Protein AF-0000000084928467 (afdb_homodimer)

pLDDT: mean 87.79, std 16.71, range [26.12, 98.94]

Radius of gyration: 27.29 Å; Cα contacts (8 Å, |Δi|>4): 1040; chains: 2; bounding box: 76×83×57 Å

Structure (mmCIF, N/CA/C/O backbone):
data_AF-0000000084928467-model_v1
#
loop_
_entity.id
_entity.type
_entity.pdbx_description
1 polymer Hydrolase
#
loop_
_atom_site.group_PDB
_atom_site.id
_atom_site.type_symbol
_atom_site.label_atom_id
_atom_site.label_alt_id
_atom_site.label_comp_id
_atom_site.label_asym_id
_atom_site.label_entity_id
_atom_site.label_seq_id
_atom_site.pdbx_PDB_ins_code
_atom_site.Cartn_x
_atom_site.Cartn_y
_atom_site.Cartn_z
_atom_site.occupancy
_atom_site.B_iso_or_equiv
_atom_site.auth_seq_id
_atom_site.auth_comp_id
_atom_site.auth_asym_id
_atom_site.auth_atom_id
_atom_site.pdbx_PDB_model_num
ATOM 1 N N . MET A 1 1 ? 4.684 -18.031 10.812 1 51.53 1 MET A N 1
ATOM 2 C CA . MET A 1 1 ? 3.75 -18.375 9.742 1 51.53 1 MET A CA 1
ATOM 3 C C . MET A 1 1 ? 3.404 -19.859 9.773 1 51.53 1 MET A C 1
ATOM 5 O O . MET A 1 1 ? 4.277 -20.703 10 1 51.53 1 MET A O 1
ATOM 9 N N . THR A 1 2 ? 2.213 -20.125 9.977 1 54.56 2 THR A N 1
ATOM 10 C CA . THR A 1 2 ? 1.85 -21.531 10.008 1 54.56 2 THR A CA 1
ATOM 11 C C . THR A 1 2 ? 2.389 -22.266 8.781 1 54.56 2 THR A C 1
ATOM 13 O O . THR A 1 2 ? 2.164 -21.828 7.648 1 54.56 2 THR A O 1
ATOM 16 N N . ALA A 1 3 ? 3.262 -23.031 9.039 1 65.5 3 ALA A N 1
ATOM 17 C CA . ALA A 1 3 ? 3.889 -23.859 8.016 1 65.5 3 ALA A CA 1
ATOM 18 C C . ALA A 1 3 ? 2.838 -24.578 7.18 1 65.5 3 ALA A C 1
ATOM 20 O O . ALA A 1 3 ? 1.856 -25.094 7.719 1 65.5 3 ALA A O 1
ATOM 21 N N . VAL A 1 4 ? 2.812 -24.281 5.859 1 83.56 4 VAL A N 1
ATOM 22 C CA . VAL A 1 4 ? 1.918 -25 4.957 1 83.56 4 VAL A CA 1
ATOM 23 C C . VAL A 1 4 ? 2.463 -26.406 4.699 1 83.56 4 VAL A C 1
ATOM 25 O O . VAL A 1 4 ? 3.674 -26.594 4.57 1 83.56 4 VAL A O 1
ATOM 28 N N . THR A 1 5 ? 1.676 -27.391 4.793 1 89.25 5 THR A N 1
ATOM 29 C CA . THR A 1 5 ? 2.064 -28.797 4.648 1 89.25 5 THR A CA 1
ATOM 30 C C . THR A 1 5 ? 1.585 -29.344 3.312 1 89.25 5 THR A C 1
ATOM 32 O O . THR A 1 5 ? 0.381 -29.406 3.051 1 89.25 5 THR A O 1
ATOM 35 N N . PRO A 1 6 ? 2.514 -29.766 2.531 1 94.75 6 PRO A N 1
ATOM 36 C CA . PRO A 1 6 ? 2.105 -30.375 1.266 1 94.75 6 PRO A CA 1
ATOM 37 C C . PRO A 1 6 ? 1.436 -31.734 1.46 1 94.75 6 PRO A C 1
ATOM 39 O O . PRO A 1 6 ? 1.651 -32.406 2.48 1 94.75 6 PRO A O 1
ATOM 42 N N . ARG A 1 7 ? 0.589 -32.094 0.553 1 95.44 7 ARG A N 1
ATOM 43 C CA . ARG A 1 7 ? -0.099 -33.375 0.58 1 95.44 7 ARG A CA 1
ATOM 44 C C . ARG A 1 7 ? 0.075 -34.125 -0.741 1 95.44 7 ARG A C 1
ATOM 46 O O . ARG A 1 7 ? 0.064 -33.5 -1.81 1 95.44 7 ARG A O 1
ATOM 53 N N . LEU A 1 8 ? 0.268 -35.438 -0.622 1 97.25 8 LEU A N 1
ATOM 54 C CA . LEU A 1 8 ? 0.291 -36.281 -1.815 1 97.25 8 LEU A CA 1
ATOM 55 C C . LEU A 1 8 ? -1.1 -36.406 -2.434 1 97.25 8 LEU A C 1
ATOM 57 O O . LEU A 1 8 ? -2.008 -36.969 -1.835 1 97.25 8 LEU A O 1
ATOM 61 N N . ARG A 1 9 ? -1.277 -35.844 -3.578 1 96.88 9 ARG A N 1
ATOM 62 C CA . ARG A 1 9 ? -2.57 -35.844 -4.258 1 96.88 9 ARG A CA 1
ATOM 63 C C . ARG A 1 9 ? -2.783 -37.094 -5.066 1 96.88 9 ARG A C 1
ATOM 65 O O . ARG A 1 9 ? -3.879 -37.656 -5.066 1 96.88 9 ARG A O 1
ATOM 72 N N . ARG A 1 10 ? -1.729 -37.5 -5.77 1 97.19 10 ARG A N 1
ATOM 73 C CA . ARG A 1 10 ? -1.79 -38.688 -6.633 1 97.19 10 ARG A CA 1
ATOM 74 C C . ARG A 1 10 ? -0.429 -39.375 -6.73 1 97.19 10 ARG A C 1
ATOM 76 O O . ARG A 1 10 ? 0.521 -38.781 -7.266 1 97.19 10 ARG A O 1
ATOM 83 N N . PRO A 1 11 ? -0.323 -40.594 -6.223 1 96.69 11 PRO A N 1
ATOM 84 C CA . PRO A 1 11 ? 0.944 -41.312 -6.359 1 96.69 11 PRO A CA 1
ATOM 85 C C . PRO A 1 11 ? 1.274 -41.656 -7.812 1 96.69 11 PRO A C 1
ATOM 87 O O . PRO A 1 11 ? 0.375 -41.75 -8.648 1 96.69 11 PRO A O 1
ATOM 90 N N . ALA A 1 12 ? 2.523 -41.75 -8.031 1 95.56 12 ALA A N 1
ATOM 91 C CA . ALA A 1 12 ? 2.932 -42.281 -9.336 1 95.56 12 ALA A CA 1
ATOM 92 C C . ALA A 1 12 ? 2.547 -43.75 -9.492 1 95.56 12 ALA A C 1
ATOM 94 O O . ALA A 1 12 ? 2.523 -44.5 -8.516 1 95.56 12 ALA A O 1
ATOM 95 N N . THR A 1 13 ? 2.266 -44.094 -10.695 1 94.56 13 THR A N 1
ATOM 96 C CA . THR A 1 13 ? 1.914 -45.469 -10.961 1 94.56 13 THR A CA 1
ATOM 97 C C . THR A 1 13 ? 2.965 -46.156 -11.844 1 94.56 13 THR A C 1
ATOM 99 O O . THR A 1 13 ? 2.871 -47.344 -12.141 1 94.56 13 THR A O 1
ATOM 102 N N . ARG A 1 14 ? 3.885 -45.375 -12.266 1 91.25 14 ARG A N 1
ATOM 103 C CA . ARG A 1 14 ? 4.965 -45.875 -13.094 1 91.25 14 ARG A CA 1
ATOM 104 C C . ARG A 1 14 ? 6.316 -45.719 -12.406 1 91.25 14 ARG A C 1
ATOM 106 O O . ARG A 1 14 ? 6.418 -45.031 -11.391 1 91.25 14 ARG A O 1
ATOM 113 N N . ASP A 1 15 ? 7.32 -46.438 -12.914 1 87.81 15 ASP A N 1
ATOM 114 C CA . ASP A 1 15 ? 8.672 -46.375 -12.375 1 87.81 15 ASP A CA 1
ATOM 115 C C . ASP A 1 15 ? 9.312 -45.031 -12.625 1 87.81 15 ASP A C 1
ATOM 117 O O . ASP A 1 15 ? 8.844 -44.25 -13.469 1 87.81 15 ASP A O 1
ATOM 121 N N . ASP A 1 16 ? 10.281 -44.625 -11.812 1 88.31 16 ASP A N 1
ATOM 122 C CA . ASP A 1 16 ? 11.055 -43.375 -11.938 1 88.31 16 ASP A CA 1
ATOM 123 C C . ASP A 1 16 ? 10.148 -42.156 -11.805 1 88.31 16 ASP A C 1
ATOM 125 O O . ASP A 1 16 ? 10.086 -41.344 -12.719 1 88.31 16 ASP A O 1
ATOM 129 N N . PRO A 1 17 ? 9.453 -42.125 -10.719 1 93 17 PRO A N 1
ATOM 130 C CA . PRO A 1 17 ? 8.484 -41.031 -10.531 1 93 17 PRO A CA 1
ATOM 131 C C . PRO A 1 17 ? 9.125 -39.656 -10.531 1 93 17 PRO A C 1
ATOM 133 O O . PRO A 1 17 ? 10.281 -39.5 -10.125 1 93 17 PRO A O 1
ATOM 136 N N . LEU A 1 18 ? 8.422 -38.719 -11.102 1 95.19 18 LEU A N 1
ATOM 137 C CA . LEU A 1 18 ? 8.742 -37.312 -10.992 1 95.19 18 LEU A CA 1
ATOM 138 C C . LEU A 1 18 ? 7.828 -36.625 -9.977 1 95.19 18 LEU A C 1
ATOM 140 O O . LEU A 1 18 ? 6.613 -36.562 -10.172 1 95.19 18 LEU A O 1
ATOM 144 N N . ARG A 1 19 ? 8.391 -36.094 -8.875 1 96.75 19 ARG A N 1
ATOM 145 C CA . ARG A 1 19 ? 7.609 -35.406 -7.867 1 96.75 19 ARG A CA 1
ATOM 146 C C . ARG A 1 19 ? 7.297 -33.969 -8.328 1 96.75 19 ARG A C 1
ATOM 148 O O . ARG A 1 19 ? 8.203 -33.156 -8.477 1 96.75 19 ARG A O 1
ATOM 155 N N . VAL A 1 20 ? 6.031 -33.719 -8.555 1 97.88 20 VAL A N 1
ATOM 156 C CA . VAL A 1 20 ? 5.609 -32.438 -9.062 1 97.88 20 VAL A CA 1
ATOM 157 C C . VAL A 1 20 ? 4.742 -31.719 -8.023 1 97.88 20 VAL A C 1
ATOM 159 O O . VAL A 1 20 ? 3.754 -32.281 -7.543 1 97.88 20 VAL A O 1
ATOM 162 N N . LEU A 1 21 ? 5.113 -30.516 -7.629 1 98.19 21 LEU A N 1
ATOM 163 C CA . LEU A 1 21 ? 4.332 -29.703 -6.711 1 98.19 21 LEU A CA 1
ATOM 164 C C . LEU A 1 21 ? 3.424 -28.75 -7.473 1 98.19 21 LEU A C 1
ATOM 166 O O . LEU A 1 21 ? 3.887 -28 -8.344 1 98.19 21 LEU A O 1
ATOM 170 N N . LEU A 1 22 ? 2.139 -28.812 -7.148 1 98.62 22 LEU A N 1
ATOM 171 C CA . LEU A 1 22 ? 1.137 -27.938 -7.762 1 98.62 22 LEU A CA 1
ATOM 172 C C . LEU A 1 22 ? 0.729 -26.828 -6.809 1 98.62 22 LEU A C 1
ATOM 174 O O . LEU A 1 22 ? 0.284 -27.094 -5.688 1 98.62 22 LEU A O 1
ATOM 178 N N . LEU A 1 23 ? 0.859 -25.562 -7.285 1 97.69 23 LEU A N 1
ATOM 179 C CA . LEU A 1 23 ? 0.596 -24.391 -6.449 1 97.69 23 LEU A CA 1
ATOM 180 C C . LEU A 1 23 ? -0.553 -23.562 -7.016 1 97.69 23 LEU A C 1
ATOM 182 O O . LEU A 1 23 ? -0.483 -23.094 -8.156 1 97.69 23 LEU A O 1
ATOM 186 N N . HIS A 1 24 ? -1.587 -23.375 -6.199 1 96.19 24 HIS A N 1
ATOM 187 C CA . HIS A 1 24 ? -2.75 -22.609 -6.645 1 96.19 24 HIS A CA 1
ATOM 188 C C . HIS A 1 24 ? -2.553 -21.125 -6.422 1 96.19 24 HIS A C 1
ATOM 190 O O . HIS A 1 24 ? -1.659 -20.719 -5.676 1 96.19 24 HIS A O 1
ATOM 196 N N . GLY A 1 25 ? -3.41 -20.344 -7.09 1 95.25 25 GLY A N 1
ATOM 197 C CA . GLY A 1 25 ? -3.303 -18.891 -7.039 1 95.25 25 GLY A CA 1
ATOM 198 C C . GLY A 1 25 ? -4.09 -18.281 -5.898 1 95.25 25 GLY A C 1
ATOM 199 O O . GLY A 1 25 ? -4.605 -19 -5.039 1 95.25 25 GLY A O 1
ATOM 200 N N . LEU A 1 26 ? -4.191 -17 -5.879 1 92.88 26 LEU A N 1
ATOM 201 C CA . LEU A 1 26 ? -4.875 -16.219 -4.852 1 92.88 26 LEU A CA 1
ATOM 202 C C . LEU A 1 26 ? -6.352 -16.594 -4.781 1 92.88 26 LEU A C 1
ATOM 204 O O . LEU A 1 26 ? -7.023 -16.688 -5.812 1 92.88 26 LEU A O 1
ATOM 208 N N . GLY A 1 27 ? -6.816 -16.844 -3.557 1 89.25 27 GLY A N 1
ATOM 209 C CA . GLY A 1 27 ? -8.219 -17.156 -3.354 1 89.25 27 GLY A CA 1
ATOM 210 C C . GLY A 1 27 ? -8.586 -18.562 -3.811 1 89.25 27 GLY A C 1
ATOM 211 O O . GLY A 1 27 ? -9.742 -18.969 -3.713 1 89.25 27 GLY A O 1
ATOM 212 N N . GLY A 1 28 ? -7.629 -19.297 -4.309 1 90.12 28 GLY A N 1
ATOM 213 C CA . GLY A 1 28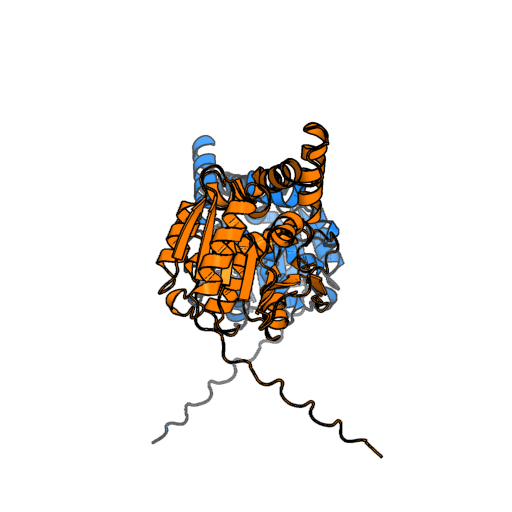 ? -7.898 -20.609 -4.875 1 90.12 28 GLY A CA 1
ATOM 214 C C . GLY A 1 28 ? -7.805 -21.734 -3.857 1 90.12 28 GLY A C 1
ATOM 215 O O . GLY A 1 28 ? -7.746 -21.469 -2.652 1 90.12 28 GLY A O 1
ATOM 216 N N . ARG A 1 29 ? -7.953 -22.922 -4.438 1 90.06 29 ARG A N 1
ATOM 217 C CA . ARG A 1 29 ? -7.832 -24.172 -3.715 1 90.06 29 ARG A CA 1
ATOM 218 C C . ARG A 1 29 ? -7.137 -25.234 -4.57 1 90.06 29 ARG A C 1
ATOM 220 O O . ARG A 1 29 ? -7.102 -25.125 -5.797 1 90.06 29 ARG A O 1
ATOM 227 N N . PRO A 1 30 ? -6.617 -26.234 -3.814 1 94.94 30 PRO A N 1
ATOM 228 C CA . PRO A 1 30 ? -5.953 -27.297 -4.574 1 94.94 30 PRO A CA 1
ATOM 229 C C . PRO A 1 30 ? -6.871 -27.953 -5.598 1 94.94 30 PRO A C 1
ATOM 231 O O . PRO A 1 30 ? -6.395 -28.516 -6.586 1 94.94 30 PRO A O 1
ATOM 234 N N . SER A 1 31 ? -8.164 -27.812 -5.434 1 93.44 31 SER A N 1
ATOM 235 C CA . SER A 1 31 ? -9.117 -28.469 -6.328 1 93.44 31 SER A CA 1
ATOM 236 C C . SER A 1 31 ? -9.008 -27.922 -7.746 1 93.44 31 SER A C 1
ATOM 238 O O . SER A 1 31 ? -9.492 -28.531 -8.695 1 93.44 31 SER A O 1
ATOM 240 N N . VAL A 1 32 ? -8.352 -26.797 -7.875 1 94.69 32 VAL A N 1
ATOM 241 C CA . VAL A 1 32 ? -8.164 -26.203 -9.195 1 94.69 32 VAL A CA 1
ATOM 242 C C . VAL A 1 32 ? -7.359 -27.156 -10.078 1 94.69 32 VAL A C 1
ATOM 244 O O . VAL A 1 32 ? -7.41 -27.062 -11.312 1 94.69 32 VAL A O 1
ATOM 247 N N . TRP A 1 33 ? -6.68 -28.109 -9.492 1 97.19 33 TRP A N 1
ATOM 248 C CA . TRP A 1 33 ? -5.77 -29 -10.211 1 97.19 33 TRP A CA 1
ATOM 249 C C . TRP A 1 33 ? -6.434 -30.344 -10.5 1 97.19 33 TRP A C 1
ATOM 251 O O . TRP A 1 33 ? -5.824 -31.219 -11.094 1 97.19 33 TRP A O 1
ATOM 261 N N . ASP A 1 34 ? -7.703 -30.516 -10.109 1 96.25 34 ASP A N 1
ATOM 262 C CA . ASP A 1 34 ? -8.391 -31.781 -10.273 1 96.25 34 ASP A CA 1
ATOM 263 C C . ASP A 1 34 ? -8.391 -32.219 -11.734 1 96.25 34 ASP A C 1
ATOM 265 O O . ASP A 1 34 ? -8.016 -33.375 -12.047 1 96.25 34 ASP A O 1
ATOM 269 N N . PRO A 1 35 ? -8.742 -31.328 -12.703 1 96.38 35 PRO A N 1
ATOM 270 C CA . PRO A 1 35 ? -8.727 -31.766 -14.102 1 96.38 35 PRO A CA 1
ATOM 271 C C . PRO A 1 35 ? -7.332 -32.156 -14.586 1 96.38 35 PRO A C 1
ATOM 273 O O . PRO A 1 35 ? -7.188 -33.125 -15.344 1 96.38 35 PRO A O 1
ATOM 276 N N . PHE A 1 36 ? -6.324 -31.469 -14.156 1 97.06 36 PHE A N 1
ATOM 277 C CA . PHE A 1 36 ? -4.945 -31.781 -14.516 1 97.06 36 PHE A CA 1
ATOM 278 C C . PHE A 1 36 ? -4.539 -33.156 -13.945 1 97.06 36 PHE A C 1
ATOM 280 O O . PHE A 1 36 ? -3.975 -33.969 -14.656 1 97.06 36 PHE A O 1
ATOM 287 N N . ALA A 1 37 ? -4.82 -33.375 -12.695 1 97.19 37 ALA A N 1
ATOM 288 C CA . ALA A 1 37 ? -4.449 -34.594 -12.008 1 97.19 37 ALA A CA 1
ATOM 289 C C . ALA A 1 37 ? -5.098 -35.812 -12.672 1 97.19 37 ALA A C 1
ATOM 291 O O . ALA A 1 37 ? -4.488 -36.875 -12.758 1 97.19 37 ALA A O 1
ATOM 292 N N . ALA A 1 38 ? -6.281 -35.625 -13.18 1 96.38 38 ALA A N 1
ATOM 293 C CA . ALA A 1 38 ? -7.031 -36.719 -13.812 1 96.38 38 ALA A CA 1
ATOM 294 C C . ALA A 1 38 ? -6.406 -37.125 -15.141 1 96.38 38 ALA A C 1
ATOM 296 O O . ALA A 1 38 ? -6.605 -38.25 -15.617 1 96.38 38 ALA A O 1
ATOM 297 N N . ARG A 1 39 ? -5.598 -36.188 -15.695 1 96.75 39 ARG A N 1
ATOM 298 C CA . ARG A 1 39 ? -5.098 -36.406 -17.047 1 96.75 39 ARG A CA 1
ATOM 299 C C . ARG A 1 39 ? -3.596 -36.688 -17.047 1 96.75 39 ARG A C 1
ATOM 301 O O . ARG A 1 39 ? -3.041 -37.156 -18.047 1 96.75 39 ARG A O 1
ATOM 308 N N . ALA A 1 40 ? -2.963 -36.406 -15.891 1 95.62 40 ALA A N 1
ATOM 309 C CA . ALA A 1 40 ? -1.506 -36.5 -15.812 1 95.62 40 ALA A CA 1
ATOM 310 C C . ALA A 1 40 ? -1.014 -37.906 -16.031 1 95.62 40 ALA A C 1
ATOM 312 O O . ALA A 1 40 ? -1.66 -38.875 -15.609 1 95.62 40 ALA A O 1
ATOM 313 N N . ASP A 1 41 ? 0.153 -38 -16.641 1 91.25 41 ASP A N 1
ATOM 314 C CA . ASP A 1 41 ? 0.822 -39.25 -16.875 1 91.25 41 ASP A CA 1
ATOM 315 C C . ASP A 1 41 ? 1.144 -39.969 -15.562 1 91.25 41 ASP A C 1
ATOM 317 O O . ASP A 1 41 ? 1.408 -39.312 -14.547 1 91.25 41 ASP A O 1
ATOM 321 N N . GLY A 1 42 ? 1.208 -41.312 -15.57 1 92.94 42 GLY A N 1
ATOM 322 C CA . GLY A 1 42 ? 1.46 -42.156 -14.398 1 92.94 42 GLY A CA 1
ATOM 323 C C . GLY A 1 42 ? 2.848 -41.938 -13.82 1 92.94 42 GLY A C 1
ATOM 324 O O . GLY A 1 42 ? 3.119 -42.375 -12.688 1 92.94 42 GLY A O 1
ATOM 325 N N . ARG A 1 43 ? 3.736 -41.281 -14.508 1 93.88 43 ARG A N 1
ATOM 326 C CA . ARG A 1 43 ? 5.086 -41 -14.023 1 93.88 43 ARG A CA 1
ATOM 327 C C . ARG A 1 43 ? 5.078 -39.875 -13.023 1 93.88 43 ARG A C 1
ATOM 329 O O . ARG A 1 43 ? 6.02 -39.719 -12.234 1 93.88 43 ARG A O 1
ATOM 336 N N . LEU A 1 44 ? 4.09 -39.062 -13.094 1 96.5 44 LEU A N 1
ATOM 337 C CA . LEU A 1 44 ? 4.051 -37.875 -12.227 1 96.5 44 LEU A CA 1
ATOM 338 C C . LEU A 1 44 ? 3.465 -38.219 -10.867 1 96.5 44 LEU A C 1
ATOM 340 O O . LEU A 1 44 ? 2.354 -38.75 -10.781 1 96.5 44 LEU A O 1
ATOM 344 N N . GLU A 1 45 ? 4.242 -38.062 -9.844 1 97.31 45 GLU A N 1
ATOM 345 C CA . GLU A 1 45 ? 3.756 -38.031 -8.469 1 97.31 45 GLU A CA 1
ATOM 346 C C . GLU A 1 45 ? 3.338 -36.625 -8.078 1 97.31 45 GLU A C 1
ATOM 348 O O . GLU A 1 45 ? 4.184 -35.719 -7.914 1 97.31 45 GLU A O 1
ATOM 353 N N . LEU A 1 46 ? 2.053 -36.438 -7.957 1 98.25 46 LEU A N 1
ATOM 354 C CA . LEU A 1 46 ? 1.538 -35.094 -7.82 1 98.25 46 LEU A CA 1
ATOM 355 C C . LEU A 1 46 ? 1.323 -34.719 -6.352 1 98.25 46 LEU A C 1
ATOM 357 O O . LEU A 1 46 ? 0.692 -35.469 -5.613 1 98.25 46 LEU A O 1
ATOM 361 N N . TRP A 1 47 ? 1.901 -33.625 -6.012 1 98 47 TRP A N 1
ATOM 362 C CA . TRP A 1 47 ? 1.723 -33.031 -4.691 1 98 47 TRP A CA 1
ATOM 363 C C . TRP A 1 47 ? 1.029 -31.656 -4.801 1 98 47 TRP A C 1
ATOM 365 O O . TRP A 1 47 ? 1.204 -30.938 -5.789 1 98 47 TRP A O 1
ATOM 375 N N . ASP A 1 48 ? 0.182 -31.344 -3.816 1 97.38 48 ASP A N 1
ATOM 376 C CA . ASP A 1 48 ? -0.387 -30 -3.736 1 97.38 48 ASP A CA 1
ATOM 377 C C . ASP A 1 48 ? -0.403 -29.5 -2.295 1 97.38 48 ASP A C 1
ATOM 379 O O . ASP A 1 48 ? 0.102 -30.172 -1.392 1 97.38 48 ASP A O 1
ATOM 383 N N . VAL A 1 49 ? -0.786 -28.266 -2.141 1 95.06 49 VAL A N 1
ATOM 384 C CA . VAL A 1 49 ? -0.792 -27.625 -0.828 1 95.06 49 VAL A CA 1
ATOM 385 C C . VAL A 1 49 ? -1.873 -26.547 -0.783 1 95.06 49 VAL A C 1
ATOM 387 O O . VAL A 1 49 ? -2.137 -25.891 -1.787 1 95.06 49 VAL A O 1
ATOM 390 N N . ASP A 1 50 ? -2.539 -26.453 0.392 1 92.81 50 ASP A N 1
ATOM 391 C CA . ASP A 1 50 ? -3.43 -25.328 0.623 1 92.81 50 ASP A CA 1
ATOM 392 C C . ASP A 1 50 ? -2.641 -24.078 1.014 1 92.81 50 ASP A C 1
ATOM 394 O O . ASP A 1 50 ? -2.227 -23.938 2.166 1 92.81 50 ASP A O 1
ATOM 398 N N . LEU A 1 51 ? -2.424 -23.219 0.042 1 91.38 51 LEU A N 1
ATOM 399 C CA . LEU A 1 51 ? -1.644 -22.016 0.301 1 91.38 51 LEU A CA 1
ATOM 400 C C . LEU A 1 51 ? -2.451 -21 1.113 1 91.38 51 LEU A C 1
ATOM 402 O O . LEU A 1 51 ? -3.684 -21.016 1.087 1 91.38 51 LEU A O 1
ATOM 406 N N . PRO A 1 52 ? -1.743 -20.141 1.782 1 85.44 52 PRO A N 1
ATOM 407 C CA . PRO A 1 52 ? -2.43 -19.359 2.805 1 85.44 52 PRO A CA 1
ATOM 408 C C . PRO A 1 52 ? -3.178 -18.156 2.219 1 85.44 52 PRO A C 1
ATOM 410 O O . PRO A 1 52 ? -3.812 -17.406 2.957 1 85.44 52 PRO A O 1
ATOM 413 N N . TRP A 1 53 ? -2.973 -17.906 0.995 1 84.12 53 TRP A N 1
ATOM 414 C CA . TRP A 1 53 ? -3.527 -16.641 0.498 1 84.12 53 TRP A CA 1
ATOM 415 C C . TRP A 1 53 ? -5 -16.812 0.133 1 84.12 53 TRP A C 1
ATOM 417 O O . TRP A 1 53 ? -5.445 -16.312 -0.905 1 84.12 53 TRP A O 1
ATOM 427 N N . ARG A 1 54 ? -5.465 -17.672 0.904 1 72.62 54 ARG A N 1
ATOM 428 C CA . ARG A 1 54 ? -6.922 -17.703 0.876 1 72.62 54 ARG A CA 1
ATOM 429 C C . ARG A 1 54 ? -7.516 -16.734 1.894 1 72.62 54 ARG A C 1
ATOM 431 O O . ARG A 1 54 ? -6.852 -16.359 2.859 1 72.62 54 ARG A O 1
ATOM 438 N N . ALA A 1 55 ? -8.711 -16.172 1.628 1 55.91 55 ALA A N 1
ATOM 439 C CA . ALA A 1 55 ? -9.523 -15.117 2.23 1 55.91 55 ALA A CA 1
ATOM 440 C C . ALA A 1 55 ? -9.547 -15.25 3.752 1 55.91 55 ALA A C 1
ATOM 442 O O . ALA A 1 55 ? -10.102 -16.203 4.293 1 55.91 55 ALA A O 1
ATOM 443 N N . MET A 1 56 ? -8.445 -15.508 4.387 1 51.84 56 MET A N 1
ATOM 444 C CA . MET A 1 56 ? -8.867 -15.484 5.785 1 51.84 56 MET A CA 1
ATOM 445 C C . MET A 1 56 ? -8.914 -14.062 6.32 1 51.84 56 MET A C 1
ATOM 447 O O . MET A 1 56 ? -7.934 -13.32 6.211 1 51.84 56 MET A O 1
ATOM 451 N N . ALA A 1 57 ? -10.18 -13.547 6.387 1 44.97 57 ALA A N 1
ATOM 452 C CA . ALA A 1 57 ? -10.594 -12.266 6.945 1 44.97 57 ALA A CA 1
ATOM 453 C C . ALA A 1 57 ? -9.766 -11.906 8.18 1 44.97 57 ALA A C 1
ATOM 455 O O . ALA A 1 57 ? -9.914 -10.82 8.742 1 44.97 57 ALA A O 1
ATOM 456 N N . HIS A 1 58 ? -9 -12.875 8.805 1 49.16 58 HIS A N 1
ATOM 457 C CA . HIS A 1 58 ? -8.492 -12.406 10.086 1 49.16 58 HIS A CA 1
ATOM 458 C C . HIS A 1 58 ? -7.137 -11.719 9.922 1 49.16 58 HIS A C 1
ATOM 460 O O . HIS A 1 58 ? -6.359 -12.078 9.031 1 49.16 58 HIS A O 1
ATOM 466 N N . SER A 1 59 ? -6.953 -10.461 10.359 1 49.94 59 SER A N 1
ATOM 467 C CA . SER A 1 59 ? -5.891 -9.469 10.461 1 49.94 59 SER A CA 1
ATOM 468 C C . SER A 1 59 ? -4.523 -10.125 10.562 1 49.94 59 SER A C 1
ATOM 470 O O . SER A 1 59 ? -3.535 -9.609 10.031 1 49.94 59 SER A O 1
ATOM 472 N N . GLU A 1 60 ? -4.539 -11.32 11.172 1 57 60 GLU A N 1
ATOM 473 C CA . GLU A 1 60 ? -3.252 -11.969 11.406 1 57 60 GLU A CA 1
ATOM 474 C C . GLU A 1 60 ? -2.904 -12.93 10.273 1 57 60 GLU A C 1
ATOM 476 O O . GLU A 1 60 ? -2.02 -13.773 10.414 1 57 60 GLU A O 1
ATOM 481 N N . GLY A 1 61 ? -3.496 -12.648 9.219 1 64.62 61 GLY A N 1
ATOM 482 C CA . GLY A 1 61 ? -3.283 -13.602 8.141 1 64.62 61 GLY A CA 1
ATOM 483 C C . GLY A 1 61 ? -2.137 -13.219 7.223 1 64.62 61 GLY A C 1
ATOM 484 O O . GLY A 1 61 ? -1.336 -12.344 7.551 1 64.62 61 GLY A O 1
ATOM 485 N N . TRP A 1 62 ? -1.919 -13.898 6.188 1 63.91 62 TRP A N 1
ATOM 486 C CA . TRP A 1 62 ? -0.804 -13.812 5.25 1 63.91 62 TRP A CA 1
ATOM 487 C C . TRP A 1 62 ? -0.669 -12.398 4.695 1 63.91 62 TRP A C 1
ATOM 489 O O . TRP A 1 62 ? 0.429 -11.969 4.332 1 63.91 62 TRP A O 1
ATOM 499 N N . GLY A 1 63 ? -1.831 -11.742 4.73 1 66 63 GLY A N 1
ATOM 500 C CA . GLY A 1 63 ? -1.848 -10.383 4.195 1 66 63 GLY A CA 1
ATOM 501 C C . GLY A 1 63 ? -1.087 -9.398 5.059 1 66 63 GLY A C 1
ATOM 502 O O . GLY A 1 63 ? -0.71 -8.32 4.59 1 66 63 GLY A O 1
ATOM 503 N N . SER A 1 64 ? -0.895 -9.789 6.238 1 65.75 64 SER A N 1
ATOM 504 C CA . SER A 1 64 ? -0.165 -8.898 7.137 1 65.75 64 SER A CA 1
ATOM 505 C C . SER A 1 64 ? 1.327 -9.211 7.133 1 65.75 64 SER A C 1
ATOM 507 O O . SER A 1 64 ? 2.125 -8.469 7.703 1 65.75 64 SER A O 1
ATOM 509 N N . LEU A 1 65 ? 1.629 -10.32 6.34 1 67.56 65 LEU A N 1
ATOM 510 C CA . LEU A 1 65 ? 3.033 -10.711 6.27 1 67.56 65 LEU A CA 1
ATOM 511 C C . LEU A 1 65 ? 3.77 -9.906 5.207 1 67.56 65 LEU A C 1
ATOM 513 O O . LEU A 1 65 ? 3.262 -9.719 4.098 1 67.56 65 LEU A O 1
ATOM 517 N N . PRO A 1 66 ? 4.922 -9.5 5.582 1 68.94 66 PRO A N 1
ATOM 518 C CA . PRO A 1 66 ? 5.633 -8.625 4.648 1 68.94 66 PRO A CA 1
ATOM 519 C C . PRO A 1 66 ? 6.188 -9.367 3.439 1 68.94 66 PRO A C 1
ATOM 521 O O . PRO A 1 66 ? 6.445 -8.766 2.398 1 68.94 66 PRO A O 1
ATOM 524 N N . ARG A 1 67 ? 6.367 -10.742 3.627 1 82.19 67 ARG A N 1
ATOM 525 C CA . ARG A 1 67 ? 7.004 -11.484 2.545 1 82.19 67 ARG A CA 1
ATOM 526 C C . ARG A 1 67 ? 6.258 -12.789 2.27 1 82.19 67 ARG A C 1
ATOM 528 O O . ARG A 1 67 ? 6.727 -13.867 2.637 1 82.19 67 ARG A O 1
ATOM 535 N N . PRO A 1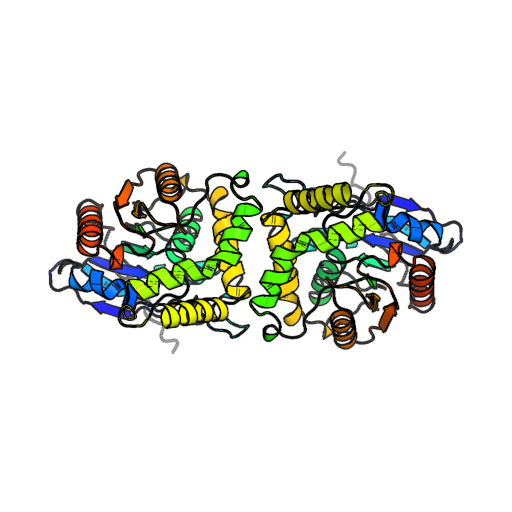 68 ? 5.25 -12.68 1.489 1 82.94 68 PRO A N 1
ATOM 536 C CA . PRO A 1 68 ? 4.449 -13.883 1.246 1 82.94 68 PRO A CA 1
ATOM 537 C C . PRO A 1 68 ? 5.223 -14.969 0.5 1 82.94 68 PRO A C 1
ATOM 539 O O . PRO A 1 68 ? 4.902 -16.156 0.625 1 82.94 68 PRO A O 1
ATOM 542 N N . ALA A 1 69 ? 6.254 -14.609 -0.192 1 88.19 69 ALA A N 1
ATOM 543 C CA . ALA A 1 69 ? 7.035 -15.578 -0.959 1 88.19 69 ALA A CA 1
ATOM 544 C C . ALA A 1 69 ? 7.766 -16.547 -0.036 1 88.19 69 ALA A C 1
ATOM 546 O O . ALA A 1 69 ? 8.211 -17.625 -0.47 1 88.19 69 ALA A O 1
ATOM 547 N N . ASP A 1 70 ? 7.918 -16.188 1.218 1 89.19 70 ASP A N 1
ATOM 548 C CA . ASP A 1 70 ? 8.672 -17 2.166 1 89.19 70 ASP A CA 1
ATOM 549 C C . ASP A 1 70 ? 8.023 -18.375 2.342 1 89.19 70 ASP A C 1
ATOM 551 O O . ASP A 1 70 ? 8.711 -19.375 2.547 1 89.19 70 ASP A O 1
ATOM 555 N N . CYS A 1 71 ? 6.742 -18.344 2.232 1 87.12 71 CYS A N 1
ATOM 556 C CA . CYS A 1 71 ? 6.031 -19.609 2.35 1 87.12 71 CYS A CA 1
ATOM 557 C C . CYS A 1 71 ? 6.449 -20.578 1.245 1 87.12 71 CYS A C 1
ATOM 559 O O . CYS A 1 71 ? 6.668 -21.766 1.498 1 87.12 71 CYS A O 1
ATOM 561 N N . LEU A 1 72 ? 6.629 -20.078 0.066 1 92.88 72 LEU A N 1
ATOM 562 C CA . LEU A 1 72 ? 7.035 -20.906 -1.063 1 92.88 72 LEU A CA 1
ATOM 563 C C . LEU A 1 72 ? 8.5 -21.312 -0.939 1 92.88 72 LEU A C 1
ATOM 565 O O . LEU A 1 72 ? 8.867 -22.438 -1.28 1 92.88 72 LEU A O 1
ATOM 569 N N . VAL A 1 73 ? 9.32 -20.422 -0.46 1 94.12 73 VAL A N 1
ATOM 570 C CA . VAL A 1 73 ? 10.734 -20.719 -0.263 1 94.12 73 VAL A CA 1
ATOM 571 C C . VAL A 1 73 ? 10.891 -21.875 0.71 1 94.12 73 VAL A C 1
ATOM 573 O O . VAL A 1 73 ? 11.656 -22.812 0.459 1 94.12 73 VAL A O 1
ATOM 576 N N . GLU A 1 74 ? 10.117 -21.812 1.761 1 91.5 74 GLU A N 1
ATOM 577 C CA . GLU A 1 74 ? 10.156 -22.891 2.748 1 91.5 74 GLU A CA 1
ATOM 578 C C . GLU A 1 74 ? 9.656 -24.203 2.154 1 91.5 74 GLU A C 1
ATOM 580 O O . GLU A 1 74 ? 10.281 -25.25 2.332 1 91.5 74 GLU A O 1
ATOM 585 N N . LEU A 1 75 ? 8.586 -24.109 1.44 1 92.44 75 LEU A N 1
ATOM 586 C CA . LEU A 1 75 ? 7.969 -25.266 0.821 1 92.44 75 LEU A CA 1
ATOM 587 C C . LEU A 1 75 ? 8.93 -25.938 -0.153 1 92.44 75 LEU A C 1
ATOM 589 O O . LEU A 1 75 ? 8.977 -27.172 -0.24 1 92.44 75 LEU A O 1
ATOM 593 N N . LEU A 1 76 ? 9.719 -25.203 -0.784 1 94.75 76 LEU A N 1
ATOM 594 C CA . LEU A 1 76 ? 10.523 -25.688 -1.896 1 94.75 76 LEU A CA 1
ATOM 595 C C . LEU A 1 76 ? 11.914 -26.094 -1.422 1 94.75 76 LEU A C 1
ATOM 597 O O . LEU A 1 76 ? 12.789 -26.406 -2.236 1 94.75 76 LEU A O 1
ATOM 601 N N . GLN A 1 77 ? 12.086 -26.125 -0.132 1 90.94 77 GLN A N 1
ATOM 602 C CA . GLN A 1 77 ? 13.258 -26.781 0.426 1 90.94 77 GLN A CA 1
ATOM 603 C C . GLN A 1 77 ? 13.188 -28.281 0.249 1 90.94 77 GLN A C 1
ATOM 605 O O . GLN A 1 77 ? 14.203 -28.984 0.305 1 90.94 77 GLN A O 1
ATOM 610 N N . GLU A 1 78 ? 11.977 -28.781 0.083 1 86.75 78 GLU A N 1
ATOM 611 C CA . GLU A 1 78 ? 11.766 -30.203 -0.211 1 86.75 78 GLU A CA 1
ATOM 612 C C . GLU A 1 78 ? 12.125 -30.516 -1.658 1 86.75 78 GLU A C 1
ATOM 614 O O . GLU A 1 78 ? 12.008 -29.672 -2.539 1 86.75 78 GLU A O 1
ATOM 619 N N . PRO A 1 79 ? 12.445 -31.734 -1.804 1 89.5 79 PRO A N 1
ATOM 620 C CA . PRO A 1 79 ? 12.977 -32.094 -3.123 1 89.5 79 PRO A CA 1
ATOM 621 C C . PRO A 1 79 ? 11.883 -32.406 -4.129 1 89.5 79 PRO A C 1
ATOM 623 O O . PRO A 1 79 ? 11.648 -33.594 -4.426 1 89.5 79 PRO A O 1
ATOM 626 N N . TYR A 1 80 ? 11.312 -31.5 -4.699 1 95.69 80 TYR A N 1
ATOM 627 C CA . TYR A 1 80 ? 10.438 -31.672 -5.855 1 95.69 80 TYR A CA 1
ATOM 628 C C . TYR A 1 80 ? 11.234 -31.594 -7.152 1 95.69 80 TYR A C 1
ATOM 630 O O . TYR A 1 80 ? 12.156 -30.781 -7.273 1 95.69 80 TYR A O 1
ATOM 638 N N . ASP A 1 81 ? 10.852 -32.406 -8.008 1 95.88 81 ASP A N 1
ATOM 639 C CA . ASP A 1 81 ? 11.539 -32.438 -9.297 1 95.88 81 ASP A CA 1
ATOM 640 C C . ASP A 1 81 ? 11.078 -31.281 -10.188 1 95.88 81 ASP A C 1
ATOM 642 O O . ASP A 1 81 ? 11.828 -30.812 -11.047 1 95.88 81 ASP A O 1
ATOM 646 N N . ALA A 1 82 ? 9.828 -30.891 -10.047 1 97.38 82 ALA A N 1
ATOM 647 C CA . ALA A 1 82 ? 9.242 -29.812 -10.828 1 97.38 82 ALA A CA 1
ATOM 648 C C . ALA A 1 82 ? 8.141 -29.094 -10.047 1 97.38 82 ALA A C 1
ATOM 650 O O . ALA A 1 82 ? 7.629 -29.641 -9.062 1 97.38 82 ALA A O 1
ATOM 651 N N . VAL A 1 83 ? 7.832 -27.891 -10.508 1 98.25 83 VAL A N 1
ATOM 652 C CA . VAL A 1 83 ? 6.773 -27.094 -9.891 1 98.25 83 VAL A CA 1
ATOM 653 C C . VAL A 1 83 ? 5.871 -26.5 -10.969 1 98.25 83 VAL A C 1
ATOM 655 O O . VAL A 1 83 ? 6.352 -26.031 -12 1 98.25 83 VAL A O 1
ATOM 658 N N . VAL A 1 84 ? 4.594 -26.594 -10.75 1 98.69 84 VAL A N 1
ATOM 659 C CA . VAL A 1 84 ? 3.588 -25.906 -11.555 1 98.69 84 VAL A CA 1
ATOM 660 C C . VAL A 1 84 ? 2.842 -24.891 -10.695 1 98.69 84 VAL A C 1
ATOM 662 O O . VAL A 1 84 ? 2.219 -25.25 -9.695 1 98.69 84 VAL A O 1
ATOM 665 N N . ALA A 1 85 ? 2.916 -23.656 -11.055 1 98.75 85 ALA A N 1
ATOM 666 C CA . ALA A 1 85 ? 2.354 -22.594 -10.242 1 98.75 85 ALA A CA 1
ATOM 667 C C . ALA A 1 85 ? 1.386 -21.734 -11.055 1 98.75 85 ALA A C 1
ATOM 669 O O . ALA A 1 85 ? 1.687 -21.344 -12.188 1 98.75 85 ALA A O 1
ATOM 670 N N . HIS A 1 86 ? 0.279 -21.453 -10.445 1 98.44 86 HIS A N 1
ATOM 671 C CA . HIS A 1 86 ? -0.757 -20.672 -11.102 1 98.44 86 HIS A CA 1
ATOM 672 C C . HIS A 1 86 ? -0.869 -19.281 -10.484 1 98.44 86 HIS A C 1
ATOM 674 O O . HIS A 1 86 ? -0.896 -19.141 -9.266 1 98.44 86 HIS A O 1
ATOM 680 N N . SER A 1 87 ? -0.95 -18.266 -11.352 1 98 87 SER A N 1
ATOM 681 C CA . SER A 1 87 ? -1.386 -16.922 -10.977 1 98 87 SER A CA 1
ATOM 682 C C . SER A 1 87 ? -0.515 -16.359 -9.867 1 98 87 SER A C 1
ATOM 684 O O . SER A 1 87 ? 0.703 -16.234 -10.016 1 98 87 SER A O 1
ATOM 686 N N . TYR A 1 88 ? -1.023 -16.016 -8.742 1 96.19 88 TYR A N 1
ATOM 687 C CA . TYR A 1 88 ? -0.291 -15.367 -7.66 1 96.19 88 TYR A CA 1
ATOM 688 C C . TYR A 1 88 ? 0.892 -16.219 -7.219 1 96.19 88 TYR A C 1
ATOM 690 O O . TYR A 1 88 ? 1.978 -15.695 -6.953 1 96.19 88 TYR A O 1
ATOM 698 N N . ALA A 1 89 ? 0.713 -17.516 -7.145 1 96.94 89 ALA A N 1
ATOM 699 C CA . ALA A 1 89 ? 1.828 -18.391 -6.801 1 96.94 89 ALA A CA 1
ATOM 700 C C . ALA A 1 89 ? 2.936 -18.312 -7.848 1 96.94 89 ALA A C 1
ATOM 702 O O . ALA A 1 89 ? 4.121 -18.391 -7.516 1 96.94 89 ALA A O 1
ATOM 703 N N . ALA A 1 90 ? 2.541 -18.172 -9.094 1 98.38 90 ALA A N 1
ATOM 704 C CA . ALA A 1 90 ? 3.52 -18.031 -10.164 1 98.38 90 ALA A CA 1
ATOM 705 C C . ALA A 1 90 ? 4.379 -16.781 -9.945 1 98.38 90 ALA A C 1
ATOM 707 O O . ALA A 1 90 ? 5.594 -16.812 -10.141 1 98.38 90 ALA A O 1
ATOM 708 N N . ASN A 1 91 ? 3.766 -15.719 -9.539 1 97.06 91 ASN A N 1
ATOM 709 C CA . ASN A 1 91 ? 4.48 -14.477 -9.273 1 97.06 91 ASN A CA 1
ATOM 710 C C . ASN A 1 91 ? 5.48 -14.633 -8.133 1 97.06 91 ASN A C 1
ATOM 712 O O . ASN A 1 91 ? 6.641 -14.234 -8.258 1 97.06 91 ASN A O 1
ATOM 716 N N . LEU A 1 92 ? 4.98 -15.18 -7.117 1 96.19 92 LEU A N 1
ATOM 717 C CA . LEU A 1 92 ? 5.828 -15.336 -5.938 1 96.19 92 LEU A CA 1
ATOM 718 C C . LEU A 1 92 ? 6.984 -16.281 -6.223 1 96.19 92 LEU A C 1
ATOM 720 O O . LEU A 1 92 ? 8.102 -16.078 -5.746 1 96.19 92 LEU A O 1
ATOM 724 N N . LEU A 1 93 ? 6.727 -17.281 -7.004 1 97.25 93 LEU A N 1
ATOM 725 C CA . LEU A 1 93 ? 7.785 -18.219 -7.383 1 97.25 93 LEU A CA 1
ATOM 726 C C . LEU A 1 93 ? 8.828 -17.531 -8.258 1 97.25 93 LEU A C 1
ATOM 728 O O . LEU A 1 93 ? 10.031 -17.75 -8.078 1 97.25 93 LEU A O 1
ATOM 732 N N . THR A 1 94 ? 8.383 -16.75 -9.188 1 97.62 94 THR A N 1
ATOM 733 C CA . THR A 1 94 ? 9.281 -15.984 -10.031 1 97.62 94 THR A CA 1
ATOM 734 C C . THR A 1 94 ? 10.164 -15.062 -9.195 1 97.62 94 THR A C 1
ATOM 736 O O . THR A 1 94 ? 11.375 -14.984 -9.406 1 97.62 94 THR A O 1
ATOM 739 N N . GLU A 1 95 ? 9.547 -14.438 -8.258 1 96.12 95 GLU A N 1
ATOM 740 C CA . GLU A 1 95 ? 10.281 -13.562 -7.352 1 96.12 95 GLU A CA 1
ATOM 741 C C . GLU A 1 95 ? 11.344 -14.336 -6.578 1 96.12 95 GLU A C 1
ATOM 743 O O . GLU A 1 95 ? 12.492 -13.898 -6.492 1 96.12 95 GLU A O 1
ATOM 748 N N . ALA A 1 96 ? 10.984 -15.438 -6.027 1 96.38 96 ALA A N 1
ATOM 749 C CA . ALA A 1 96 ? 11.906 -16.266 -5.258 1 96.38 96 ALA A CA 1
ATOM 750 C C . ALA A 1 96 ? 13.055 -16.766 -6.129 1 96.38 96 ALA A C 1
ATOM 752 O O . ALA A 1 96 ? 14.211 -16.781 -5.695 1 96.38 96 ALA A O 1
ATOM 753 N N . GLY A 1 97 ? 12.773 -17.141 -7.309 1 96.69 97 GLY A N 1
ATOM 754 C CA . GLY A 1 97 ? 13.789 -17.594 -8.25 1 96.69 97 GLY A CA 1
ATOM 755 C C . GLY A 1 97 ? 14.758 -16.5 -8.648 1 96.69 97 GLY A C 1
ATOM 756 O O . GLY A 1 97 ? 15.969 -16.719 -8.703 1 96.69 97 GLY A O 1
ATOM 757 N N . ALA A 1 98 ? 14.242 -15.352 -8.961 1 97.5 98 ALA A N 1
ATOM 758 C CA . ALA A 1 98 ? 15.062 -14.203 -9.352 1 97.5 98 ALA A CA 1
ATOM 759 C C . ALA A 1 98 ? 16.016 -13.805 -8.227 1 97.5 98 ALA A C 1
ATOM 761 O O . ALA A 1 98 ? 17.109 -13.312 -8.484 1 97.5 98 ALA A O 1
ATOM 762 N N . ALA A 1 99 ? 15.594 -14.094 -7.039 1 96.25 99 ALA A N 1
ATOM 763 C CA . ALA A 1 99 ? 16.391 -13.75 -5.871 1 96.25 99 ALA A CA 1
ATOM 764 C C . ALA A 1 99 ? 17.312 -14.891 -5.48 1 96.25 99 ALA A C 1
ATOM 766 O O . ALA A 1 99 ? 18.078 -14.789 -4.516 1 96.25 99 ALA A O 1
ATOM 767 N N . GLY A 1 100 ? 17.203 -15.953 -6.066 1 95.94 100 GLY A N 1
ATOM 768 C CA . GLY A 1 100 ? 18.062 -17.109 -5.793 1 95.94 100 GLY A CA 1
ATOM 769 C C . GLY A 1 100 ? 17.688 -17.828 -4.512 1 95.94 100 GLY A C 1
ATOM 770 O O . GLY A 1 100 ? 18.547 -18.453 -3.879 1 95.94 100 GLY A O 1
ATOM 771 N N . LEU A 1 101 ? 16.453 -17.766 -4.148 1 96.25 101 LEU A N 1
ATOM 772 C CA . LEU A 1 101 ? 16.047 -18.281 -2.852 1 96.25 101 LEU A CA 1
ATOM 773 C C . LEU A 1 101 ? 15.5 -19.703 -2.988 1 96.25 101 LEU A C 1
ATOM 775 O O . LEU A 1 101 ? 15.203 -20.359 -1.986 1 96.25 101 LEU A O 1
ATOM 779 N N . VAL A 1 102 ? 15.297 -20.156 -4.262 1 95.44 102 VAL A N 1
ATOM 780 C CA . VAL A 1 102 ? 14.828 -21.516 -4.496 1 95.44 102 VAL A CA 1
ATOM 781 C C . VAL A 1 102 ? 15.766 -22.234 -5.465 1 95.44 102 VAL A C 1
ATOM 783 O O . VAL A 1 102 ? 16.297 -21.609 -6.391 1 95.44 102 VAL A O 1
ATOM 786 N N . ALA A 1 103 ? 15.977 -23.531 -5.25 1 94.94 103 ALA A N 1
ATOM 787 C CA . ALA A 1 103 ? 16.828 -24.312 -6.148 1 94.94 103 ALA A CA 1
ATOM 788 C C . ALA A 1 103 ? 16.203 -24.422 -7.535 1 94.94 103 ALA A C 1
ATOM 790 O O . ALA A 1 103 ? 14.984 -24.594 -7.664 1 94.94 103 ALA A O 1
ATOM 791 N N . PRO A 1 104 ? 17.062 -24.344 -8.531 1 95.56 104 PRO A N 1
ATOM 792 C CA . PRO A 1 104 ? 16.531 -24.438 -9.898 1 95.56 104 PRO A CA 1
ATOM 793 C C . PRO A 1 104 ? 15.922 -25.812 -10.195 1 95.56 104 PRO A C 1
ATOM 795 O O . PRO A 1 104 ? 16.469 -26.828 -9.789 1 95.56 104 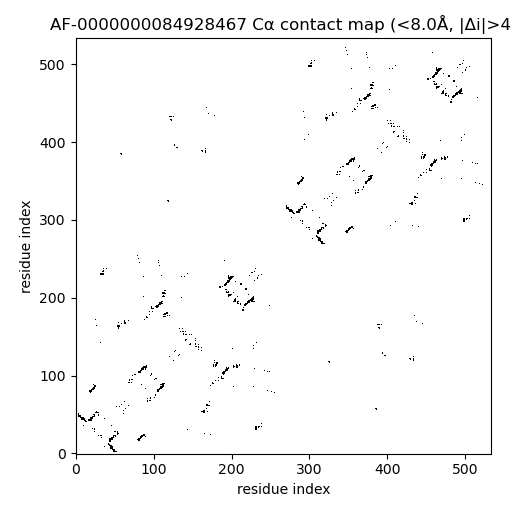PRO A O 1
ATOM 798 N N . ARG A 1 105 ? 14.844 -25.828 -10.812 1 95.81 105 ARG A N 1
ATOM 799 C CA . ARG A 1 105 ? 14.148 -27.016 -11.297 1 95.81 105 ARG A CA 1
ATOM 800 C C . ARG A 1 105 ? 13.156 -26.656 -12.391 1 95.81 105 ARG A C 1
ATOM 802 O O . ARG A 1 105 ? 12.758 -25.5 -12.523 1 95.81 105 ARG A O 1
ATOM 809 N N . PRO A 1 106 ? 12.805 -27.641 -13.188 1 97.56 106 PRO A N 1
ATOM 810 C CA . PRO A 1 106 ? 11.766 -27.328 -14.18 1 97.56 106 PRO A CA 1
ATOM 811 C C . PRO A 1 106 ? 10.516 -26.719 -13.555 1 97.56 106 PRO A C 1
ATOM 813 O O . PRO A 1 106 ? 9.984 -27.234 -12.578 1 97.56 106 PRO A O 1
ATOM 816 N N . THR A 1 107 ? 10.07 -25.562 -14.109 1 98.19 107 THR A N 1
ATOM 817 C CA . THR A 1 107 ? 8.984 -24.766 -13.555 1 98.19 107 THR A CA 1
ATOM 818 C C . THR A 1 107 ? 8.016 -24.328 -14.656 1 98.19 107 THR A C 1
ATOM 820 O O . THR A 1 107 ? 8.438 -23.875 -15.719 1 98.19 107 THR A O 1
ATOM 823 N N . VAL A 1 108 ? 6.754 -24.609 -14.391 1 98.81 108 VAL A N 1
ATOM 824 C CA . VAL A 1 108 ? 5.699 -24.125 -15.273 1 98.81 108 VAL A CA 1
ATOM 825 C C . VAL A 1 108 ? 4.898 -23.031 -14.586 1 98.81 108 VAL A C 1
ATOM 827 O O . VAL A 1 108 ? 4.359 -23.234 -13.492 1 98.81 108 VAL A O 1
ATOM 830 N N . LEU A 1 109 ? 4.863 -21.859 -15.188 1 98.88 109 LEU A N 1
ATOM 831 C CA . LEU A 1 109 ? 4.031 -20.75 -14.719 1 98.88 109 LEU A CA 1
ATOM 832 C C . LEU A 1 109 ? 2.777 -20.609 -15.57 1 98.88 109 LEU A C 1
ATOM 834 O O . LEU A 1 109 ? 2.869 -20.469 -16.797 1 98.88 109 LEU A O 1
ATOM 838 N N . ILE A 1 110 ? 1.671 -20.703 -14.922 1 98.88 110 ILE A N 1
ATOM 839 C CA . ILE A 1 110 ? 0.401 -20.547 -15.617 1 98.88 110 ILE A CA 1
ATOM 840 C C . ILE A 1 110 ? -0.238 -19.203 -15.227 1 98.88 110 ILE A C 1
ATOM 842 O O . ILE A 1 110 ? -0.566 -18.984 -14.062 1 98.88 110 ILE A O 1
ATOM 846 N N . SER A 1 111 ? -0.466 -18.297 -16.188 1 98.62 111 SER A N 1
ATOM 847 C CA . SER A 1 111 ? -1.113 -17 -16.031 1 98.62 111 SER A CA 1
ATOM 848 C C . SER A 1 111 ? -0.375 -16.125 -15.023 1 98.62 111 SER A C 1
ATOM 850 O O . SER A 1 111 ? -0.985 -15.586 -14.102 1 98.62 111 SER A O 1
ATOM 852 N N . PRO A 1 112 ? 0.93 -15.969 -15.195 1 98.62 112 PRO A N 1
ATOM 853 C CA . PRO A 1 112 ? 1.679 -15.086 -14.297 1 98.62 112 PRO A CA 1
ATOM 854 C C . PRO A 1 112 ? 1.388 -13.609 -14.555 1 98.62 112 PRO A C 1
ATOM 856 O O . PRO A 1 112 ? 1.111 -13.211 -15.688 1 98.62 112 PRO A O 1
ATOM 859 N N . PHE A 1 113 ? 1.473 -12.836 -13.555 1 98 113 PHE A N 1
ATOM 860 C CA . PHE A 1 113 ? 1.429 -11.383 -13.664 1 98 113 PHE A CA 1
ATOM 861 C C . PHE A 1 113 ? 2.828 -10.812 -13.859 1 98 113 PHE A C 1
ATOM 863 O O . PHE A 1 113 ? 3.766 -11.203 -13.164 1 98 113 PHE A O 1
ATOM 870 N N . TYR A 1 114 ? 2.916 -9.898 -14.844 1 98.12 114 TYR A N 1
ATOM 871 C CA . TYR A 1 114 ? 4.219 -9.305 -15.125 1 98.12 114 TYR A CA 1
ATOM 872 C C . TYR A 1 114 ? 4.07 -8.016 -15.93 1 98.12 114 TYR A C 1
ATOM 874 O O . TYR A 1 114 ? 3.189 -7.914 -16.781 1 98.12 114 TYR A O 1
ATOM 882 N N . ARG A 1 115 ? 4.875 -7.078 -15.594 1 96.81 115 ARG A N 1
ATOM 883 C CA . ARG A 1 115 ? 5.172 -5.934 -16.453 1 96.81 115 ARG A CA 1
ATOM 884 C C . ARG A 1 115 ? 6.672 -5.684 -16.531 1 96.81 115 ARG A C 1
ATOM 886 O O . ARG A 1 115 ? 7.387 -5.859 -15.539 1 96.81 115 ARG A O 1
ATOM 893 N N . SER A 1 116 ? 7.145 -5.156 -17.625 1 95.25 116 SER A N 1
ATOM 894 C CA . SER A 1 116 ? 8.578 -5.023 -17.844 1 95.25 116 SER A CA 1
ATOM 895 C C . SER A 1 116 ? 9.109 -3.701 -17.312 1 95.25 116 SER A C 1
ATOM 897 O O . SER A 1 116 ? 10.305 -3.566 -17.031 1 95.25 116 SER A O 1
ATOM 899 N N . SER A 1 117 ? 8.219 -2.736 -17.156 1 93.12 117 SER A N 1
ATOM 900 C CA . SER A 1 117 ? 8.641 -1.404 -16.734 1 93.12 117 SER A CA 1
ATOM 901 C C . SER A 1 117 ? 7.715 -0.842 -15.656 1 93.12 117 SER A C 1
ATOM 903 O O . SER A 1 117 ? 6.496 -0.998 -15.742 1 93.12 117 SER A O 1
ATOM 905 N N . PRO A 1 118 ? 8.328 -0.154 -14.719 1 91 118 PRO A N 1
ATOM 906 C CA . PRO A 1 118 ? 7.473 0.502 -13.727 1 91 118 PRO A CA 1
ATOM 907 C C . PRO A 1 118 ? 6.535 1.532 -14.352 1 91 118 PRO A C 1
ATOM 909 O O . PRO A 1 118 ? 5.461 1.805 -13.805 1 91 118 PRO A O 1
ATOM 912 N N . GLN A 1 119 ? 6.867 2.061 -15.516 1 89.5 119 GLN A N 1
ATOM 913 C CA . GLN A 1 119 ? 6.055 3.059 -16.203 1 89.5 119 GLN A CA 1
ATOM 914 C C . GLN A 1 119 ? 4.773 2.439 -16.75 1 89.5 119 GLN A C 1
ATOM 916 O O . GLN A 1 119 ? 3.842 3.156 -17.125 1 89.5 119 GLN A O 1
ATOM 921 N N . ASP A 1 120 ? 4.785 1.131 -16.734 1 92.94 120 ASP A N 1
ATOM 922 C CA . ASP A 1 120 ? 3.602 0.434 -17.234 1 92.94 120 ASP A CA 1
ATOM 923 C C . ASP A 1 120 ? 2.49 0.432 -16.188 1 92.94 120 ASP A C 1
ATOM 925 O O . ASP A 1 120 ? 1.354 0.057 -16.484 1 92.94 120 ASP A O 1
ATOM 929 N N . PHE A 1 121 ? 2.826 0.868 -14.992 1 93.5 121 PHE A N 1
ATOM 930 C CA . PHE A 1 121 ? 1.835 0.957 -13.922 1 93.5 121 PHE A CA 1
ATOM 931 C C . PHE A 1 121 ? 1.358 2.393 -13.742 1 93.5 121 PHE A C 1
ATOM 933 O O . PHE A 1 121 ? 2.023 3.197 -13.086 1 93.5 121 PHE A O 1
ATOM 940 N N . ASP A 1 122 ? 0.276 2.701 -14.344 1 93.69 122 ASP A N 1
ATOM 941 C CA . ASP A 1 122 ? -0.366 3.994 -14.133 1 93.69 122 ASP A CA 1
ATOM 942 C C . ASP A 1 122 ? -1.666 3.836 -13.344 1 93.69 122 ASP A C 1
ATOM 944 O O . ASP A 1 122 ? -1.978 2.744 -12.859 1 93.69 122 ASP A O 1
ATOM 948 N N . TRP A 1 123 ? -2.42 4.906 -13.172 1 94.75 123 TRP A N 1
ATOM 949 C CA . TRP A 1 123 ? -3.584 4.887 -12.297 1 94.75 123 TRP A CA 1
ATOM 950 C C . TRP A 1 123 ? -4.68 3.986 -12.859 1 94.75 123 TRP A C 1
ATOM 952 O O . TRP A 1 123 ? -5.422 3.354 -12.109 1 94.75 123 TRP A O 1
ATOM 962 N N . SER A 1 124 ? -4.797 3.959 -14.219 1 95.94 124 SER A N 1
ATOM 963 C CA . SER A 1 124 ? -5.816 3.105 -14.82 1 95.94 124 SER A CA 1
ATOM 964 C C . SER A 1 124 ? -5.574 1.638 -14.484 1 95.94 124 SER A C 1
ATOM 966 O O . SER A 1 124 ? -6.527 0.866 -14.336 1 95.94 124 SER A O 1
ATOM 968 N N . VAL A 1 125 ? -4.301 1.279 -14.32 1 96 125 VAL A N 1
ATOM 969 C CA . VAL A 1 125 ? -3.955 -0.107 -14.023 1 96 125 VAL A CA 1
ATOM 970 C C . VAL A 1 125 ? -4.379 -0.455 -12.602 1 96 125 VAL A C 1
ATOM 972 O O . VAL A 1 125 ? -5.105 -1.428 -12.383 1 96 125 VAL A O 1
ATOM 975 N N . ILE A 1 126 ? -3.961 0.327 -11.656 1 96.81 126 ILE A N 1
ATOM 976 C CA . ILE A 1 126 ? -4.312 0.014 -10.273 1 96.81 126 ILE A CA 1
ATOM 977 C C . ILE A 1 126 ? -5.828 0.102 -10.094 1 96.81 126 ILE A C 1
ATOM 979 O O . ILE A 1 126 ? -6.422 -0.695 -9.367 1 96.81 126 ILE A O 1
ATOM 983 N N . SER A 1 127 ? -6.473 1.039 -10.742 1 97.25 127 SER A N 1
ATOM 984 C CA . SER A 1 127 ? -7.926 1.166 -10.688 1 97.25 127 SER A CA 1
ATOM 985 C C . SER A 1 127 ? -8.609 -0.088 -11.219 1 97.25 127 SER A C 1
ATOM 987 O O . SER A 1 127 ? -9.562 -0.586 -10.617 1 97.25 127 SER A O 1
ATOM 989 N N . TYR A 1 128 ? -8.109 -0.61 -12.297 1 96.62 128 TYR A N 1
ATOM 990 C CA . TYR A 1 128 ? -8.664 -1.815 -12.906 1 96.62 128 TYR A CA 1
ATOM 991 C C . TYR A 1 128 ? -8.547 -3.004 -11.961 1 96.62 128 TYR A C 1
ATOM 993 O O . TYR A 1 128 ? -9.531 -3.705 -11.711 1 96.62 128 TYR A O 1
ATOM 1001 N N . TYR A 1 129 ? -7.387 -3.182 -11.375 1 96.94 129 TYR A N 1
ATOM 1002 C CA . TYR A 1 129 ? -7.129 -4.371 -10.57 1 96.94 129 TYR A CA 1
ATOM 1003 C C . TYR A 1 129 ? -7.836 -4.285 -9.227 1 96.94 129 TYR A C 1
ATOM 1005 O O . TYR A 1 129 ? -8.117 -5.309 -8.594 1 96.94 129 TYR A O 1
ATOM 1013 N N . LEU A 1 130 ? -8.141 -3.107 -8.805 1 97.5 130 LEU A N 1
ATOM 1014 C CA . LEU A 1 130 ? -8.922 -3.012 -7.57 1 97.5 130 LEU A CA 1
ATOM 1015 C C . LEU A 1 130 ? -10.414 -3.15 -7.859 1 97.5 130 LEU A C 1
ATOM 1017 O O . LEU A 1 130 ? -11.102 -3.961 -7.234 1 97.5 130 LEU A O 1
ATOM 1021 N N . ASN A 1 131 ? -10.906 -2.393 -8.805 1 96 131 ASN A N 1
ATOM 1022 C CA . ASN A 1 131 ? -12.344 -2.256 -9.023 1 96 131 ASN A CA 1
ATOM 1023 C C . ASN A 1 131 ? -12.914 -3.457 -9.766 1 96 131 ASN A C 1
ATOM 1025 O O . ASN A 1 131 ? -14.102 -3.758 -9.656 1 96 131 ASN A O 1
ATOM 1029 N N . ASP A 1 132 ? -12.07 -4.125 -10.562 1 93.25 132 ASP A N 1
ATOM 1030 C CA . ASP A 1 132 ? -12.547 -5.27 -11.328 1 93.25 132 ASP A CA 1
ATOM 1031 C C . ASP A 1 132 ? -11.93 -6.57 -10.812 1 93.25 132 ASP A C 1
ATOM 1033 O O . ASP A 1 132 ? -11.953 -7.594 -11.5 1 93.25 132 ASP A O 1
ATOM 1037 N N . PHE A 1 133 ? -11.398 -6.516 -9.641 1 88.44 133 PHE A N 1
ATOM 1038 C CA . PHE A 1 133 ? -10.734 -7.645 -9.008 1 88.44 133 PHE A CA 1
ATOM 1039 C C . PHE A 1 133 ? -11.664 -8.852 -8.93 1 88.44 133 PHE A C 1
ATOM 1041 O O . PHE A 1 133 ? -11.234 -9.984 -9.148 1 88.44 133 PHE A O 1
ATOM 1048 N N . HIS A 1 134 ? -12.922 -8.68 -8.695 1 88.44 134 HIS A N 1
ATOM 1049 C CA . HIS A 1 134 ? -13.906 -9.742 -8.508 1 88.44 134 HIS A CA 1
ATOM 1050 C C . HIS A 1 134 ? -14.133 -10.523 -9.797 1 88.44 134 HIS A C 1
ATOM 1052 O O . HIS A 1 134 ? -14.57 -11.672 -9.766 1 88.44 134 HIS A O 1
ATOM 1058 N N . ARG A 1 135 ? -13.797 -9.984 -10.906 1 89.38 135 ARG A N 1
ATOM 1059 C CA . ARG A 1 135 ? -14.07 -10.609 -12.195 1 89.38 135 ARG A CA 1
ATOM 1060 C C . ARG A 1 135 ? -13.227 -11.859 -12.383 1 89.38 135 ARG A C 1
ATOM 1062 O O . ARG A 1 135 ? -13.656 -12.812 -13.039 1 89.38 135 ARG A O 1
ATOM 1069 N N . VAL A 1 136 ? -12.062 -11.844 -11.836 1 87 136 VAL A N 1
ATOM 1070 C CA . VAL A 1 136 ? -11.188 -13.016 -11.938 1 87 136 VAL A CA 1
ATOM 1071 C C . VAL A 1 136 ? -11.82 -14.188 -11.195 1 87 136 VAL A C 1
ATOM 1073 O O . VAL A 1 136 ? -11.75 -15.328 -11.656 1 87 136 VAL A O 1
ATOM 1076 N N . PHE A 1 137 ? -12.469 -13.914 -10.117 1 87.19 137 PHE A N 1
ATOM 1077 C CA . PHE A 1 137 ? -13.117 -14.961 -9.328 1 87.19 137 PHE A CA 1
ATOM 1078 C C . PHE A 1 137 ? -14.406 -15.422 -10 1 87.19 137 PHE A C 1
ATOM 1080 O O . PHE A 1 137 ? -14.758 -16.594 -9.93 1 87.19 137 PHE A O 1
ATOM 1087 N N . GLU A 1 138 ? -15.07 -14.5 -10.625 1 88.06 138 GLU A N 1
ATOM 1088 C CA . GLU A 1 138 ? -16.25 -14.891 -11.406 1 88.06 138 GLU A CA 1
ATOM 1089 C C . GLU A 1 138 ? -15.883 -15.922 -12.477 1 88.06 138 GLU A C 1
ATOM 1091 O O . GLU A 1 138 ? -16.609 -16.906 -12.664 1 88.06 138 GLU A O 1
ATOM 1096 N N . GLU A 1 139 ? -14.789 -15.711 -13.086 1 86.31 139 GLU A N 1
ATOM 1097 C CA . GLU A 1 139 ? -14.305 -16.656 -14.102 1 86.31 139 GLU A CA 1
ATOM 1098 C C . GLU A 1 139 ? -14 -18.016 -13.484 1 86.31 139 GLU A C 1
ATOM 1100 O O . GLU A 1 139 ? -14.359 -19.047 -14.055 1 86.31 139 GLU A O 1
ATOM 1105 N N . ALA A 1 140 ? -13.328 -18 -12.383 1 82.88 140 ALA A N 1
ATOM 1106 C CA . ALA A 1 140 ? -13 -19.234 -11.688 1 82.88 140 ALA A CA 1
ATOM 1107 C C . ALA A 1 140 ? -14.266 -20.031 -11.367 1 82.88 140 ALA A C 1
ATOM 1109 O O . ALA A 1 140 ? -14.305 -21.25 -11.555 1 82.88 140 ALA A O 1
ATOM 1110 N N . LEU A 1 141 ? -15.266 -19.328 -10.922 1 82.88 141 LEU A N 1
ATOM 1111 C CA . LEU A 1 141 ? -16.516 -19.953 -10.5 1 82.88 141 LEU A CA 1
ATOM 1112 C C . LEU A 1 141 ? -17.297 -20.469 -11.703 1 82.88 141 LEU A C 1
ATOM 1114 O O . LEU A 1 141 ? -18.016 -21.469 -11.602 1 82.88 141 LEU A O 1
ATOM 111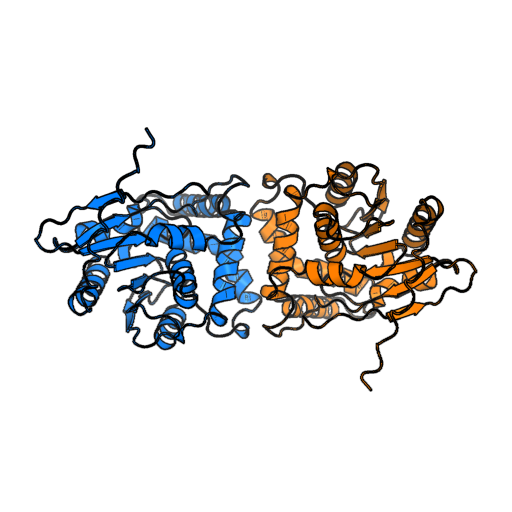8 N N . GLU A 1 142 ? -17.141 -19.844 -12.758 1 82.69 142 GLU A N 1
ATOM 1119 C CA . GLU A 1 142 ? -17.812 -20.25 -13.992 1 82.69 142 GLU A CA 1
ATOM 1120 C C . GLU A 1 142 ? -17.234 -21.547 -14.547 1 82.69 142 GLU A C 1
ATOM 1122 O O . GLU A 1 142 ? -17.953 -22.375 -15.086 1 82.69 142 GLU A O 1
ATOM 1127 N N . VAL A 1 143 ? -15.961 -21.781 -14.352 1 77.62 143 VAL A N 1
ATOM 1128 C CA . VAL A 1 143 ? -15.32 -22.938 -14.984 1 77.62 143 VAL A CA 1
ATOM 1129 C C . VAL A 1 143 ? -15.133 -24.047 -13.961 1 77.62 143 VAL A C 1
ATOM 1131 O O . VAL A 1 143 ? -14.852 -25.203 -14.328 1 77.62 143 VAL A O 1
ATOM 1134 N N . GLY A 1 144 ? -15.344 -23.672 -12.703 1 75 144 GLY A N 1
ATOM 1135 C CA . GLY A 1 144 ? -15.133 -24.656 -11.656 1 75 144 GLY A CA 1
ATOM 1136 C C . GLY A 1 144 ? -16.391 -25.391 -11.25 1 75 144 GLY A C 1
ATOM 1137 O O . GLY A 1 144 ? -17.312 -25.562 -12.062 1 75 144 GLY A O 1
ATOM 1138 N N . GLU A 1 145 ? -16.344 -25.781 -9.977 1 68.06 145 GLU A N 1
ATOM 1139 C CA . GLU A 1 145 ? -17.391 -26.656 -9.453 1 68.06 145 GLU A CA 1
ATOM 1140 C C . GLU A 1 145 ? -18.719 -25.922 -9.359 1 68.06 145 GLU A C 1
ATOM 1142 O O . GLU A 1 145 ? -19.781 -26.547 -9.227 1 68.06 145 GLU A O 1
ATOM 1147 N N . THR A 1 146 ? -18.656 -24.562 -9.516 1 72.88 146 THR A N 1
ATOM 1148 C CA . THR A 1 146 ? -19.859 -23.781 -9.297 1 72.88 146 THR A CA 1
ATOM 1149 C C . THR A 1 146 ? -20.562 -23.469 -10.617 1 72.88 146 THR A C 1
ATOM 1151 O O . THR A 1 146 ? -21.453 -22.641 -10.672 1 72.88 146 THR A O 1
ATOM 1154 N N . GLN A 1 147 ? -20.141 -24.094 -11.633 1 72.75 147 GLN A N 1
ATOM 1155 C CA . GLN A 1 147 ? -20.688 -23.844 -12.961 1 72.75 147 GLN A CA 1
ATOM 1156 C C . GLN A 1 147 ? -22.203 -24.078 -12.984 1 72.75 147 GLN A C 1
ATOM 1158 O O . GLN A 1 147 ? -22.906 -23.438 -13.766 1 72.75 147 GLN A O 1
ATOM 1163 N N . ARG A 1 148 ? -22.641 -24.797 -11.977 1 73.62 148 ARG A N 1
ATOM 1164 C CA . ARG A 1 148 ? -24.047 -25.172 -11.945 1 73.62 148 ARG A CA 1
ATOM 1165 C C . ARG A 1 148 ? -24.906 -24.047 -11.391 1 73.62 148 ARG A C 1
ATOM 1167 O O . ARG A 1 148 ? -26.125 -24.016 -11.594 1 73.62 148 ARG A O 1
ATOM 1174 N N . TYR A 1 149 ? -24.281 -23.125 -10.781 1 77.62 149 TYR A N 1
ATOM 1175 C CA . TYR A 1 149 ? -25.031 -22.047 -10.133 1 77.62 149 TYR A CA 1
ATOM 1176 C C . TYR A 1 149 ? -25.359 -20.938 -11.117 1 77.62 149 TYR A C 1
ATOM 1178 O O . TYR A 1 149 ? -24.672 -20.766 -12.117 1 77.62 149 TYR A O 1
ATOM 1186 N N . ALA A 1 150 ? -26.438 -20.234 -10.812 1 82.19 150 ALA A N 1
ATOM 1187 C CA . ALA A 1 150 ? -26.828 -19.062 -11.617 1 82.19 150 ALA A CA 1
ATOM 1188 C C . ALA A 1 150 ? -25.75 -17.984 -11.57 1 82.19 150 ALA A C 1
ATOM 1190 O O . ALA A 1 150 ? -25 -17.891 -10.594 1 82.19 150 ALA A O 1
ATOM 1191 N N . LYS A 1 151 ? -25.766 -17.266 -12.586 1 82.38 151 LYS A N 1
ATOM 1192 C CA . LYS A 1 151 ? -24.781 -16.203 -12.703 1 82.38 151 LYS A CA 1
ATOM 1193 C C . LYS A 1 151 ? -24.859 -15.242 -11.523 1 82.38 151 LYS A C 1
ATOM 1195 O O . LYS A 1 151 ? -23.828 -14.797 -11.008 1 82.38 151 LYS A O 1
ATOM 1200 N N . THR A 1 152 ? -26.016 -14.906 -11.117 1 82.88 152 THR A N 1
ATOM 1201 C CA . THR A 1 152 ? -26.219 -13.984 -10 1 82.88 152 THR A CA 1
ATOM 1202 C C . THR A 1 152 ? -25.562 -14.516 -8.734 1 82.88 152 THR A C 1
ATOM 1204 O O . THR A 1 152 ? -24.969 -13.758 -7.969 1 82.88 152 THR A O 1
ATOM 1207 N N . HIS A 1 153 ? -25.719 -15.789 -8.562 1 83.56 153 HIS A N 1
ATOM 1208 C CA . HIS A 1 153 ? -25.109 -16.422 -7.387 1 83.56 153 HIS A CA 1
ATOM 1209 C C . HIS A 1 153 ? -23.594 -16.438 -7.488 1 83.56 153 HIS A C 1
ATOM 1211 O O . HIS A 1 153 ? -22.891 -16.172 -6.504 1 83.56 153 HIS A O 1
ATOM 1217 N N . ARG A 1 154 ? -23.078 -16.641 -8.617 1 84.88 154 ARG A N 1
ATOM 1218 C CA . ARG A 1 154 ? -21.641 -16.641 -8.828 1 84.88 154 ARG A CA 1
ATOM 1219 C C . ARG A 1 154 ? -21.047 -15.25 -8.617 1 84.88 154 ARG A C 1
ATOM 1221 O O . ARG A 1 154 ? -19.969 -15.109 -8.031 1 84.88 154 ARG A O 1
ATOM 1228 N N . ASP A 1 155 ? -21.812 -14.297 -9.078 1 86.38 155 ASP A N 1
ATOM 1229 C CA . ASP A 1 155 ? -21.375 -12.922 -8.867 1 86.38 155 ASP A CA 1
ATOM 1230 C C . ASP A 1 155 ? -21.281 -12.594 -7.383 1 86.38 155 ASP A C 1
ATOM 1232 O O . ASP A 1 155 ? -20.312 -11.969 -6.941 1 86.38 155 ASP A O 1
ATOM 1236 N N . TRP A 1 156 ? -22.266 -13.031 -6.727 1 86.81 156 TRP A N 1
ATOM 1237 C CA . TRP A 1 156 ? -22.281 -12.82 -5.281 1 86.81 156 TRP A CA 1
ATOM 1238 C C . TRP A 1 156 ? -21.094 -13.531 -4.625 1 86.81 156 TRP A C 1
ATOM 1240 O O . TRP A 1 156 ? -20.406 -12.953 -3.785 1 86.81 156 TRP A O 1
ATOM 1250 N N . MET A 1 157 ? -20.844 -14.703 -5.043 1 86.19 157 MET A N 1
ATOM 1251 C CA . MET A 1 157 ? -19.734 -15.484 -4.492 1 86.19 157 MET A CA 1
ATOM 1252 C C . MET A 1 157 ? -18.406 -14.836 -4.82 1 86.19 157 MET A C 1
ATOM 1254 O O . MET A 1 157 ? -17.484 -14.836 -3.992 1 86.19 157 MET A O 1
ATOM 1258 N N . ALA A 1 158 ? -18.312 -14.312 -5.961 1 89.69 158 ALA A N 1
ATOM 1259 C CA . ALA A 1 158 ? -17.078 -13.648 -6.375 1 89.69 158 ALA A CA 1
ATOM 1260 C C . ALA A 1 158 ? -16.797 -12.43 -5.5 1 89.69 158 ALA A C 1
ATOM 1262 O O . ALA A 1 158 ? -15.648 -12.211 -5.082 1 89.69 158 ALA A O 1
ATOM 1263 N N . LEU A 1 159 ? -17.875 -11.711 -5.246 1 90.88 159 LEU A N 1
ATOM 1264 C CA . LEU A 1 159 ? -17.734 -10.547 -4.383 1 90.88 159 LEU A CA 1
ATOM 1265 C C . LEU A 1 159 ? -17.375 -10.961 -2.959 1 90.88 159 LEU A C 1
ATOM 1267 O O . LEU A 1 159 ? -16.594 -10.289 -2.287 1 90.88 159 LEU A O 1
ATOM 1271 N N . ARG A 1 160 ? -17.891 -12.055 -2.568 1 88.69 160 ARG A N 1
ATOM 1272 C CA . ARG A 1 160 ? -17.578 -12.562 -1.238 1 88.69 160 ARG A CA 1
ATOM 1273 C C . ARG A 1 160 ? -16.125 -13 -1.152 1 88.69 160 ARG A C 1
ATOM 1275 O O . ARG A 1 160 ? -15.461 -12.781 -0.136 1 88.69 160 ARG A O 1
ATOM 1282 N N . LEU A 1 161 ? -15.648 -13.602 -2.16 1 88.38 161 LEU A N 1
ATOM 1283 C CA . LEU A 1 161 ? -14.25 -14 -2.203 1 88.38 161 LEU A CA 1
ATOM 1284 C C . LEU A 1 161 ? -13.328 -12.789 -2.174 1 88.38 161 LEU A C 1
ATOM 1286 O O . LEU A 1 161 ? -12.32 -12.781 -1.463 1 88.38 161 LEU A O 1
ATOM 1290 N N . ARG A 1 162 ? -13.711 -11.797 -2.898 1 91.19 162 ARG A N 1
ATOM 1291 C CA . ARG A 1 162 ? -12.977 -10.539 -2.855 1 91.19 162 ARG A CA 1
ATOM 1292 C C . ARG A 1 162 ? -12.898 -9.992 -1.432 1 91.19 162 ARG A C 1
ATOM 1294 O O . ARG A 1 162 ? -11.82 -9.633 -0.958 1 91.19 162 ARG A O 1
ATOM 1301 N N . ASP A 1 163 ? -14.062 -9.992 -0.817 1 90.5 163 ASP A N 1
ATOM 1302 C CA . ASP A 1 163 ? -14.141 -9.445 0.533 1 90.5 163 ASP A CA 1
ATOM 1303 C C . ASP A 1 163 ? -13.352 -10.297 1.521 1 90.5 163 ASP A C 1
ATOM 1305 O O . ASP A 1 163 ? -12.828 -9.789 2.512 1 90.5 163 ASP A O 1
ATOM 1309 N N . GLN A 1 164 ? -13.266 -11.531 1.203 1 87.75 164 GLN A N 1
ATOM 1310 C CA . GLN A 1 164 ? -12.492 -12.438 2.045 1 87.75 164 GLN A CA 1
ATOM 1311 C C . GLN A 1 164 ? -10.992 -12.188 1.887 1 87.75 164 GLN A C 1
ATOM 1313 O O . GLN A 1 164 ? -10.234 -12.266 2.857 1 87.75 164 GLN A O 1
ATOM 1318 N N . ILE A 1 165 ? -10.531 -12 0.721 1 90.62 165 ILE A N 1
ATOM 1319 C CA . ILE A 1 165 ? -9.141 -11.602 0.51 1 90.62 165 ILE A CA 1
ATOM 1320 C C . ILE A 1 165 ? -8.859 -10.297 1.247 1 90.62 165 ILE A C 1
ATOM 1322 O O . ILE A 1 165 ? -7.867 -10.188 1.972 1 90.62 165 ILE A O 1
ATOM 1326 N N . GLY A 1 166 ? -9.852 -9.352 1.052 1 90.38 166 GLY A N 1
ATOM 1327 C CA . GLY A 1 166 ? -9.812 -8.102 1.797 1 90.38 166 GLY A CA 1
ATOM 1328 C C . GLY A 1 166 ? -8.688 -7.184 1.357 1 90.38 166 GLY A C 1
ATOM 1329 O O . GLY A 1 166 ? -7.895 -7.539 0.482 1 90.38 166 GLY A O 1
ATOM 1330 N N . PRO A 1 167 ? -8.609 -5.992 1.991 1 93.12 167 PRO A N 1
ATOM 1331 C CA . PRO A 1 167 ? -7.598 -4.996 1.631 1 93.12 167 PRO A CA 1
ATOM 1332 C C . PRO A 1 167 ? -6.172 -5.488 1.879 1 93.12 167 PRO A C 1
ATOM 1334 O O . PRO A 1 167 ? -5.277 -5.234 1.069 1 93.12 167 PRO A O 1
ATOM 1337 N N . TYR A 1 168 ? -5.973 -6.203 2.951 1 91.06 168 TYR A N 1
ATOM 1338 C CA . TYR A 1 168 ? -4.633 -6.68 3.275 1 91.06 168 TYR A CA 1
ATOM 1339 C C . TYR A 1 168 ? -4.133 -7.66 2.221 1 91.06 168 TYR A C 1
ATOM 1341 O O . TYR A 1 168 ? -3 -7.547 1.748 1 91.06 168 TYR A O 1
ATOM 1349 N N . GLY A 1 169 ? -5.004 -8.609 1.854 1 90.94 169 GLY A N 1
ATOM 1350 C CA . GLY A 1 169 ? -4.625 -9.57 0.827 1 90.94 169 GLY A CA 1
ATOM 1351 C C . GLY A 1 169 ? -4.418 -8.938 -0.535 1 90.94 169 GLY A C 1
ATOM 1352 O O . GLY A 1 169 ? -3.467 -9.273 -1.244 1 90.94 169 GLY A O 1
ATOM 1353 N N . TRP A 1 170 ? -5.34 -8.023 -0.884 1 93.38 170 TRP A N 1
ATOM 1354 C CA . TRP A 1 170 ? -5.211 -7.348 -2.172 1 93.38 170 TRP A CA 1
ATOM 1355 C C . TRP A 1 170 ? -3.904 -6.562 -2.244 1 93.38 170 TRP A C 1
ATOM 1357 O O . TRP A 1 170 ? -3.225 -6.566 -3.273 1 93.38 170 TRP A O 1
ATOM 1367 N N . MET A 1 171 ? -3.553 -5.91 -1.146 1 93.19 171 MET A N 1
ATOM 1368 C CA . MET A 1 171 ? -2.326 -5.121 -1.098 1 93.19 171 MET A CA 1
ATOM 1369 C C . MET A 1 171 ? -1.101 -6.004 -1.301 1 93.19 171 MET A C 1
ATOM 1371 O O . MET A 1 171 ? -0.145 -5.605 -1.969 1 93.19 171 MET A O 1
ATOM 1375 N N . ARG A 1 172 ? -1.111 -7.176 -0.731 1 91.69 172 ARG A N 1
ATOM 1376 C CA . ARG A 1 172 ? 0.005 -8.102 -0.912 1 91.69 172 ARG A CA 1
ATOM 1377 C C . ARG A 1 172 ? 0.107 -8.555 -2.363 1 91.69 172 ARG A C 1
ATOM 1379 O O . ARG A 1 172 ? 1.204 -8.633 -2.92 1 91.69 172 ARG A O 1
ATOM 1386 N N . PHE A 1 173 ? -1.036 -8.844 -2.895 1 93.19 173 PHE A N 1
ATOM 1387 C CA . PHE A 1 173 ? -1.079 -9.242 -4.297 1 93.19 173 PHE A CA 1
ATOM 1388 C C . PHE A 1 173 ? -0.52 -8.148 -5.191 1 93.19 173 PHE A C 1
ATOM 1390 O O . PHE A 1 173 ? 0.417 -8.383 -5.957 1 93.19 173 PHE A O 1
ATOM 1397 N N . PHE A 1 174 ? -1.056 -6.961 -5.094 1 95.31 174 PHE A N 1
ATOM 1398 C CA . PHE A 1 174 ? -0.701 -5.902 -6.027 1 95.31 174 PHE A CA 1
ATOM 1399 C C . PHE A 1 174 ? 0.73 -5.43 -5.797 1 95.31 174 PHE A C 1
ATOM 1401 O O . PHE A 1 174 ? 1.428 -5.055 -6.742 1 95.31 174 PHE A O 1
ATOM 1408 N N . GLU A 1 175 ? 1.172 -5.496 -4.582 1 93 175 GLU A N 1
ATOM 1409 C CA . GLU A 1 175 ? 2.572 -5.191 -4.301 1 93 175 GLU A CA 1
ATOM 1410 C C . GLU A 1 175 ? 3.502 -6.129 -5.066 1 93 175 GLU A C 1
ATOM 1412 O O . GLU A 1 175 ? 4.516 -5.695 -5.617 1 93 175 GLU A O 1
ATOM 1417 N N . SER A 1 176 ? 3.184 -7.398 -5.043 1 93.19 176 SER A N 1
ATOM 1418 C CA . SER A 1 176 ? 3.986 -8.352 -5.801 1 93.19 176 SER A CA 1
ATOM 1419 C C . SER A 1 176 ? 3.979 -8.023 -7.289 1 93.19 176 SER A C 1
ATOM 1421 O O . SER A 1 176 ? 5 -8.148 -7.965 1 93.19 176 SER A O 1
ATOM 1423 N N . TYR A 1 177 ? 2.812 -7.629 -7.781 1 95.62 177 TYR A N 1
ATOM 1424 C CA . TYR A 1 177 ? 2.693 -7.227 -9.18 1 95.62 177 TYR A CA 1
ATOM 1425 C C . TYR A 1 177 ? 3.57 -6.016 -9.477 1 95.62 177 TYR A C 1
ATOM 1427 O O . TYR A 1 177 ? 4.32 -6.012 -10.453 1 95.62 177 TYR A O 1
ATOM 1435 N N . LEU A 1 178 ? 3.65 -5.07 -8.586 1 93.5 178 LEU A N 1
ATOM 1436 C CA . LEU A 1 178 ? 4.41 -3.836 -8.758 1 93.5 178 LEU A CA 1
ATOM 1437 C C . LEU A 1 178 ? 5.91 -4.113 -8.727 1 93.5 178 LEU A C 1
ATOM 1439 O O . LEU A 1 178 ? 6.703 -3.324 -9.25 1 93.5 178 LEU A O 1
ATOM 1443 N N . ARG A 1 179 ? 6.32 -5.18 -8.188 1 92.62 179 ARG A N 1
ATOM 1444 C CA . ARG A 1 179 ? 7.742 -5.488 -8.047 1 92.62 179 ARG A CA 1
ATOM 1445 C C . ARG A 1 179 ? 8.281 -6.145 -9.312 1 92.62 179 ARG A C 1
ATOM 1447 O O . ARG A 1 179 ? 9.5 -6.223 -9.5 1 92.62 179 ARG A O 1
ATOM 1454 N N . THR A 1 180 ? 7.438 -6.578 -10.148 1 95.62 180 THR A N 1
ATOM 1455 C CA . THR A 1 180 ? 7.844 -7.438 -11.258 1 95.62 180 THR A CA 1
ATOM 1456 C C . THR A 1 180 ? 8.836 -6.719 -12.164 1 95.62 180 THR A C 1
ATOM 1458 O O . THR A 1 180 ? 9.789 -7.328 -12.656 1 95.62 180 THR A O 1
ATOM 1461 N N . PRO A 1 181 ? 8.766 -5.379 -12.414 1 94.56 181 PRO A N 1
ATOM 1462 C CA . PRO A 1 181 ? 9.727 -4.727 -13.305 1 94.56 181 PRO A CA 1
ATOM 1463 C C . PRO A 1 181 ? 11.141 -4.711 -12.734 1 94.56 181 PRO A C 1
ATOM 1465 O O . PRO A 1 181 ? 12.102 -4.469 -13.469 1 94.56 181 PRO A O 1
ATOM 1468 N N . PHE A 1 182 ? 11.227 -4.996 -11.453 1 92.12 182 PHE A N 1
ATOM 1469 C CA . PHE A 1 182 ? 12.516 -4.836 -10.789 1 92.12 182 PHE A CA 1
ATOM 1470 C C . PHE A 1 182 ? 13.188 -6.188 -10.57 1 92.12 182 PHE A C 1
ATOM 1472 O O . PHE A 1 182 ? 14.297 -6.258 -10.047 1 92.12 182 PHE A O 1
ATOM 1479 N N . LEU A 1 183 ? 12.547 -7.246 -10.945 1 95.56 183 LEU A N 1
ATOM 1480 C CA . LEU A 1 183 ? 13.102 -8.586 -10.758 1 95.56 183 LEU A CA 1
ATOM 1481 C C . LEU A 1 183 ? 14.281 -8.82 -11.695 1 95.56 183 LEU A C 1
ATOM 1483 O O . LEU A 1 183 ? 14.234 -8.43 -12.867 1 95.56 183 LEU A O 1
ATOM 1487 N N . ASP A 1 184 ? 15.367 -9.383 -11.133 1 97.75 184 ASP A N 1
ATOM 1488 C CA . ASP A 1 184 ? 16.484 -9.82 -11.984 1 97.75 184 ASP A CA 1
ATOM 1489 C C . ASP A 1 184 ? 16.172 -11.164 -12.641 1 97.75 184 ASP A C 1
ATOM 1491 O O . ASP A 1 184 ? 16.688 -12.203 -12.227 1 97.75 184 ASP A O 1
ATOM 1495 N N . LEU A 1 185 ? 15.453 -11.062 -13.734 1 98.12 185 LEU A N 1
ATOM 1496 C CA . LEU A 1 185 ? 14.969 -12.273 -14.383 1 98.12 185 LEU A CA 1
ATOM 1497 C C . LEU A 1 185 ? 16.109 -13 -15.094 1 98.12 185 LEU A C 1
ATOM 1499 O O . LEU A 1 185 ? 15.992 -14.195 -15.391 1 98.12 185 LEU A O 1
ATOM 1503 N N . ALA A 1 186 ? 17.188 -12.289 -15.352 1 97.69 186 ALA A N 1
ATOM 1504 C CA . ALA A 1 186 ? 18.359 -12.922 -15.953 1 97.69 186 ALA A CA 1
ATOM 1505 C C . ALA A 1 186 ? 19 -13.906 -14.984 1 97.69 186 ALA A C 1
ATOM 1507 O O . ALA A 1 186 ? 19.75 -14.797 -15.398 1 97.69 186 ALA A O 1
ATOM 1508 N N . ALA A 1 187 ? 18.672 -13.75 -13.711 1 97.38 187 ALA A N 1
ATOM 1509 C CA . ALA A 1 187 ? 19.281 -14.578 -12.672 1 97.38 187 ALA A CA 1
ATOM 1510 C C . ALA A 1 187 ? 18.5 -15.875 -12.484 1 97.38 187 ALA A C 1
ATOM 1512 O O . ALA A 1 187 ? 18.938 -16.781 -11.773 1 97.38 187 ALA A O 1
ATOM 1513 N N . VAL A 1 188 ? 17.328 -15.992 -13.102 1 97.38 188 VAL A N 1
ATOM 1514 C CA . VAL A 1 188 ? 16.531 -17.219 -12.984 1 97.38 188 VAL A CA 1
ATOM 1515 C C . VAL A 1 188 ? 17.219 -18.359 -13.734 1 97.38 188 VAL A C 1
ATOM 1517 O O . VAL A 1 188 ? 17.531 -18.219 -14.922 1 97.38 188 VAL A O 1
ATOM 1520 N N . ARG A 1 189 ? 17.359 -19.469 -13.031 1 95.12 189 ARG A N 1
ATOM 1521 C CA . ARG A 1 189 ? 18.125 -20.578 -13.609 1 95.12 189 ARG A CA 1
ATOM 1522 C C . ARG A 1 189 ? 17.219 -21.766 -13.906 1 95.12 189 ARG A C 1
ATOM 1524 O O . ARG A 1 189 ? 17.609 -22.703 -14.609 1 95.12 189 ARG A O 1
ATOM 1531 N N . SER A 1 190 ? 16.078 -21.719 -13.375 1 95.69 190 SER A N 1
ATOM 1532 C CA . SER A 1 190 ? 15.141 -22.812 -13.617 1 95.69 190 SER A CA 1
ATOM 1533 C C . SER A 1 190 ? 14.711 -22.875 -15.078 1 95.69 190 SER A C 1
ATOM 1535 O O . SER A 1 190 ? 14.383 -21.844 -15.672 1 95.69 190 SER A O 1
ATOM 1537 N N . PRO A 1 191 ? 14.836 -24.094 -15.703 1 97.06 191 PRO A N 1
ATOM 1538 C CA . PRO A 1 191 ? 14.055 -24.188 -16.938 1 97.06 191 PRO A CA 1
ATOM 1539 C C . PRO A 1 191 ? 12.609 -23.734 -16.75 1 97.06 191 PRO A C 1
ATOM 1541 O O . PRO A 1 191 ? 11.953 -24.109 -15.773 1 97.06 191 PRO A O 1
ATOM 1544 N N . LEU A 1 192 ? 12.102 -22.906 -17.656 1 98.38 192 LEU A N 1
ATOM 1545 C CA . LEU A 1 192 ? 10.828 -22.234 -17.391 1 98.38 192 LEU A CA 1
ATOM 1546 C C . LEU A 1 192 ? 9.914 -22.328 -18.609 1 98.38 192 LEU A C 1
ATOM 1548 O O . LEU A 1 192 ? 10.336 -22.047 -19.734 1 98.38 192 LEU A O 1
ATOM 1552 N N . LEU A 1 193 ? 8.742 -22.781 -18.391 1 98.75 193 LEU A N 1
ATOM 1553 C CA . LEU A 1 193 ? 7.648 -22.719 -19.344 1 98.75 193 LEU A CA 1
ATOM 1554 C C . LEU A 1 193 ? 6.547 -21.797 -18.844 1 98.75 193 LEU A C 1
ATOM 1556 O O . LEU A 1 193 ? 6.051 -21.953 -17.734 1 98.75 193 LEU A O 1
ATOM 1560 N N . VAL A 1 194 ? 6.188 -20.812 -19.656 1 98.94 194 VAL A N 1
ATOM 1561 C CA . VAL A 1 194 ? 5.117 -19.875 -19.312 1 98.94 194 VAL A CA 1
ATOM 1562 C C . VAL A 1 194 ? 3.904 -20.141 -20.203 1 98.94 194 VAL A C 1
ATOM 1564 O O . VAL A 1 194 ? 4.016 -20.141 -21.438 1 98.94 194 VAL A O 1
ATOM 1567 N N . LEU A 1 195 ? 2.803 -20.391 -19.594 1 98.94 195 LEU A N 1
ATOM 1568 C CA . LEU A 1 195 ? 1.527 -20.578 -20.281 1 98.94 195 LEU A CA 1
ATOM 1569 C C . LEU A 1 195 ? 0.585 -19.406 -19.984 1 98.94 195 LEU A C 1
ATOM 1571 O O . LEU A 1 195 ? 0.398 -19.031 -18.828 1 98.94 195 LEU A O 1
ATOM 1575 N N . SER A 1 196 ? 0.004 -18.812 -21.016 1 98.81 196 SER A N 1
ATOM 1576 C CA . SER A 1 196 ? -0.959 -17.734 -20.844 1 98.81 196 SER A CA 1
ATOM 1577 C C . SER A 1 196 ? -2.182 -17.938 -21.734 1 98.81 196 SER A C 1
ATOM 1579 O O . SER A 1 196 ? -2.057 -18.344 -22.891 1 98.81 196 SER A O 1
ATOM 1581 N N . GLY A 1 197 ? -3.346 -17.688 -21.172 1 98.44 197 GLY A N 1
ATOM 1582 C CA . GLY A 1 197 ? -4.559 -17.688 -21.984 1 98.44 197 GLY A CA 1
ATOM 1583 C C . GLY A 1 197 ? -4.695 -16.453 -22.859 1 98.44 197 GLY A C 1
ATOM 1584 O O . GLY A 1 197 ? -4.445 -15.336 -22.422 1 98.44 197 GLY A O 1
ATOM 1585 N N . GLU A 1 198 ? -5.141 -16.656 -24 1 98.19 198 GLU A N 1
ATOM 1586 C CA . GLU A 1 198 ? -5.309 -15.578 -24.969 1 98.19 198 GLU A CA 1
ATOM 1587 C C . GLU A 1 198 ? -6.324 -14.547 -24.484 1 98.19 198 GLU A C 1
ATOM 1589 O O . GLU A 1 198 ? -6.164 -13.352 -24.734 1 98.19 198 GLU A O 1
ATOM 1594 N N . LYS A 1 199 ? -7.293 -15.008 -23.797 1 96.94 199 LYS A N 1
ATOM 1595 C CA . LYS A 1 199 ? -8.406 -14.156 -23.406 1 96.94 199 LYS A CA 1
ATOM 1596 C C . LYS A 1 199 ? -8.336 -13.805 -21.922 1 96.94 199 LYS A C 1
ATOM 1598 O O . LYS A 1 199 ? -9.336 -13.414 -21.312 1 96.94 199 LYS A O 1
ATOM 1603 N N . ASP A 1 200 ? -7.195 -14.031 -21.312 1 97.38 200 ASP A N 1
ATOM 1604 C CA . ASP A 1 200 ? -6.996 -13.719 -19.906 1 97.38 200 ASP A CA 1
ATOM 1605 C C . ASP A 1 200 ? -7.027 -12.211 -19.672 1 97.38 200 ASP A C 1
ATOM 1607 O O . ASP A 1 200 ? -6.125 -11.492 -20.109 1 97.38 200 ASP A O 1
ATOM 1611 N N . ILE A 1 201 ? -8.016 -11.727 -18.938 1 93.94 201 ILE A N 1
ATOM 1612 C CA . ILE A 1 201 ? -8.188 -10.289 -18.734 1 93.94 201 ILE A CA 1
ATOM 1613 C C . ILE A 1 201 ? -7.418 -9.844 -17.5 1 93.94 201 ILE A C 1
ATOM 1615 O O . ILE A 1 201 ? -7.234 -8.641 -17.281 1 93.94 201 ILE A O 1
ATOM 1619 N N . ALA A 1 202 ? -7.035 -10.82 -16.672 1 95.44 202 ALA A N 1
ATOM 1620 C CA . ALA A 1 202 ? -6.293 -10.492 -15.445 1 95.44 202 ALA A CA 1
ATOM 1621 C C . ALA A 1 202 ? -4.789 -10.484 -15.711 1 95.44 202 ALA A C 1
ATOM 1623 O O . ALA A 1 202 ? -4.125 -9.469 -15.508 1 95.44 202 ALA A O 1
ATOM 1624 N N . ALA A 1 203 ? -4.242 -11.578 -16.141 1 97.56 203 ALA A N 1
ATOM 1625 C CA . ALA A 1 203 ? -2.85 -11.719 -16.547 1 97.56 203 ALA A CA 1
ATOM 1626 C C . ALA A 1 203 ? -2.73 -11.828 -18.062 1 97.56 203 ALA A C 1
ATOM 1628 O O . ALA A 1 203 ? -2.758 -12.93 -18.609 1 97.56 203 ALA A O 1
ATOM 1629 N N . ARG A 1 204 ? -2.475 -10.75 -18.656 1 96.5 204 ARG A N 1
ATOM 1630 C CA . ARG A 1 204 ? -2.543 -10.664 -20.109 1 96.5 204 ARG A CA 1
ATOM 1631 C C . ARG A 1 204 ? -1.453 -11.508 -20.766 1 96.5 204 ARG A C 1
ATOM 1633 O O . ARG A 1 204 ? -0.33 -11.578 -20.266 1 96.5 204 ARG A O 1
ATOM 1640 N N . ALA A 1 205 ? -1.796 -12.086 -21.906 1 98.12 205 ALA A N 1
ATOM 1641 C CA . ALA A 1 205 ? -0.878 -12.969 -22.609 1 98.12 205 ALA A CA 1
ATOM 1642 C C . ALA A 1 205 ? 0.419 -12.25 -22.969 1 98.12 205 ALA A C 1
ATOM 1644 O O . ALA A 1 205 ? 1.503 -12.828 -22.891 1 98.12 205 ALA A O 1
ATOM 1645 N N . ASP A 1 206 ? 0.326 -11.008 -23.328 1 97.5 206 ASP A N 1
ATOM 1646 C CA . ASP A 1 206 ? 1.516 -10.242 -23.688 1 97.5 206 ASP A CA 1
ATOM 1647 C C . ASP A 1 206 ? 2.467 -10.117 -22.5 1 97.5 206 ASP A C 1
ATOM 1649 O O . ASP A 1 206 ? 3.686 -10.086 -22.672 1 97.5 206 ASP A O 1
ATOM 1653 N N . ASP A 1 207 ? 1.929 -10.07 -21.328 1 96.5 207 ASP A N 1
ATOM 1654 C CA . ASP A 1 207 ? 2.754 -10.008 -20.125 1 96.5 207 ASP A CA 1
ATOM 1655 C C . ASP A 1 207 ? 3.492 -11.328 -19.906 1 96.5 207 ASP A C 1
ATOM 1657 O O . ASP A 1 207 ? 4.676 -11.336 -19.562 1 96.5 207 ASP A O 1
ATOM 1661 N N . GLY A 1 208 ? 2.789 -12.414 -20.109 1 98.44 208 GLY A N 1
ATOM 1662 C CA . GLY A 1 208 ? 3.438 -13.711 -20.031 1 98.44 208 GLY A CA 1
ATOM 1663 C C . GLY A 1 208 ? 4.547 -13.883 -21.047 1 98.44 208 GLY A C 1
ATOM 1664 O O . GLY A 1 208 ? 5.609 -14.422 -20.734 1 98.44 208 GLY A O 1
ATOM 1665 N N . ARG A 1 209 ? 4.277 -13.398 -22.234 1 98.56 209 ARG A N 1
ATOM 1666 C CA . ARG A 1 209 ? 5.277 -13.453 -23.297 1 98.56 209 ARG A CA 1
ATOM 1667 C C . ARG A 1 209 ? 6.512 -12.641 -22.938 1 98.56 209 ARG A C 1
ATOM 1669 O O . ARG A 1 209 ? 7.645 -13.102 -23.109 1 98.56 209 ARG A O 1
ATOM 1676 N N . ALA A 1 210 ? 6.297 -11.484 -22.453 1 98.56 210 ALA A N 1
ATOM 1677 C CA . ALA A 1 210 ? 7.395 -10.617 -22.031 1 98.56 210 ALA A CA 1
ATOM 1678 C C . ALA A 1 210 ? 8.195 -11.266 -20.906 1 98.56 210 ALA A C 1
ATOM 1680 O O . ALA A 1 210 ? 9.43 -11.18 -20.891 1 98.56 210 ALA A O 1
ATOM 1681 N N . LEU A 1 211 ? 7.5 -11.883 -19.969 1 98.75 211 LEU A N 1
ATOM 1682 C CA . LEU A 1 211 ? 8.164 -12.57 -18.875 1 98.75 211 LEU A CA 1
ATOM 1683 C C . LEU A 1 211 ? 9.07 -13.68 -19.406 1 98.75 211 LEU A C 1
ATOM 1685 O O . LEU A 1 211 ? 10.242 -13.766 -19.016 1 98.75 211 LEU A O 1
ATOM 1689 N N . ALA A 1 212 ? 8.578 -14.484 -20.25 1 98.69 212 ALA A N 1
ATOM 1690 C CA . ALA A 1 212 ? 9.359 -15.578 -20.828 1 98.69 212 ALA A CA 1
ATOM 1691 C C . ALA A 1 212 ? 10.57 -15.039 -21.578 1 98.69 212 ALA A C 1
ATOM 1693 O O . ALA A 1 212 ? 11.664 -15.602 -21.484 1 98.69 212 ALA A O 1
ATOM 1694 N N . ALA A 1 213 ? 10.383 -13.969 -22.297 1 98.31 213 ALA A N 1
ATOM 1695 C CA . ALA A 1 213 ? 11.461 -13.375 -23.078 1 98.31 213 ALA A CA 1
ATOM 1696 C C . ALA A 1 213 ? 12.578 -12.859 -22.172 1 98.31 213 ALA A C 1
ATOM 1698 O O . ALA A 1 213 ? 13.742 -12.805 -22.594 1 98.31 213 ALA A O 1
ATOM 1699 N N . ALA A 1 214 ? 12.234 -12.547 -20.969 1 98.31 214 ALA A N 1
ATOM 1700 C CA . ALA A 1 214 ? 13.195 -11.945 -20.047 1 98.31 214 ALA A CA 1
ATOM 1701 C C . ALA A 1 214 ? 13.992 -13.016 -19.312 1 98.31 214 ALA A C 1
ATOM 1703 O O . ALA A 1 214 ? 15.039 -12.734 -18.719 1 98.31 214 ALA A O 1
ATOM 1704 N N . VAL A 1 215 ? 13.5 -14.203 -19.234 1 98.44 215 VAL A N 1
ATOM 1705 C CA . VAL A 1 215 ? 14.172 -15.312 -18.562 1 98.44 215 VAL A CA 1
ATOM 1706 C C . VAL A 1 215 ? 14.961 -16.141 -19.578 1 98.44 215 VAL A C 1
ATOM 1708 O O . VAL A 1 215 ? 14.375 -16.672 -20.531 1 98.44 215 VAL A O 1
ATOM 1711 N N . PRO A 1 216 ? 16.281 -16.25 -19.375 1 97.31 216 PRO A N 1
ATOM 1712 C CA . PRO A 1 216 ? 17.094 -17 -20.344 1 97.31 216 PRO A CA 1
ATOM 1713 C C . PRO A 1 216 ? 16.594 -18.438 -20.547 1 97.31 216 PRO A C 1
ATOM 1715 O O . PRO A 1 216 ? 16.438 -19.172 -19.578 1 97.31 216 PRO A O 1
ATOM 1718 N N . GLY A 1 217 ? 16.281 -18.75 -21.766 1 96.56 217 GLY A N 1
ATOM 1719 C CA . GLY A 1 217 ? 15.938 -20.125 -22.125 1 96.56 217 GLY A CA 1
ATOM 1720 C C . GLY A 1 217 ? 14.484 -20.469 -21.859 1 96.56 217 GLY A C 1
ATOM 1721 O O . GLY A 1 217 ? 14.055 -21.594 -22.125 1 96.56 217 GLY A O 1
ATOM 1722 N N . ALA A 1 218 ? 13.695 -19.516 -21.375 1 98.31 218 ALA A N 1
ATOM 1723 C CA . ALA A 1 218 ? 12.289 -19.797 -21.078 1 98.31 218 ALA A CA 1
ATOM 1724 C C . ALA A 1 218 ? 11.477 -19.969 -22.359 1 98.31 218 ALA A C 1
ATOM 1726 O O . ALA A 1 218 ? 11.805 -19.391 -23.391 1 98.31 218 ALA A O 1
ATOM 1727 N N . ARG A 1 219 ? 10.508 -20.812 -22.25 1 98.12 219 ARG A N 1
ATOM 1728 C CA . ARG A 1 219 ? 9.555 -21.031 -23.328 1 98.12 219 ARG A CA 1
ATOM 1729 C C . ARG A 1 219 ? 8.203 -20.391 -23 1 98.12 219 ARG A C 1
ATOM 1731 O O . ARG A 1 219 ? 7.809 -20.312 -21.844 1 98.12 219 ARG A O 1
ATOM 1738 N N . PHE A 1 220 ? 7.543 -19.922 -24.094 1 98.75 220 PHE A N 1
ATOM 1739 C CA . PHE A 1 220 ? 6.211 -19.359 -23.953 1 98.75 220 PHE A CA 1
ATOM 1740 C C . PHE A 1 220 ? 5.211 -20.094 -24.844 1 98.75 220 PHE A C 1
ATOM 1742 O O . PHE A 1 220 ? 5.527 -20.469 -25.969 1 98.75 220 PHE A O 1
ATOM 1749 N N . GLU A 1 221 ? 4.082 -20.359 -24.297 1 98.81 221 GLU A N 1
ATOM 1750 C CA . GLU A 1 221 ? 2.98 -20.938 -25.062 1 98.81 221 GLU A CA 1
ATOM 1751 C C . GLU A 1 221 ? 1.693 -20.141 -24.859 1 98.81 221 GLU A C 1
ATOM 1753 O O . GLU A 1 221 ? 1.271 -19.906 -23.719 1 98.81 221 GLU A O 1
ATOM 1758 N N . LEU A 1 222 ? 1.062 -19.734 -25.953 1 98.81 222 LEU A N 1
ATOM 1759 C CA . LEU A 1 222 ? -0.247 -19.094 -25.922 1 98.81 222 LEU A CA 1
ATOM 1760 C C . LEU A 1 222 ? -1.362 -20.125 -26.016 1 98.81 222 LEU A C 1
ATOM 1762 O O . LEU A 1 222 ? -1.345 -20.984 -26.906 1 98.81 222 LEU A O 1
ATOM 1766 N N . LEU A 1 223 ? -2.211 -20.062 -25.109 1 98.69 223 LEU A N 1
ATOM 1767 C CA . LEU A 1 223 ? -3.346 -20.984 -25.125 1 98.69 223 LEU A CA 1
ATOM 1768 C C . LEU A 1 223 ? -4.586 -20.312 -25.703 1 98.69 223 LEU A C 1
ATOM 1770 O O . LEU A 1 223 ? -5.316 -19.625 -24.984 1 98.69 223 LEU A O 1
ATOM 1774 N N . ASP A 1 224 ? -4.859 -20.625 -26.953 1 97.81 224 ASP A N 1
ATOM 1775 C CA . ASP A 1 224 ? -5.969 -20.016 -27.688 1 97.81 224 ASP A CA 1
ATOM 1776 C C . ASP A 1 224 ? -7.301 -20.312 -26.984 1 97.81 224 ASP A C 1
ATOM 1778 O O . ASP A 1 224 ? -7.582 -21.453 -26.625 1 97.81 224 ASP A O 1
ATOM 1782 N N . GLY A 1 225 ? -8.039 -19.234 -26.781 1 96.75 225 GLY A N 1
ATOM 1783 C CA . GLY A 1 225 ? -9.398 -19.359 -26.281 1 96.75 225 GLY A CA 1
ATOM 1784 C C . GLY A 1 225 ? -9.469 -19.438 -24.766 1 96.75 225 GLY A C 1
ATOM 1785 O O . GLY A 1 225 ? -10.547 -19.266 -24.188 1 96.75 225 GLY A O 1
ATOM 1786 N N . CYS A 1 226 ? -8.359 -19.656 -24.094 1 97.06 226 CYS A N 1
ATOM 1787 C CA . CYS A 1 226 ? -8.367 -19.797 -22.641 1 97.06 226 CYS A CA 1
ATOM 1788 C C . CYS A 1 226 ? -8.289 -18.438 -21.969 1 97.06 226 CYS A C 1
ATOM 1790 O O . CYS A 1 226 ? -7.77 -17.484 -22.547 1 97.06 226 CYS A O 1
ATOM 1792 N N . ARG A 1 227 ? -8.812 -18.422 -20.812 1 96.62 227 ARG A N 1
ATOM 1793 C CA . ARG A 1 227 ? -8.758 -17.234 -19.969 1 96.62 227 ARG A CA 1
ATOM 1794 C C . ARG A 1 227 ? -7.77 -17.438 -18.812 1 96.62 227 ARG A C 1
ATOM 1796 O O . ARG A 1 227 ? -6.633 -17.859 -19.031 1 96.62 227 ARG A O 1
ATOM 1803 N N . HIS A 1 228 ? -8.07 -17.156 -17.547 1 97.5 228 HIS A N 1
ATOM 1804 C CA . HIS A 1 228 ? -7.133 -17.094 -16.422 1 97.5 228 HIS A CA 1
ATOM 1805 C C . HIS A 1 228 ? -6.918 -18.469 -15.805 1 97.5 228 HIS A C 1
ATOM 1807 O O . HIS A 1 228 ? -5.992 -18.656 -15.016 1 97.5 228 HIS A O 1
ATOM 1813 N N . PHE A 1 229 ? -7.762 -19.469 -16.188 1 97.06 229 PHE A N 1
ATOM 1814 C CA . PHE A 1 229 ? -7.68 -20.781 -15.562 1 97.06 229 PHE A CA 1
ATOM 1815 C C . PHE A 1 229 ? -7.543 -21.875 -16.625 1 97.06 229 PHE A C 1
ATOM 1817 O O . PHE A 1 229 ? -8.336 -22.812 -16.672 1 97.06 229 PHE A O 1
ATOM 1824 N N . PRO A 1 230 ? -6.453 -21.828 -17.297 1 97.38 230 PRO A N 1
ATOM 1825 C CA . PRO A 1 230 ? -6.316 -22.766 -18.422 1 97.38 230 PRO A CA 1
ATOM 1826 C C . PRO A 1 230 ? -6.301 -24.219 -17.969 1 97.38 230 PRO A C 1
ATOM 1828 O O . PRO A 1 230 ? -6.766 -25.094 -18.703 1 97.38 230 PRO A O 1
ATOM 1831 N N . MET A 1 231 ? -5.824 -24.547 -16.766 1 97.12 231 MET A N 1
ATOM 1832 C CA . MET A 1 231 ? -5.75 -25.922 -16.297 1 97.12 231 MET A CA 1
ATOM 1833 C C . MET A 1 231 ? -7.148 -26.5 -16.062 1 97.12 231 MET A C 1
ATOM 1835 O O . MET A 1 231 ? -7.32 -27.703 -15.969 1 97.12 231 MET A O 1
ATOM 1839 N N . VAL A 1 232 ? -8.117 -25.578 -15.953 1 95.62 232 VAL A N 1
ATOM 1840 C CA . VAL A 1 232 ? -9.516 -26 -15.797 1 95.62 232 VAL A CA 1
ATOM 1841 C C . VAL A 1 232 ? -10.234 -25.891 -17.141 1 95.62 232 VAL A C 1
ATOM 1843 O O . VAL A 1 232 ? -11 -26.781 -17.5 1 95.62 232 VAL A O 1
ATOM 1846 N N . GLU A 1 233 ? -9.922 -24.906 -17.953 1 95.88 233 GLU A N 1
ATOM 1847 C CA . GLU A 1 233 ? -10.633 -24.594 -19.188 1 95.88 233 GLU A CA 1
ATOM 1848 C C . GLU A 1 233 ? -10.227 -25.531 -20.312 1 95.88 233 GLU A C 1
ATOM 1850 O O . GLU A 1 233 ? -11.047 -25.859 -21.172 1 95.88 233 GLU A O 1
ATOM 1855 N N . ASP A 1 234 ? -9 -25.891 -20.359 1 97.19 234 ASP A N 1
ATOM 1856 C CA . ASP A 1 234 ? -8.453 -26.812 -21.359 1 97.19 234 ASP A CA 1
ATOM 1857 C C . ASP A 1 234 ? -7.395 -27.719 -20.734 1 97.19 234 ASP A C 1
ATOM 1859 O O . ASP A 1 234 ? -6.223 -27.656 -21.109 1 97.19 234 ASP A O 1
ATOM 1863 N N . PRO A 1 235 ? -7.832 -28.578 -19.844 1 97.12 235 PRO A N 1
ATOM 1864 C CA . PRO A 1 235 ? -6.883 -29.406 -19.094 1 97.12 235 PRO A CA 1
ATOM 1865 C C . PRO A 1 235 ? -6.09 -30.344 -20 1 97.12 235 PRO A C 1
ATOM 1867 O O . PRO A 1 235 ? -4.934 -30.672 -19.703 1 97.12 235 PRO A O 1
ATOM 1870 N N . ASP A 1 236 ? -6.66 -30.797 -21.109 1 97.88 236 ASP A N 1
ATOM 1871 C CA . ASP A 1 236 ? -5.953 -31.688 -22.016 1 97.88 236 ASP A CA 1
ATOM 1872 C C . ASP A 1 236 ? -4.723 -31.016 -22.609 1 97.88 236 ASP A C 1
ATOM 1874 O O . ASP A 1 236 ? -3.623 -31.578 -22.594 1 97.88 236 ASP A O 1
ATOM 1878 N N . ARG A 1 237 ? -4.922 -29.828 -23.062 1 98.25 237 ARG A N 1
ATOM 1879 C CA . ARG A 1 237 ? -3.822 -29.094 -23.672 1 98.25 237 ARG A CA 1
ATOM 1880 C C . ARG A 1 237 ? -2.764 -28.734 -22.641 1 98.25 237 ARG A C 1
ATOM 1882 O O . ARG A 1 237 ? -1.567 -28.906 -22.875 1 98.25 237 ARG A O 1
ATOM 1889 N N . VAL A 1 238 ? -3.15 -28.219 -21.484 1 98.56 238 VAL A N 1
ATOM 1890 C CA . VAL A 1 238 ? -2.217 -27.844 -20.438 1 98.56 238 VAL A CA 1
ATOM 1891 C C . VAL A 1 238 ? -1.413 -29.062 -20 1 98.56 238 VAL A C 1
ATOM 1893 O O . VAL A 1 238 ? -0.19 -29 -19.859 1 98.56 238 VAL A O 1
ATOM 1896 N N . THR A 1 239 ? -2.109 -30.219 -19.828 1 98.12 239 THR A N 1
ATOM 1897 C CA . THR A 1 239 ? -1.441 -31.438 -19.406 1 98.12 239 THR A CA 1
ATOM 1898 C C . THR A 1 239 ? -0.409 -31.875 -20.438 1 98.12 239 THR A C 1
ATOM 1900 O O . THR A 1 239 ? 0.719 -32.219 -20.094 1 98.12 239 THR A O 1
ATOM 1903 N N . ARG A 1 240 ? -0.759 -31.812 -21.672 1 97.62 240 ARG A N 1
ATOM 1904 C CA . ARG A 1 240 ? 0.161 -32.188 -22.75 1 97.62 240 ARG A CA 1
ATOM 1905 C C . ARG A 1 240 ? 1.4 -31.297 -22.734 1 97.62 240 ARG A C 1
ATOM 1907 O O . ARG A 1 240 ? 2.525 -31.797 -22.844 1 97.62 240 ARG A O 1
ATOM 1914 N N . LEU A 1 241 ? 1.208 -30.016 -22.594 1 97.88 241 LEU A N 1
ATOM 1915 C CA . LEU A 1 241 ? 2.314 -29.062 -22.609 1 97.88 241 LEU A CA 1
ATOM 1916 C C . LEU A 1 241 ? 3.24 -29.297 -21.422 1 97.88 241 LEU A C 1
ATOM 1918 O O . LEU A 1 241 ? 4.465 -29.234 -21.562 1 97.88 241 LEU A O 1
ATOM 1922 N N . VAL A 1 242 ? 2.678 -29.562 -20.25 1 97.88 242 VAL A N 1
ATOM 1923 C CA . VAL A 1 242 ? 3.473 -29.828 -19.047 1 97.88 242 VAL A CA 1
ATOM 1924 C C . VAL A 1 242 ? 4.273 -31.109 -19.234 1 97.88 242 VAL A C 1
ATOM 1926 O O . VAL A 1 242 ? 5.465 -31.156 -18.938 1 97.88 242 VAL A O 1
ATOM 1929 N N . HIS A 1 243 ? 3.656 -32.125 -19.781 1 96.31 243 HIS A N 1
ATOM 1930 C CA . HIS A 1 243 ? 4.332 -33.406 -20.031 1 96.31 243 HIS A CA 1
ATOM 1931 C C . HIS A 1 243 ? 5.496 -33.219 -20.984 1 96.31 243 HIS A C 1
ATOM 1933 O O . HIS A 1 243 ? 6.605 -33.688 -20.719 1 96.31 243 HIS A O 1
ATOM 1939 N N . ASP A 1 244 ? 5.18 -32.562 -22.109 1 95.62 244 ASP A N 1
ATOM 1940 C CA . ASP A 1 244 ? 6.211 -32.344 -23.109 1 95.62 244 ASP A CA 1
ATOM 1941 C C . ASP A 1 244 ? 7.395 -31.578 -22.516 1 95.62 244 ASP A C 1
ATOM 1943 O O . ASP A 1 244 ? 8.555 -31.875 -22.812 1 95.62 244 ASP A O 1
ATOM 1947 N N . PHE A 1 245 ? 7.102 -30.641 -21.703 1 97 245 PHE A N 1
ATOM 1948 C CA . PHE A 1 245 ? 8.125 -29.812 -21.094 1 97 245 PHE A CA 1
ATOM 1949 C C . PHE A 1 245 ? 8.977 -30.641 -20.125 1 97 245 PHE A C 1
ATOM 1951 O O . PHE A 1 245 ? 10.203 -30.5 -20.094 1 97 245 PHE A O 1
ATOM 1958 N N . LEU A 1 246 ? 8.359 -31.531 -19.312 1 94.31 246 LEU A N 1
ATOM 1959 C CA . LEU A 1 246 ? 9.055 -32.281 -18.281 1 94.31 246 LEU A CA 1
ATOM 1960 C C . LEU A 1 246 ? 9.789 -33.469 -18.891 1 94.31 246 LEU A C 1
ATOM 1962 O O . LEU A 1 246 ? 10.664 -34.062 -18.25 1 94.31 246 LEU A O 1
ATOM 1966 N N . ALA A 1 247 ? 9.43 -33.906 -20.078 1 85.94 247 ALA A N 1
ATOM 1967 C CA . ALA A 1 247 ? 10.094 -35.031 -20.781 1 85.94 247 ALA A CA 1
ATOM 1968 C C . ALA A 1 247 ? 11.477 -34.594 -21.281 1 85.94 247 ALA A C 1
ATOM 1970 O O . ALA A 1 247 ? 12.391 -35.438 -21.344 1 85.94 247 ALA A O 1
ATOM 1971 N N . VAL A 1 248 ? 11.602 -33.438 -21.781 1 66.69 248 VAL A N 1
ATOM 1972 C CA . VAL A 1 248 ? 12.828 -32.969 -22.406 1 66.69 248 VAL A CA 1
ATOM 1973 C C . VAL A 1 248 ? 13.781 -32.438 -21.328 1 66.69 248 VAL A C 1
ATOM 1975 O O . VAL A 1 248 ? 15 -32.438 -21.531 1 66.69 248 VAL A O 1
ATOM 1978 N N . GLY A 1 249 ? 13.438 -32.062 -20.203 1 60.16 249 GLY A N 1
ATOM 1979 C CA . GLY A 1 249 ? 14.305 -31.359 -19.281 1 60.16 249 GLY A CA 1
ATOM 1980 C C . GLY A 1 249 ? 15.258 -32.25 -18.531 1 60.16 249 GLY A C 1
ATOM 1981 O O . GLY A 1 249 ? 15.031 -33.469 -18.453 1 60.16 249 GLY A O 1
ATOM 1982 N N . PRO A 1 250 ? 16.562 -31.719 -18.359 1 54.34 250 PRO A N 1
ATOM 1983 C CA . PRO A 1 250 ? 17.531 -32.5 -17.578 1 54.34 250 PRO A CA 1
ATOM 1984 C C . PRO A 1 250 ? 16.938 -33 -16.266 1 54.34 250 PRO A C 1
ATOM 1986 O O . PRO A 1 250 ? 16.094 -32.344 -15.656 1 54.34 250 PRO A O 1
ATOM 1989 N N . ARG A 1 251 ? 16.875 -34.281 -16.047 1 52.78 251 ARG A N 1
ATOM 1990 C CA . ARG A 1 251 ? 16.453 -34.844 -14.773 1 52.78 251 ARG A CA 1
ATOM 1991 C C . ARG A 1 251 ? 17.328 -34.344 -13.633 1 52.78 251 ARG A C 1
ATOM 1993 O O . ARG A 1 251 ? 18.562 -34.406 -13.711 1 52.78 251 ARG A O 1
ATOM 2000 N N . PRO A 1 252 ? 16.797 -33.406 -12.742 1 50.34 252 PRO A N 1
ATOM 2001 C CA . PRO A 1 252 ? 17.688 -33.062 -11.633 1 50.34 252 PRO A CA 1
ATOM 2002 C C . PRO A 1 252 ? 18.328 -34.281 -10.984 1 50.34 252 PRO A C 1
ATOM 2004 O O . PRO A 1 252 ? 17.734 -35.375 -11.016 1 50.34 252 PRO A O 1
ATOM 2007 N N . ALA A 1 253 ? 19.656 -34.219 -10.727 1 44.97 253 ALA A N 1
ATOM 2008 C CA . ALA A 1 253 ? 20.375 -35.281 -10.023 1 44.97 253 ALA A CA 1
ATOM 2009 C C . ALA A 1 253 ? 19.641 -35.688 -8.75 1 44.97 253 ALA A C 1
ATOM 2011 O O . ALA A 1 253 ? 19.109 -34.844 -8.031 1 44.97 253 ALA A O 1
ATOM 2012 N N . ARG A 1 254 ? 19.141 -36.812 -8.562 1 45.5 254 ARG A N 1
ATOM 2013 C CA . ARG A 1 254 ? 18.531 -37.344 -7.352 1 45.5 254 ARG A CA 1
ATOM 2014 C C . ARG A 1 254 ? 19.297 -36.938 -6.109 1 45.5 254 ARG A C 1
ATOM 2016 O O . ARG A 1 254 ? 20.516 -37.156 -6.02 1 45.5 254 ARG A O 1
ATOM 2023 N N . HIS A 1 255 ? 19.062 -35.75 -5.516 1 41.12 255 HIS A N 1
ATOM 2024 C CA . HIS A 1 255 ? 19.703 -35.531 -4.227 1 41.12 255 HIS A CA 1
ATOM 2025 C C . HIS A 1 255 ? 19.594 -36.75 -3.328 1 41.12 255 HIS A C 1
ATOM 2027 O O . HIS A 1 255 ? 18.5 -37.25 -3.086 1 41.12 255 HIS A O 1
ATOM 2033 N N . SER A 1 256 ? 20.609 -37.562 -3.26 1 36.56 256 SER A N 1
ATOM 2034 C CA . SER A 1 256 ? 20.703 -38.625 -2.25 1 36.56 256 SER A CA 1
ATOM 2035 C C . SER A 1 256 ? 20.281 -38.094 -0.878 1 36.56 256 SER A C 1
ATOM 2037 O O . SER A 1 256 ? 20.734 -37.062 -0.438 1 36.56 256 SER A O 1
ATOM 2039 N N . ALA A 1 257 ? 19.125 -38.375 -0.448 1 39.22 257 ALA A N 1
ATOM 2040 C CA . ALA A 1 257 ? 18.734 -38.125 0.935 1 39.22 257 ALA A CA 1
ATOM 2041 C C . ALA A 1 257 ? 19.938 -38.156 1.859 1 39.22 257 ALA A C 1
ATOM 2043 O O . ALA A 1 257 ? 20.688 -39.125 1.899 1 39.22 257 ALA A O 1
ATOM 2044 N N . ALA A 1 258 ? 20.484 -37.031 2.254 1 43.34 258 ALA A N 1
ATOM 2045 C CA . ALA A 1 258 ? 21.453 -37.031 3.35 1 43.34 258 ALA A CA 1
ATOM 2046 C C . ALA A 1 258 ? 20.984 -37.938 4.488 1 43.34 258 ALA A C 1
ATOM 2048 O O . ALA A 1 258 ? 19.828 -37.875 4.918 1 43.34 258 ALA A O 1
ATOM 2049 N N . ALA A 1 259 ? 21.75 -39 4.832 1 35.78 259 ALA A N 1
ATOM 2050 C CA . ALA A 1 259 ? 21.547 -39.875 5.988 1 35.78 259 ALA A CA 1
ATOM 2051 C C . ALA A 1 259 ? 21.266 -39.031 7.246 1 35.78 259 ALA A C 1
ATOM 2053 O O . ALA A 1 259 ? 21.844 -37.969 7.438 1 35.78 259 ALA A O 1
ATOM 2054 N N . PRO A 1 260 ? 20.156 -39.188 7.871 1 39.12 260 PRO A N 1
ATOM 2055 C CA . PRO A 1 260 ? 19.922 -38.469 9.133 1 39.12 260 PRO A CA 1
ATOM 2056 C C . PRO A 1 260 ? 21.141 -38.469 10.047 1 39.12 260 PRO A C 1
ATOM 2058 O O . PRO A 1 260 ? 21.875 -39.469 10.109 1 39.12 260 PRO A O 1
ATOM 2061 N N . VAL A 1 261 ? 21.688 -37.312 10.281 1 38.34 261 VAL A N 1
ATOM 2062 C CA . VAL A 1 261 ? 22.766 -37.219 11.258 1 38.34 261 VAL A CA 1
ATOM 2063 C C . VAL A 1 261 ? 22.359 -37.938 12.547 1 38.34 261 VAL A C 1
ATOM 2065 O O . VAL A 1 261 ? 21.25 -37.719 13.055 1 38.34 261 VAL A O 1
ATOM 2068 N N . PRO A 1 262 ? 23.016 -38.969 12.898 1 29.41 262 PRO A N 1
ATOM 2069 C CA . PRO A 1 262 ? 22.734 -39.625 14.172 1 29.41 262 PRO A CA 1
ATOM 2070 C C . PRO A 1 262 ? 22.766 -38.688 15.367 1 29.41 262 PRO A C 1
ATOM 2072 O O . PRO A 1 262 ? 23.656 -37.812 15.445 1 29.41 262 PRO A O 1
ATOM 2075 N N . ARG A 1 263 ? 21.641 -38.375 15.945 1 40.97 263 ARG A N 1
ATOM 2076 C CA . ARG A 1 263 ? 21.547 -37.688 17.234 1 40.97 263 ARG A CA 1
ATOM 2077 C C . ARG A 1 263 ? 22.531 -38.281 18.234 1 40.97 263 ARG A C 1
ATOM 2079 O O . ARG A 1 263 ? 22.531 -39.5 18.469 1 40.97 263 ARG A O 1
ATOM 2086 N N . LEU A 1 264 ? 23.688 -37.531 18.422 1 34.97 264 LEU A N 1
ATOM 2087 C CA . LEU A 1 264 ? 24.547 -37.844 19.562 1 34.97 264 LEU A CA 1
ATOM 2088 C C . LEU A 1 264 ? 23.703 -38.094 20.828 1 34.97 264 LEU A C 1
ATOM 2090 O O . LEU A 1 264 ? 22.922 -37.219 21.219 1 34.97 264 LEU A O 1
ATOM 2094 N N . GLU A 1 265 ? 23.344 -39.281 21.141 1 32.75 265 GLU A N 1
ATOM 2095 C CA . GLU A 1 265 ? 22.891 -39.688 22.453 1 32.75 265 GLU A CA 1
ATOM 2096 C C . GLU A 1 265 ? 23.797 -39.125 23.562 1 32.75 265 GLU A C 1
ATOM 2098 O O . GLU A 1 265 ? 25 -39.438 23.594 1 32.75 265 GLU A O 1
ATOM 2103 N N . MET A 1 266 ? 23.703 -37.781 23.891 1 30.56 266 MET A N 1
ATOM 2104 C CA . MET A 1 266 ? 24.297 -37.406 25.188 1 30.56 266 MET A CA 1
ATOM 2105 C C . MET A 1 266 ? 23.828 -38.375 26.281 1 30.56 266 MET A C 1
ATOM 2107 O O . MET A 1 266 ? 22.625 -38.469 26.531 1 30.56 266 MET A O 1
ATOM 2111 N N . THR A 1 267 ? 24.531 -39.406 26.562 1 29.97 267 THR A N 1
ATOM 2112 C CA . THR A 1 267 ? 24.578 -40 27.891 1 29.97 267 THR A CA 1
ATOM 2113 C C . THR A 1 267 ? 25.031 -39 28.938 1 29.97 267 THR A C 1
ATOM 2115 O O . THR A 1 267 ? 25.922 -38.188 28.688 1 29.97 267 THR A O 1
ATOM 2118 N N . MET B 1 1 ? 18.734 6.543 -0.414 1 51.06 1 MET B N 1
ATOM 2119 C CA . MET B 1 1 ? 17.641 7.508 -0.445 1 51.06 1 MET B CA 1
ATOM 2120 C C . MET B 1 1 ? 18.156 8.938 -0.383 1 51.06 1 MET B C 1
ATOM 2122 O O . MET B 1 1 ? 19.094 9.219 0.363 1 51.06 1 MET B O 1
ATOM 2126 N N . THR B 1 2 ? 17.922 9.641 -1.36 1 54.41 2 THR B N 1
ATOM 2127 C CA . THR B 1 2 ? 18.438 11.008 -1.335 1 54.41 2 THR B CA 1
ATOM 2128 C C . THR B 1 2 ? 18.062 11.695 -0.021 1 54.41 2 THR B C 1
ATOM 2130 O O . THR B 1 2 ? 16.906 11.711 0.375 1 54.41 2 THR B O 1
ATOM 2133 N N . ALA B 1 3 ? 18.969 11.914 0.721 1 65.25 3 ALA B N 1
ATOM 2134 C CA . ALA B 1 3 ? 18.844 12.617 1.999 1 65.25 3 ALA B CA 1
ATOM 2135 C C . ALA B 1 3 ? 18.078 13.922 1.842 1 65.25 3 ALA B C 1
ATOM 2137 O O . ALA B 1 3 ? 18.297 14.664 0.884 1 65.25 3 ALA B O 1
ATOM 2138 N N . VAL B 1 4 ? 16.922 13.984 2.51 1 84.62 4 VAL B N 1
ATOM 2139 C CA . VAL B 1 4 ? 16.172 15.227 2.514 1 84.62 4 VAL B CA 1
ATOM 2140 C C . VAL B 1 4 ? 16.844 16.234 3.434 1 84.62 4 VAL B C 1
ATOM 2142 O O . VAL B 1 4 ? 17.359 15.883 4.496 1 84.62 4 VAL B O 1
ATOM 2145 N N . THR B 1 5 ? 17.016 17.438 3.018 1 89.38 5 THR B N 1
ATOM 2146 C CA . THR B 1 5 ? 17.719 18.484 3.752 1 89.38 5 THR B CA 1
ATOM 2147 C C . THR B 1 5 ? 16.719 19.516 4.289 1 89.38 5 THR B C 1
ATOM 2149 O O . THR B 1 5 ? 16.031 20.172 3.518 1 89.38 5 THR B O 1
ATOM 2152 N N . PRO B 1 6 ? 16.719 19.641 5.57 1 94.88 6 PRO B N 1
ATOM 2153 C CA . PRO B 1 6 ? 15.852 20.656 6.141 1 94.88 6 PRO B CA 1
ATOM 2154 C C . PRO B 1 6 ? 16.344 22.078 5.848 1 94.88 6 PRO B C 1
ATOM 2156 O O . PRO B 1 6 ? 17.531 22.281 5.59 1 94.88 6 PRO B O 1
ATOM 2159 N N . ARG B 1 7 ? 15.43 23 5.809 1 95.56 7 ARG B N 1
ATOM 2160 C CA . ARG B 1 7 ? 15.75 24.406 5.586 1 95.56 7 ARG B CA 1
ATOM 2161 C C . ARG B 1 7 ? 15.133 25.297 6.664 1 95.56 7 ARG B C 1
ATOM 2163 O O . ARG B 1 7 ? 14.008 25.047 7.109 1 95.56 7 ARG B O 1
ATOM 2170 N N . LEU B 1 8 ? 15.906 26.328 7.07 1 97.25 8 LEU B N 1
ATOM 2171 C CA . LEU B 1 8 ? 15.375 27.328 7.984 1 97.25 8 LEU B CA 1
ATOM 2172 C C . LEU B 1 8 ? 14.344 28.203 7.281 1 97.25 8 LEU B C 1
ATOM 2174 O O . LEU B 1 8 ? 14.68 28.969 6.375 1 97.25 8 LEU B O 1
ATOM 2178 N N . ARG B 1 9 ? 13.125 28.109 7.668 1 96.94 9 ARG B N 1
ATOM 2179 C CA . ARG B 1 9 ? 12.031 28.844 7.051 1 96.94 9 ARG B CA 1
ATOM 2180 C C . ARG B 1 9 ? 11.891 30.234 7.668 1 96.94 9 ARG B C 1
ATOM 2182 O O . ARG B 1 9 ? 11.617 31.219 6.961 1 96.94 9 ARG B O 1
ATOM 2189 N N . ARG B 1 10 ? 11.984 30.266 8.992 1 97.19 10 ARG B N 1
ATOM 2190 C CA . ARG B 1 10 ? 11.82 31.516 9.734 1 97.19 10 ARG B CA 1
ATOM 2191 C C . ARG B 1 10 ? 12.648 31.484 11.023 1 97.19 10 ARG B C 1
ATOM 2193 O O . ARG B 1 10 ? 12.375 30.703 11.93 1 97.19 10 ARG B O 1
ATOM 2200 N N . PRO B 1 11 ? 13.641 32.375 11.125 1 96.75 11 PRO B N 1
ATOM 2201 C CA . PRO B 1 11 ? 14.414 32.469 12.367 1 96.75 11 PRO B CA 1
ATOM 2202 C C . PRO B 1 11 ? 13.578 32.969 13.547 1 96.75 11 PRO B C 1
ATOM 2204 O O . PRO B 1 11 ? 12.578 33.656 13.352 1 96.75 11 PRO B O 1
ATOM 2207 N N . ALA B 1 12 ? 13.977 32.531 14.656 1 95.5 12 ALA B N 1
ATOM 2208 C CA . ALA B 1 12 ? 13.375 33.094 15.859 1 95.5 12 ALA B CA 1
ATOM 2209 C C . ALA B 1 12 ? 13.766 34.562 16.016 1 95.5 12 ALA B C 1
ATOM 2211 O O . ALA B 1 12 ? 14.859 34.969 15.609 1 95.5 12 ALA B O 1
ATOM 2212 N N . THR B 1 13 ? 12.898 35.281 16.594 1 94.56 13 THR B N 1
ATOM 2213 C CA . THR B 1 13 ? 13.188 36.688 16.828 1 94.56 13 THR B CA 1
ATOM 2214 C C . THR B 1 13 ? 13.25 37 18.312 1 94.56 13 THR B C 1
ATOM 2216 O O . THR B 1 13 ? 13.531 38.125 18.719 1 94.56 13 THR B O 1
ATOM 2219 N N . ARG B 1 14 ? 12.953 36 19.062 1 91.31 14 ARG B N 1
ATOM 2220 C CA . ARG B 1 14 ? 13.008 36.156 20.516 1 91.31 14 ARG B CA 1
ATOM 2221 C C . ARG B 1 14 ? 14.047 35.219 21.125 1 91.31 14 ARG B C 1
ATOM 2223 O O . ARG B 1 14 ? 14.555 34.312 20.438 1 91.31 14 ARG B O 1
ATOM 2230 N N . ASP B 1 15 ? 14.359 35.5 22.375 1 87.81 15 ASP B N 1
ATOM 2231 C CA . ASP B 1 15 ? 15.336 34.688 23.109 1 87.81 15 ASP B CA 1
ATOM 2232 C C . ASP B 1 15 ? 14.781 33.312 23.406 1 87.81 15 ASP B C 1
ATOM 2234 O O . ASP B 1 15 ? 13.57 33.094 23.344 1 87.81 15 ASP B O 1
ATOM 2238 N N . ASP B 1 16 ? 15.648 32.312 23.578 1 88.25 16 ASP B N 1
ATOM 2239 C CA . ASP B 1 16 ? 15.312 30.938 23.938 1 88.25 16 ASP B CA 1
ATOM 2240 C C . ASP B 1 16 ? 14.461 30.266 22.859 1 88.25 16 ASP B C 1
ATOM 2242 O O . ASP B 1 16 ? 13.352 29.812 23.125 1 88.25 16 ASP B O 1
ATOM 2246 N N . PRO B 1 17 ? 15 30.297 21.688 1 92.81 17 PRO B N 1
ATOM 2247 C CA . PRO B 1 17 ? 14.234 29.781 20.547 1 92.81 17 PRO B CA 1
ATOM 2248 C C . PRO B 1 17 ? 13.875 28.312 20.719 1 92.81 17 PRO B C 1
ATOM 2250 O O . PRO B 1 17 ? 14.625 27.547 21.328 1 92.81 17 PRO B O 1
ATOM 2253 N N . LEU B 1 18 ? 12.727 27.984 20.266 1 95.19 18 LEU B N 1
ATOM 2254 C CA . LEU B 1 18 ? 12.297 26.609 20.094 1 95.19 18 LEU B CA 1
ATOM 2255 C C . LEU B 1 18 ? 12.375 26.188 18.641 1 95.19 18 LEU B C 1
ATOM 2257 O O . LEU B 1 18 ? 11.672 26.75 17.781 1 95.19 18 LEU B O 1
ATOM 2261 N N . ARG B 1 19 ? 13.242 25.203 18.281 1 96.75 19 ARG B N 1
ATOM 2262 C CA . ARG B 1 19 ? 13.367 24.703 16.922 1 96.75 19 ARG B CA 1
ATOM 2263 C C . ARG B 1 19 ? 12.227 23.75 16.594 1 96.75 19 ARG B C 1
ATOM 2265 O O . ARG B 1 19 ? 12.109 22.672 17.188 1 96.75 19 ARG B O 1
ATOM 2272 N N . VAL B 1 20 ? 11.398 24.188 15.688 1 97.88 20 VAL B N 1
ATOM 2273 C CA . VAL B 1 20 ? 10.227 23.391 15.328 1 97.88 20 VAL B CA 1
ATOM 2274 C C . VAL B 1 20 ? 10.336 22.922 13.875 1 97.88 20 VAL B C 1
ATOM 2276 O O . VAL B 1 20 ? 10.547 23.734 12.977 1 97.88 20 VAL B O 1
ATOM 2279 N N . LEU B 1 21 ? 10.266 21.625 13.633 1 98.19 21 LEU B N 1
ATOM 2280 C CA . LEU B 1 21 ? 10.273 21.062 12.289 1 98.19 21 LEU B CA 1
ATOM 2281 C C . LEU B 1 21 ? 8.852 20.844 11.781 1 98.19 21 LEU B C 1
ATOM 2283 O O . LEU B 1 21 ? 8.031 20.219 12.453 1 98.19 21 LEU B O 1
ATOM 2287 N N . LEU B 1 22 ? 8.562 21.422 10.617 1 98.62 22 LEU B N 1
ATOM 2288 C CA . LEU B 1 22 ? 7.262 21.297 9.969 1 98.62 22 LEU B CA 1
ATOM 2289 C C . LEU B 1 22 ? 7.312 20.297 8.828 1 98.62 22 LEU B C 1
ATOM 2291 O O . LEU B 1 22 ? 8.117 20.438 7.902 1 98.62 22 LEU B O 1
ATOM 2295 N N . LEU B 1 23 ? 6.43 19.266 8.898 1 97.75 23 LEU B N 1
ATOM 2296 C CA . LEU B 1 23 ? 6.43 18.188 7.918 1 97.75 23 LEU B CA 1
ATOM 2297 C C . LEU B 1 23 ? 5.113 18.156 7.145 1 97.75 23 LEU B C 1
ATOM 2299 O O . LEU B 1 23 ? 4.043 18 7.734 1 97.75 23 LEU B O 1
ATOM 2303 N N . HIS B 1 24 ? 5.215 18.266 5.816 1 96.25 24 HIS B N 1
ATOM 2304 C CA . HIS B 1 24 ? 4.02 18.266 4.98 1 96.25 24 HIS B CA 1
ATOM 2305 C C . HIS B 1 24 ? 3.582 16.844 4.637 1 96.25 24 HIS B C 1
ATOM 2307 O O . HIS B 1 24 ? 4.352 15.898 4.809 1 96.25 24 HIS B O 1
ATOM 2313 N N . GLY B 1 25 ? 2.344 16.75 4.156 1 95.31 25 GLY B N 1
ATOM 2314 C CA . GLY B 1 25 ? 1.755 15.461 3.852 1 95.31 25 GLY B CA 1
ATOM 2315 C C . GLY B 1 25 ? 2.021 15 2.428 1 95.31 25 GLY B C 1
ATOM 2316 O O . GLY B 1 25 ? 2.805 15.625 1.709 1 95.31 25 GLY B O 1
ATOM 2317 N N . LEU B 1 26 ? 1.401 13.938 2.01 1 92.94 26 LEU B N 1
ATOM 2318 C CA . LEU B 1 26 ? 1.552 13.328 0.692 1 92.94 26 LEU B CA 1
ATOM 2319 C C . LEU B 1 26 ? 1.152 14.312 -0.406 1 92.94 26 LEU B C 1
ATOM 2321 O O . LEU B 1 26 ? 0.103 14.953 -0.32 1 92.94 26 LEU B O 1
ATOM 2325 N N . GLY B 1 27 ? 2.016 14.43 -1.397 1 89.38 27 GLY B N 1
ATOM 2326 C CA . GLY B 1 27 ? 1.726 15.289 -2.529 1 89.38 27 GLY B CA 1
ATOM 2327 C C . GLY B 1 27 ? 1.863 16.766 -2.205 1 89.38 27 GLY B C 1
ATOM 2328 O O . GLY B 1 27 ? 1.641 17.625 -3.066 1 89.38 27 GLY B O 1
ATOM 2329 N N . GLY B 1 28 ? 2.225 17.094 -0.995 1 90.25 28 GLY B N 1
ATOM 2330 C CA . GLY B 1 28 ? 2.275 18.469 -0.551 1 90.25 28 GLY B CA 1
ATOM 2331 C C . GLY B 1 28 ? 3.625 19.125 -0.783 1 90.25 28 GLY B C 1
ATOM 2332 O O . GLY B 1 28 ? 4.465 18.594 -1.505 1 90.25 28 GLY B O 1
ATOM 2333 N N . ARG B 1 29 ? 3.66 20.359 -0.255 1 90.06 29 ARG B N 1
ATOM 2334 C CA . ARG B 1 29 ? 4.855 21.203 -0.259 1 90.06 29 ARG B CA 1
ATOM 2335 C C . ARG B 1 29 ? 4.973 22 1.039 1 90.06 29 ARG B C 1
ATOM 2337 O O . ARG B 1 29 ? 3.982 22.188 1.75 1 90.06 29 ARG B O 1
ATOM 2344 N N . PRO B 1 30 ? 6.242 22.422 1.255 1 94.94 30 PRO B N 1
ATOM 2345 C CA . PRO B 1 30 ? 6.426 23.219 2.475 1 94.94 30 PRO B CA 1
ATOM 2346 C C . PRO B 1 30 ? 5.535 24.453 2.516 1 94.94 30 PRO B C 1
ATOM 2348 O O . PRO B 1 30 ? 5.234 24.969 3.596 1 94.94 30 PRO B O 1
ATOM 2351 N N . SER B 1 31 ? 5.047 24.891 1.377 1 93.44 31 SER B N 1
ATOM 2352 C CA . SER B 1 31 ? 4.242 26.109 1.314 1 93.44 31 SER B CA 1
ATOM 2353 C C . SER B 1 31 ? 2.936 25.953 2.082 1 93.44 31 SER B C 1
ATOM 2355 O O . SER B 1 31 ? 2.275 26.938 2.408 1 93.44 31 SER B O 1
ATOM 2357 N N . VAL B 1 32 ? 2.588 24.719 2.393 1 94.69 32 VAL B N 1
ATOM 2358 C CA . VAL B 1 32 ? 1.367 24.469 3.148 1 94.69 32 VAL B CA 1
ATOM 2359 C C . VAL B 1 32 ? 1.462 25.125 4.523 1 94.69 32 VAL B C 1
ATOM 2361 O O . VAL B 1 32 ? 0.441 25.391 5.164 1 94.69 32 VAL B O 1
ATOM 2364 N N . TRP B 1 33 ? 2.666 25.484 4.941 1 97.19 33 TRP B N 1
ATOM 2365 C CA . TRP B 1 33 ? 2.904 26 6.285 1 97.19 33 TRP B CA 1
ATOM 2366 C C . TRP B 1 33 ? 3.016 27.516 6.27 1 97.19 33 TRP B C 1
ATOM 2368 O O . TRP B 1 33 ? 3.223 28.141 7.312 1 97.19 33 TRP B O 1
ATOM 2378 N N . ASP B 1 34 ? 2.848 28.156 5.109 1 96.25 34 ASP B N 1
ATOM 2379 C CA . ASP B 1 34 ? 3.012 29.609 4.984 1 96.25 34 ASP B CA 1
ATOM 2380 C C . ASP B 1 34 ? 2.082 30.344 5.941 1 96.25 34 ASP B C 1
ATOM 2382 O O . ASP B 1 34 ? 2.523 31.219 6.691 1 96.25 34 ASP B O 1
ATOM 2386 N N . PRO B 1 35 ? 0.757 29.984 6.004 1 96.31 35 PRO B N 1
ATOM 2387 C CA . PRO B 1 35 ? -0.126 30.703 6.926 1 96.31 35 PRO B CA 1
ATOM 2388 C C . PRO B 1 35 ? 0.272 30.516 8.391 1 96.31 35 PRO B C 1
ATOM 2390 O O . PRO B 1 35 ? 0.179 31.453 9.18 1 96.31 35 PRO B O 1
ATOM 2393 N N . PHE B 1 36 ? 0.727 29.344 8.758 1 97.12 36 PHE B N 1
ATOM 2394 C CA . PHE B 1 36 ? 1.188 29.062 10.109 1 97.12 36 PHE B CA 1
ATOM 2395 C C . PHE B 1 36 ? 2.426 29.891 10.438 1 97.12 36 PHE B C 1
ATOM 2397 O O . PHE B 1 36 ? 2.502 30.516 11.5 1 97.12 36 PHE B O 1
ATOM 2404 N N . ALA B 1 37 ? 3.377 29.906 9.547 1 97.19 37 ALA B N 1
ATOM 2405 C CA . ALA B 1 37 ? 4.637 30.625 9.75 1 97.19 37 ALA B CA 1
ATOM 2406 C C . ALA B 1 37 ? 4.395 32.125 9.93 1 97.19 37 ALA B C 1
ATOM 2408 O O . ALA B 1 37 ? 5.09 32.781 10.711 1 97.19 37 ALA B O 1
ATOM 2409 N N . ALA B 1 38 ? 3.418 32.625 9.273 1 96.38 38 ALA B N 1
ATOM 2410 C CA . ALA B 1 38 ? 3.107 34.062 9.32 1 96.38 38 ALA B CA 1
ATOM 2411 C C . ALA B 1 38 ? 2.523 34.438 10.672 1 96.38 38 ALA B C 1
ATOM 2413 O O . ALA B 1 38 ? 2.6 35.594 11.078 1 96.38 38 ALA B O 1
ATOM 2414 N N . ARG B 1 39 ? 2.023 33.438 11.391 1 96.81 39 ARG B N 1
ATOM 2415 C CA . ARG B 1 39 ? 1.277 33.719 12.609 1 96.81 39 ARG B CA 1
ATOM 2416 C C . ARG B 1 39 ? 2.051 33.281 13.844 1 96.81 39 ARG B C 1
ATOM 2418 O O . ARG B 1 39 ? 1.718 33.656 14.969 1 96.81 39 ARG B O 1
ATOM 2425 N N . ALA B 1 40 ? 3.084 32.469 13.609 1 95.56 40 ALA B N 1
ATOM 2426 C CA . ALA B 1 40 ? 3.805 31.828 14.711 1 95.56 40 ALA B CA 1
ATOM 2427 C C . ALA B 1 40 ? 4.496 32.875 15.586 1 95.56 40 ALA B C 1
ATOM 2429 O O . ALA B 1 40 ? 4.984 33.875 15.078 1 95.56 40 ALA B O 1
ATOM 2430 N N . ASP B 1 41 ? 4.535 32.531 16.844 1 91.12 41 ASP B N 1
ATOM 2431 C CA . ASP B 1 41 ? 5.223 33.375 17.828 1 91.12 41 ASP B CA 1
ATOM 2432 C C . ASP B 1 41 ? 6.707 33.5 17.484 1 91.12 41 ASP B C 1
ATOM 2434 O O . ASP B 1 41 ? 7.305 32.562 16.922 1 91.12 41 ASP B O 1
ATOM 2438 N N . GLY B 1 42 ? 7.359 34.656 17.875 1 92.94 42 GLY B N 1
ATOM 2439 C CA . GLY B 1 42 ? 8.758 34.938 17.594 1 92.94 42 GLY B CA 1
ATOM 2440 C C . GLY B 1 42 ? 9.711 34 18.297 1 92.94 42 GLY B C 1
ATOM 2441 O O . GLY B 1 42 ? 10.898 33.938 17.953 1 92.94 42 GLY B O 1
ATOM 2442 N N . ARG B 1 43 ? 9.266 33.156 19.219 1 93.88 43 ARG B N 1
ATOM 2443 C CA . ARG B 1 43 ? 10.086 32.188 19.922 1 93.88 43 ARG B CA 1
ATOM 2444 C C . ARG B 1 43 ? 10.336 30.953 19.047 1 93.88 43 ARG B C 1
ATOM 2446 O O . ARG B 1 43 ? 11.281 30.203 19.281 1 93.88 43 ARG B O 1
ATOM 2453 N N . LEU B 1 44 ? 9.477 30.781 18.109 1 96.44 44 LEU B N 1
ATOM 2454 C CA . LEU B 1 44 ? 9.602 29.578 17.297 1 96.44 44 LEU B CA 1
ATOM 2455 C C . LEU B 1 44 ? 10.57 29.797 16.141 1 96.44 44 LEU B C 1
ATOM 2457 O O . LEU B 1 44 ? 10.406 30.75 15.359 1 96.44 44 LEU B O 1
ATOM 2461 N N . GLU B 1 45 ? 11.641 29.016 16.125 1 97.31 45 GLU B N 1
ATOM 2462 C CA . GLU B 1 45 ? 12.477 28.859 14.938 1 97.31 45 GLU B CA 1
ATOM 2463 C C . GLU B 1 45 ? 11.953 27.75 14.031 1 97.31 45 GLU B C 1
ATOM 2465 O O . GLU B 1 45 ? 12.039 26.562 14.383 1 97.31 45 GLU B O 1
ATOM 2470 N N . LEU B 1 46 ? 11.406 28.172 12.906 1 98.25 46 LEU B N 1
ATOM 2471 C CA . LEU B 1 46 ? 10.672 27.219 12.094 1 98.25 46 LEU B CA 1
ATOM 2472 C C . LEU B 1 46 ? 11.555 26.656 10.992 1 98.25 46 LEU B C 1
ATOM 2474 O O . LEU B 1 46 ? 12.211 27.406 10.266 1 98.25 46 LEU B O 1
ATOM 2478 N N . TRP B 1 47 ? 11.57 25.328 10.977 1 98 47 TRP B N 1
ATOM 2479 C CA . TRP B 1 47 ? 12.242 24.562 9.93 1 98 47 TRP B CA 1
ATOM 2480 C C . TRP B 1 47 ? 11.234 23.766 9.109 1 98 47 TRP B C 1
ATOM 2482 O O . TRP B 1 47 ? 10.211 23.328 9.633 1 98 47 TRP B O 1
ATOM 2492 N N . ASP B 1 48 ? 11.508 23.641 7.801 1 97.44 48 ASP B N 1
ATOM 2493 C CA . ASP B 1 48 ? 10.703 22.75 6.977 1 97.44 48 ASP B CA 1
ATOM 2494 C C . ASP B 1 48 ? 11.586 21.969 6.004 1 97.44 48 ASP B C 1
ATOM 2496 O O . ASP B 1 48 ? 12.812 22.062 6.055 1 97.44 48 ASP B O 1
ATOM 2500 N N . VAL B 1 49 ? 10.977 21.047 5.309 1 95.19 49 VAL B N 1
ATOM 2501 C CA . VAL B 1 49 ? 11.703 20.172 4.391 1 95.19 49 VAL B CA 1
ATOM 2502 C C . VAL B 1 49 ? 10.773 19.734 3.256 1 95.19 49 VAL B C 1
ATOM 2504 O O . VAL B 1 49 ? 9.57 19.562 3.461 1 95.19 49 VAL B O 1
ATOM 2507 N N . ASP B 1 50 ? 11.344 19.672 2.031 1 92.88 50 ASP B N 1
ATOM 2508 C CA . ASP B 1 50 ? 10.625 19.047 0.925 1 92.88 50 ASP B CA 1
ATOM 2509 C C . ASP B 1 50 ? 10.695 17.531 1.01 1 92.88 50 ASP B C 1
ATOM 2511 O O . ASP B 1 50 ? 11.703 16.922 0.642 1 92.88 50 ASP B O 1
ATOM 2515 N N . LEU B 1 51 ? 9.625 16.938 1.524 1 91.5 51 LEU B N 1
ATOM 2516 C CA . LEU B 1 51 ? 9.609 15.484 1.684 1 91.5 51 LEU B CA 1
ATOM 2517 C C . LEU B 1 51 ? 9.43 14.789 0.335 1 91.5 51 LEU B C 1
ATOM 2519 O O . LEU B 1 51 ? 8.898 15.383 -0.605 1 91.5 51 LEU B O 1
ATOM 2523 N N . PRO B 1 52 ? 9.883 13.562 0.278 1 85.75 52 PRO B N 1
ATOM 2524 C CA . PRO B 1 52 ? 10.031 12.953 -1.044 1 85.75 52 PRO B CA 1
ATOM 2525 C C . PRO B 1 52 ? 8.711 12.414 -1.595 1 85.75 52 PRO B C 1
ATOM 2527 O O . PRO B 1 52 ? 8.672 11.867 -2.697 1 85.75 52 PRO B O 1
ATOM 2530 N N . TRP B 1 53 ? 7.703 12.406 -0.771 1 84.25 53 TRP B N 1
ATOM 2531 C CA . TRP B 1 53 ? 6.5 11.727 -1.243 1 84.25 53 TRP B CA 1
ATOM 2532 C C . TRP B 1 53 ? 5.664 12.648 -2.123 1 84.25 53 TRP B C 1
ATOM 2534 O O . TRP B 1 53 ? 4.441 12.711 -1.979 1 84.25 53 TRP B O 1
ATOM 2544 N N . ARG B 1 54 ? 6.449 13.375 -2.75 1 73.62 54 ARG B N 1
ATOM 2545 C CA . ARG B 1 54 ? 5.828 14.07 -3.871 1 73.62 54 ARG B CA 1
ATOM 2546 C C . ARG B 1 54 ? 6.012 13.297 -5.168 1 73.62 54 ARG B C 1
ATOM 2548 O O . ARG B 1 54 ? 6.93 12.484 -5.289 1 73.62 54 ARG B O 1
ATOM 2555 N N . ALA B 1 55 ? 4.973 13.336 -6.098 1 55.22 55 ALA B N 1
ATOM 2556 C CA . ALA B 1 55 ? 4.672 12.625 -7.336 1 55.22 55 ALA B CA 1
ATOM 2557 C C . ALA B 1 55 ? 5.926 12.438 -8.188 1 55.22 55 ALA B C 1
ATOM 2559 O O . ALA B 1 55 ? 6.395 13.391 -8.82 1 55.22 55 ALA B O 1
ATOM 2560 N N . MET B 1 56 ? 7.105 12.25 -7.609 1 51.16 56 MET B N 1
ATOM 2561 C CA . MET B 1 56 ? 7.926 12.117 -8.805 1 51.16 56 MET B CA 1
ATOM 2562 C C . MET B 1 56 ? 7.738 10.742 -9.438 1 51.16 56 MET B C 1
ATOM 2564 O O . MET B 1 56 ? 7.867 9.719 -8.766 1 51.16 56 MET B O 1
ATOM 2568 N N . ALA B 1 57 ? 6.875 10.727 -10.547 1 44.72 57 ALA B N 1
ATOM 2569 C CA . ALA B 1 57 ? 6.566 9.625 -11.461 1 44.72 57 ALA B CA 1
ATOM 2570 C C . ALA B 1 57 ? 7.758 8.68 -11.594 1 44.72 57 ALA B C 1
ATOM 2572 O O . ALA B 1 57 ? 7.691 7.691 -12.328 1 44.72 57 ALA B O 1
ATOM 2573 N N . HIS B 1 58 ? 9.008 9.062 -11.109 1 49.12 58 HIS B N 1
ATOM 2574 C CA . HIS B 1 58 ? 10.023 8.109 -11.562 1 49.12 58 HIS B CA 1
ATOM 2575 C C . HIS B 1 58 ? 10.125 6.918 -10.617 1 49.12 58 HIS B C 1
ATOM 2577 O O . HIS B 1 58 ? 9.93 7.062 -9.406 1 49.12 58 HIS B O 1
ATOM 2583 N N . SER B 1 59 ? 9.898 5.664 -11.062 1 50.09 59 SER B N 1
ATOM 2584 C CA . SER B 1 59 ? 9.938 4.289 -10.578 1 50.09 59 SER B CA 1
ATOM 2585 C C . SER B 1 59 ? 10.898 4.148 -9.398 1 50.09 59 SER B C 1
ATOM 2587 O O . SER B 1 59 ? 10.641 3.377 -8.469 1 50.09 59 SER B O 1
ATOM 2589 N N . GLU B 1 60 ? 11.938 4.973 -9.445 1 56.97 60 GLU B N 1
ATOM 2590 C CA . GLU B 1 60 ? 12.969 4.812 -8.43 1 56.97 60 GLU B CA 1
ATOM 2591 C C . GLU B 1 60 ? 12.734 5.75 -7.246 1 56.97 60 GLU B C 1
ATOM 2593 O O . GLU B 1 60 ? 13.633 5.961 -6.426 1 56.97 60 GLU B O 1
ATOM 2598 N N . GLY B 1 61 ? 11.516 6.082 -7.133 1 64.5 61 GLY B N 1
ATOM 2599 C CA . GLY B 1 61 ? 11.266 7.062 -6.09 1 64.5 61 GLY B CA 1
ATOM 2600 C C . GLY B 1 61 ? 10.836 6.441 -4.773 1 64.5 61 GLY B C 1
ATOM 2601 O O . GLY B 1 61 ? 11.023 5.242 -4.559 1 64.5 61 GLY B O 1
ATOM 2602 N N . TRP B 1 62 ? 10.414 7.176 -3.844 1 63.75 62 TRP B N 1
ATOM 2603 C CA . TRP B 1 62 ? 10.086 6.824 -2.467 1 63.75 62 TRP B CA 1
ATOM 2604 C C . TRP B 1 62 ? 9.047 5.707 -2.424 1 63.75 62 TRP B C 1
ATOM 2606 O O . TRP B 1 62 ? 9.016 4.918 -1.477 1 63.75 62 TRP B O 1
ATOM 2616 N N . GLY B 1 63 ? 8.305 5.688 -3.514 1 66.25 63 GLY B N 1
ATOM 2617 C CA . GLY B 1 63 ? 7.254 4.688 -3.588 1 66.25 63 GLY B CA 1
ATOM 2618 C C . GLY B 1 63 ? 7.781 3.275 -3.742 1 66.25 63 GLY B C 1
ATOM 2619 O O . GLY B 1 63 ? 7.07 2.305 -3.477 1 66.25 63 GLY B O 1
ATOM 2620 N N . SER B 1 64 ? 8.977 3.215 -4.164 1 65.94 64 SER B N 1
ATOM 2621 C CA . SER B 1 64 ? 9.578 1.896 -4.336 1 65.94 64 SER B CA 1
ATOM 2622 C C . SER B 1 64 ? 10.352 1.475 -3.094 1 65.94 64 SER B C 1
ATOM 2624 O O . SER B 1 64 ? 10.789 0.326 -2.988 1 65.94 64 SER B O 1
ATOM 2626 N N . LEU B 1 65 ? 10.367 2.457 -2.131 1 68.06 65 LEU B N 1
ATOM 2627 C CA . LEU B 1 65 ? 11.094 2.158 -0.902 1 68.06 65 LEU B CA 1
ATOM 2628 C C . LEU B 1 65 ? 10.211 1.41 0.086 1 68.06 65 LEU B C 1
ATOM 2630 O O . LEU B 1 65 ? 9.047 1.78 0.289 1 68.06 65 LEU B O 1
ATOM 2634 N N . PRO B 1 66 ? 10.797 0.438 0.666 1 69.12 66 PRO B N 1
ATOM 2635 C CA . PRO B 1 66 ? 9.969 -0.397 1.538 1 69.12 66 PRO B CA 1
ATOM 2636 C C . PRO B 1 66 ? 9.602 0.295 2.85 1 69.12 66 PRO B C 1
ATOM 2638 O O . PRO B 1 66 ? 8.633 -0.088 3.508 1 69.12 66 PRO B O 1
ATOM 2641 N N . ARG B 1 67 ? 10.438 1.338 3.195 1 82.44 67 ARG B N 1
ATOM 2642 C CA . ARG B 1 67 ? 10.211 1.962 4.496 1 82.44 67 ARG B CA 1
ATOM 2643 C C . ARG B 1 67 ? 10.273 3.482 4.391 1 82.44 67 ARG B C 1
ATOM 2645 O O . ARG B 1 67 ? 11.266 4.094 4.801 1 82.44 67 ARG B O 1
ATOM 2652 N N . PRO B 1 68 ? 9.203 4.059 4.027 1 83.25 68 PRO B N 1
ATOM 2653 C CA . PRO B 1 68 ? 9.227 5.512 3.846 1 83.25 68 PRO B CA 1
ATOM 2654 C C . PRO B 1 68 ? 9.477 6.266 5.152 1 83.25 68 PRO B C 1
ATOM 2656 O O . PRO B 1 68 ? 9.977 7.391 5.129 1 83.25 68 PRO B O 1
ATOM 2659 N N . ALA B 1 69 ? 9.219 5.668 6.266 1 88.44 69 ALA B N 1
ATOM 2660 C CA . ALA B 1 69 ? 9.406 6.32 7.559 1 88.44 69 ALA B CA 1
ATOM 2661 C C . ALA B 1 69 ? 10.883 6.582 7.836 1 88.44 69 ALA B C 1
ATOM 2663 O O . ALA B 1 69 ? 11.227 7.398 8.695 1 88.44 69 ALA B O 1
ATOM 2664 N N . ASP B 1 70 ? 11.75 5.879 7.121 1 89.31 70 ASP B N 1
ATOM 2665 C CA . ASP B 1 70 ? 13.188 5.996 7.359 1 89.31 70 ASP B CA 1
ATOM 2666 C C . ASP B 1 70 ? 13.672 7.422 7.09 1 89.31 70 ASP B C 1
ATOM 2668 O O . ASP B 1 70 ? 14.594 7.902 7.754 1 89.31 70 ASP B O 1
ATOM 2672 N N . CYS B 1 71 ? 13.016 8.016 6.164 1 87.38 71 CYS B N 1
ATOM 2673 C CA . CYS B 1 71 ? 13.383 9.398 5.859 1 87.38 71 CYS B CA 1
ATOM 2674 C C . CYS B 1 71 ? 13.148 10.305 7.062 1 87.38 71 CYS B C 1
ATOM 2676 O O . CYS B 1 71 ? 13.984 11.156 7.371 1 87.38 71 CYS B O 1
ATOM 2678 N N . LEU B 1 72 ? 12.094 10.086 7.75 1 93.06 72 LEU B N 1
ATOM 2679 C CA . LEU B 1 72 ? 11.773 10.891 8.922 1 93.06 72 LEU B CA 1
ATOM 2680 C C . LEU B 1 72 ? 12.68 10.531 10.094 1 93.06 72 LEU B C 1
ATOM 2682 O O . LEU B 1 72 ? 13.086 11.406 10.859 1 93.06 72 LEU B O 1
ATOM 2686 N N . VAL B 1 73 ? 12.984 9.281 10.25 1 94.12 73 VAL B N 1
ATOM 2687 C CA . VAL B 1 73 ? 13.883 8.836 11.305 1 94.12 73 VAL B CA 1
ATOM 2688 C C . VAL B 1 73 ? 15.242 9.508 11.156 1 94.12 73 VAL B C 1
ATOM 2690 O O . VAL B 1 73 ? 15.805 10.008 12.133 1 94.12 73 VAL B O 1
ATOM 2693 N N . GLU B 1 74 ? 15.711 9.555 9.914 1 91.56 74 GLU B N 1
ATOM 2694 C CA . GLU B 1 74 ? 16.984 10.203 9.648 1 91.56 74 GLU B CA 1
ATOM 2695 C C . GLU B 1 74 ? 16.906 11.703 9.93 1 91.56 74 GLU B C 1
ATOM 2697 O O . GLU B 1 74 ? 17.812 12.266 10.562 1 91.56 74 GLU B O 1
ATOM 2702 N N . LEU B 1 75 ? 15.844 12.273 9.5 1 92.5 75 LEU B N 1
ATOM 2703 C CA . LEU B 1 75 ? 15.633 13.703 9.672 1 92.5 75 LEU B CA 1
ATOM 2704 C C . LEU B 1 75 ? 15.602 14.078 11.148 1 92.5 75 LEU B C 1
ATOM 2706 O O . LEU B 1 75 ? 16.094 15.141 11.539 1 92.5 75 LEU B O 1
ATOM 2710 N N . LEU B 1 76 ? 15.102 13.25 11.938 1 94.88 76 LEU B N 1
ATOM 2711 C CA . LEU B 1 76 ? 14.812 13.586 13.328 1 94.88 76 LEU B CA 1
ATOM 2712 C C . LEU B 1 76 ? 15.969 13.172 14.234 1 94.88 76 LEU B C 1
ATOM 2714 O O . LEU B 1 76 ? 15.852 13.219 15.461 1 94.88 76 LEU B O 1
ATOM 2718 N N . GLN B 1 77 ? 17.047 12.773 13.609 1 91.06 77 GLN B N 1
ATOM 2719 C CA . GLN B 1 77 ? 18.297 12.648 14.367 1 91.06 77 GLN B CA 1
ATOM 2720 C C . GLN B 1 77 ? 18.812 14.016 14.797 1 91.06 77 GLN B C 1
ATOM 2722 O O . GLN B 1 77 ? 19.609 14.117 15.734 1 91.06 77 GLN B O 1
ATOM 2727 N N . GLU B 1 78 ? 18.406 15.055 14.086 1 87 78 GLU B N 1
ATOM 2728 C CA . GLU B 1 78 ? 18.719 16.438 14.453 1 87 78 GLU B CA 1
ATOM 2729 C C . GLU B 1 78 ? 17.891 16.891 15.648 1 87 78 GLU B C 1
ATOM 2731 O O . GLU B 1 78 ? 16.766 16.438 15.844 1 87 78 GLU B O 1
ATOM 2736 N N . PRO B 1 79 ? 18.484 17.797 16.281 1 89.69 79 PRO B N 1
ATOM 2737 C CA . PRO B 1 79 ? 17.828 18.188 17.531 1 89.69 79 PRO B CA 1
ATOM 2738 C C . PRO B 1 79 ? 16.75 19.234 17.328 1 89.69 79 PRO B C 1
ATOM 2740 O O . PRO B 1 79 ? 16.969 20.422 17.594 1 89.69 79 PRO B O 1
ATOM 2743 N N . TYR B 1 80 ? 15.625 18.891 17.031 1 95.75 80 TYR B N 1
ATOM 2744 C CA . TYR B 1 80 ? 14.438 19.734 17.062 1 95.75 80 TYR B CA 1
ATOM 2745 C C . TYR B 1 80 ? 13.727 19.609 18.406 1 95.75 80 TYR B C 1
ATOM 2747 O O . TYR B 1 80 ? 13.656 18.531 18.984 1 95.75 80 TYR B O 1
ATOM 2755 N N . ASP B 1 81 ? 13.281 20.703 18.797 1 95.88 81 ASP B N 1
ATOM 2756 C CA . ASP B 1 81 ? 12.586 20.734 20.078 1 95.88 81 ASP B CA 1
ATOM 2757 C C . ASP B 1 81 ? 11.164 20.188 19.938 1 95.88 81 ASP B C 1
ATOM 2759 O O . ASP B 1 81 ? 10.602 19.656 20.906 1 95.88 81 ASP B O 1
ATOM 2763 N N . ALA B 1 82 ? 10.555 20.391 18.797 1 97.38 82 ALA B N 1
ATOM 2764 C CA . ALA B 1 82 ? 9.195 19.938 18.516 1 97.38 82 ALA B CA 1
ATOM 2765 C C . ALA B 1 82 ? 9.008 19.625 17.031 1 97.38 82 ALA B C 1
ATOM 2767 O O . ALA B 1 82 ? 9.805 20.078 16.203 1 97.38 82 ALA B O 1
ATOM 2768 N N . VAL B 1 83 ? 7.973 18.859 16.75 1 98.25 83 VAL B N 1
ATOM 2769 C CA . VAL B 1 83 ? 7.641 18.516 15.367 1 98.25 83 VAL B CA 1
ATOM 2770 C C . VAL B 1 83 ? 6.145 18.688 15.141 1 98.25 83 VAL B C 1
ATOM 2772 O O . VAL B 1 83 ? 5.328 18.344 15.992 1 98.25 83 VAL B O 1
ATOM 2775 N N . VAL B 1 84 ? 5.805 19.312 14.047 1 98.75 84 VAL B N 1
ATOM 2776 C CA . VAL B 1 84 ? 4.43 19.391 13.555 1 98.75 84 VAL B CA 1
ATOM 2777 C C . VAL B 1 84 ? 4.312 18.641 12.227 1 98.75 84 VAL B C 1
ATOM 2779 O O . VAL B 1 84 ? 4.996 18.969 11.258 1 98.75 84 VAL B O 1
ATOM 2782 N N . ALA B 1 85 ? 3.502 17.641 12.188 1 98.75 85 ALA B N 1
ATOM 2783 C CA . ALA B 1 85 ? 3.402 16.781 11.016 1 98.75 85 ALA B CA 1
ATOM 2784 C C . ALA B 1 85 ? 1.963 16.703 10.516 1 98.75 85 ALA B C 1
ATOM 2786 O O . ALA B 1 85 ? 1.034 16.516 11.305 1 98.75 85 ALA B O 1
ATOM 2787 N N . HIS B 1 86 ? 1.839 16.828 9.227 1 98.5 86 HIS B N 1
ATOM 2788 C CA . HIS B 1 86 ? 0.521 16.797 8.602 1 98.5 86 HIS B CA 1
ATOM 2789 C C . HIS B 1 86 ? 0.31 15.516 7.816 1 98.5 86 HIS B C 1
ATOM 2791 O O . HIS B 1 86 ? 1.184 15.102 7.051 1 98.5 86 HIS B O 1
ATOM 2797 N N . SER B 1 87 ? -0.864 14.898 8 1 98.06 87 SER B N 1
ATOM 2798 C CA . SER B 1 87 ? -1.378 13.867 7.105 1 98.06 87 SER B CA 1
ATOM 2799 C C . SER B 1 87 ? -0.404 12.695 7 1 98.06 87 SER B C 1
ATOM 2801 O O . SER B 1 87 ? -0.048 12.086 8.008 1 98.06 87 SER B O 1
ATOM 2803 N N . TYR B 1 88 ? 0.101 12.359 5.875 1 96.25 88 TYR B N 1
ATOM 2804 C CA . TYR B 1 88 ? 0.96 11.203 5.66 1 96.25 88 TYR B CA 1
ATOM 2805 C C . TYR B 1 88 ? 2.201 11.273 6.539 1 96.25 88 TYR B C 1
ATOM 2807 O O . TYR B 1 88 ? 2.625 10.258 7.105 1 96.25 88 TYR B O 1
ATOM 2815 N N . ALA B 1 89 ? 2.775 12.43 6.688 1 97 89 ALA B N 1
ATOM 2816 C CA . ALA B 1 89 ? 3.924 12.578 7.578 1 97 89 ALA B CA 1
ATOM 2817 C C . ALA B 1 89 ? 3.543 12.266 9.023 1 97 89 ALA B C 1
ATOM 2819 O O . ALA B 1 89 ? 4.348 11.711 9.773 1 97 89 ALA B O 1
ATOM 2820 N N . ALA B 1 90 ? 2.357 12.664 9.375 1 98.38 90 ALA B N 1
ATOM 2821 C CA . ALA B 1 90 ? 1.866 12.352 10.711 1 98.38 90 ALA B CA 1
ATOM 2822 C C . ALA B 1 90 ? 1.829 10.844 10.945 1 98.38 90 ALA B C 1
ATOM 2824 O O . ALA B 1 90 ? 2.211 10.359 12.016 1 98.38 90 ALA B O 1
ATOM 2825 N N . ASN B 1 91 ? 1.38 10.102 9.992 1 97.06 91 ASN B N 1
ATOM 2826 C CA . ASN B 1 91 ? 1.317 8.641 10.086 1 97.06 91 ASN B CA 1
ATOM 2827 C C . ASN B 1 91 ? 2.707 8.031 10.25 1 97.06 91 ASN B C 1
ATOM 2829 O O . ASN B 1 91 ? 2.92 7.188 11.125 1 97.06 91 ASN B O 1
ATOM 2833 N N . LEU B 1 92 ? 3.551 8.484 9.391 1 96.25 92 LEU B N 1
ATOM 2834 C CA . LEU B 1 92 ? 4.898 7.926 9.414 1 96.25 92 LEU B CA 1
ATOM 2835 C C . LEU B 1 92 ? 5.613 8.273 10.711 1 96.25 92 LEU B C 1
ATOM 2837 O O . LEU B 1 92 ? 6.363 7.461 11.25 1 96.25 92 LEU B O 1
ATOM 2841 N N . LEU B 1 93 ? 5.355 9.438 11.219 1 97.19 93 LEU B N 1
ATOM 2842 C CA . LEU B 1 93 ? 5.938 9.836 12.492 1 97.19 93 LEU B CA 1
ATOM 2843 C C . LEU B 1 93 ? 5.391 8.992 13.641 1 97.19 93 LEU B C 1
ATOM 2845 O O . LEU B 1 93 ? 6.141 8.578 14.523 1 97.19 93 LEU B O 1
ATOM 2849 N N . THR B 1 94 ? 4.121 8.781 13.625 1 97.62 94 THR B N 1
ATOM 2850 C CA . THR B 1 94 ? 3.492 7.922 14.625 1 97.62 94 THR B CA 1
ATOM 2851 C C . THR B 1 94 ? 4.098 6.523 14.586 1 97.62 94 THR B C 1
ATOM 2853 O O . THR B 1 94 ? 4.41 5.949 15.633 1 97.62 94 THR B O 1
ATOM 2856 N N . GLU B 1 95 ? 4.262 6.012 13.414 1 96.12 95 GLU B N 1
ATOM 2857 C CA . GLU B 1 95 ? 4.875 4.699 13.25 1 96.12 95 GLU B CA 1
ATOM 2858 C C . GLU B 1 95 ? 6.289 4.672 13.82 1 96.12 95 GLU B C 1
ATOM 2860 O O . GLU B 1 95 ? 6.652 3.746 14.555 1 96.12 95 GLU B O 1
ATOM 2865 N N . ALA B 1 96 ? 7.082 5.672 13.508 1 96.44 96 ALA B N 1
ATOM 2866 C CA . ALA B 1 96 ? 8.461 5.754 13.984 1 96.44 96 ALA B CA 1
ATOM 2867 C C . ALA B 1 96 ? 8.5 5.871 15.508 1 96.44 96 ALA B C 1
ATOM 2869 O O . ALA B 1 96 ? 9.344 5.25 16.156 1 96.44 96 ALA B O 1
ATOM 2870 N N . GLY B 1 97 ? 7.648 6.621 16.047 1 96.69 97 GLY B N 1
ATOM 2871 C CA . GLY B 1 97 ? 7.559 6.77 17.484 1 96.69 97 GLY B CA 1
ATOM 2872 C C . GLY B 1 97 ? 7.156 5.492 18.203 1 96.69 97 GLY B C 1
ATOM 2873 O O . GLY B 1 97 ? 7.73 5.137 19.234 1 96.69 97 GLY B O 1
ATOM 2874 N N . ALA B 1 98 ? 6.168 4.836 17.703 1 97.56 98 ALA B N 1
ATOM 2875 C CA . ALA B 1 98 ? 5.688 3.582 18.281 1 97.56 98 ALA B CA 1
ATOM 2876 C C . ALA B 1 98 ? 6.781 2.518 18.266 1 97.56 98 ALA B C 1
ATOM 2878 O O . ALA B 1 98 ? 6.828 1.66 19.156 1 97.56 98 ALA B O 1
ATOM 2879 N N . ALA B 1 99 ? 7.66 2.645 17.312 1 96.31 99 ALA B N 1
ATOM 2880 C CA . ALA B 1 99 ? 8.758 1.687 17.188 1 96.31 99 ALA B CA 1
ATOM 2881 C C . ALA B 1 99 ? 9.984 2.145 17.953 1 96.31 99 ALA B C 1
ATOM 2883 O O . ALA B 1 99 ? 11.016 1.463 17.969 1 96.31 99 ALA B O 1
ATOM 2884 N N . GLY B 1 100 ? 9.969 3.268 18.484 1 95.94 100 GLY B N 1
ATOM 2885 C CA . GLY B 1 100 ? 11.07 3.791 19.281 1 95.94 100 GLY B CA 1
ATOM 2886 C C . GLY B 1 100 ? 12.242 4.258 18.422 1 95.94 100 GLY B C 1
ATOM 2887 O O . GLY B 1 100 ? 13.383 4.254 18.875 1 95.94 100 GLY B O 1
ATOM 2888 N N . LEU B 1 101 ? 11.969 4.652 17.234 1 96.31 101 LEU B N 1
ATOM 2889 C CA . LEU B 1 101 ? 13.039 4.965 16.281 1 96.31 101 LEU B CA 1
ATOM 2890 C C . LEU B 1 101 ? 13.352 6.457 16.297 1 96.31 101 LEU B C 1
ATOM 2892 O O . LEU B 1 101 ? 14.312 6.898 15.664 1 96.31 101 LEU B O 1
ATOM 2896 N N . VAL B 1 102 ? 12.484 7.262 17 1 95.5 102 VAL B N 1
ATOM 2897 C CA . VAL B 1 102 ? 12.727 8.695 17.109 1 95.5 102 VAL B CA 1
ATOM 2898 C C . VAL B 1 102 ? 12.703 9.109 18.578 1 95.5 102 VAL B C 1
ATOM 2900 O O . VAL B 1 102 ? 11.922 8.57 19.375 1 95.5 102 VAL B O 1
ATOM 2903 N N . ALA B 1 103 ? 13.547 10.07 18.953 1 95 103 ALA B N 1
ATOM 2904 C CA . ALA B 1 103 ? 13.57 10.57 20.312 1 95 103 ALA B CA 1
ATOM 2905 C C . ALA B 1 103 ? 12.273 11.297 20.656 1 95 103 ALA B C 1
ATOM 2907 O O . ALA B 1 103 ? 11.727 12.031 19.828 1 95 103 ALA B O 1
ATOM 2908 N N . PRO B 1 104 ? 11.82 11.086 21.891 1 95.62 104 PRO B N 1
ATOM 2909 C CA . PRO B 1 104 ? 10.578 11.758 22.281 1 95.62 104 PRO B CA 1
ATOM 2910 C C . PRO B 1 104 ? 10.719 13.273 22.328 1 95.62 104 PRO B C 1
ATOM 2912 O O . PRO B 1 104 ? 11.742 13.797 22.781 1 95.62 104 PRO B O 1
ATOM 2915 N N . ARG B 1 105 ? 9.781 13.961 21.844 1 95.81 105 ARG B N 1
ATOM 2916 C CA . ARG B 1 105 ? 9.656 15.414 21.875 1 95.81 105 ARG B CA 1
ATOM 2917 C C . ARG B 1 105 ? 8.211 15.836 21.641 1 95.81 105 ARG B C 1
ATOM 2919 O O . ARG B 1 105 ? 7.402 15.062 21.125 1 95.81 105 ARG B O 1
ATOM 2926 N N . PRO B 1 106 ? 7.891 17.031 22.078 1 97.56 106 PRO B N 1
ATOM 2927 C CA . PRO B 1 106 ? 6.539 17.5 21.766 1 97.56 106 PRO B CA 1
ATOM 2928 C C . PRO B 1 106 ? 6.203 17.391 20.281 1 97.56 106 PRO B C 1
ATOM 2930 O O . PRO B 1 106 ? 6.98 17.828 19.438 1 97.56 106 PRO B O 1
ATOM 2933 N N . THR B 1 107 ? 5.055 16.75 19.984 1 98.19 107 THR B N 1
ATOM 2934 C CA . THR B 1 107 ? 4.652 16.438 18.609 1 98.19 107 THR B CA 1
ATOM 2935 C C . THR B 1 107 ? 3.186 16.797 18.391 1 98.19 107 THR B C 1
ATOM 2937 O O . THR B 1 107 ? 2.328 16.453 19.203 1 98.19 107 THR B O 1
ATOM 2940 N N . VAL B 1 108 ? 2.975 17.531 17.328 1 98.81 108 VAL B N 1
ATOM 2941 C CA . VAL B 1 108 ? 1.613 17.844 16.891 1 98.81 108 VAL B CA 1
ATOM 2942 C C . VAL B 1 108 ? 1.305 17.094 15.594 1 98.81 108 VAL B C 1
ATOM 2944 O O . VAL B 1 108 ? 2.016 17.25 14.602 1 98.81 108 VAL B O 1
ATOM 2947 N N . LEU B 1 109 ? 0.286 16.266 15.625 1 98.88 109 LEU B N 1
ATOM 2948 C CA . LEU B 1 109 ? -0.206 15.586 14.43 1 98.88 109 LEU B CA 1
ATOM 2949 C C . LEU B 1 109 ? -1.473 16.266 13.914 1 98.88 109 LEU B C 1
ATOM 2951 O O . LEU B 1 109 ? -2.455 16.391 14.641 1 98.88 109 LEU B O 1
ATOM 2955 N N . ILE B 1 110 ? -1.403 16.672 12.703 1 98.88 110 ILE B N 1
ATOM 2956 C CA . ILE B 1 110 ? -2.562 17.297 12.078 1 98.88 110 ILE B CA 1
ATOM 2957 C C . ILE B 1 110 ? -3.146 16.359 11.016 1 98.88 110 ILE B C 1
ATOM 2959 O O . ILE B 1 110 ? -2.479 16.031 10.039 1 98.88 110 ILE B O 1
ATOM 2963 N N . SER B 1 111 ? -4.398 15.938 11.156 1 98.62 111 SER B N 1
ATOM 2964 C CA . SER B 1 111 ? -5.156 15.086 10.242 1 98.62 111 SER B CA 1
ATOM 2965 C C . SER B 1 111 ? -4.461 13.75 10.016 1 98.62 111 SER B C 1
ATOM 2967 O O . SER B 1 111 ? -4.246 13.336 8.875 1 98.62 111 SER B O 1
ATOM 2969 N N . PRO B 1 112 ? -4.105 13.039 11.102 1 98.62 112 PRO B N 1
ATOM 2970 C CA . PRO B 1 112 ? -3.494 11.719 10.953 1 98.62 112 PRO B CA 1
ATOM 2971 C C . PRO B 1 112 ? -4.496 10.656 10.508 1 98.62 112 PRO B C 1
ATOM 2973 O O . PRO B 1 112 ? -5.676 10.727 10.852 1 98.62 112 PRO B O 1
ATOM 2976 N N . PHE B 1 113 ? -4.051 9.711 9.789 1 98.06 113 PHE B N 1
ATOM 2977 C CA . PHE B 1 113 ? -4.824 8.516 9.453 1 98.06 113 PHE B CA 1
ATOM 2978 C C . PHE B 1 113 ? -4.637 7.438 10.508 1 98.06 113 PHE B C 1
ATOM 2980 O O . PHE B 1 113 ? -3.512 7.172 10.938 1 98.06 113 PHE B O 1
ATOM 2987 N N . TYR B 1 114 ? -5.781 6.859 10.922 1 98.12 114 TYR B N 1
ATOM 2988 C CA . TYR B 1 114 ? -5.719 5.824 11.953 1 98.12 114 TYR B CA 1
ATOM 2989 C C . TYR B 1 114 ? -7 5 11.977 1 98.12 114 TYR B C 1
ATOM 2991 O O . TYR B 1 114 ? -8.094 5.531 11.758 1 98.12 114 TYR B O 1
ATOM 2999 N N . ARG B 1 115 ? -6.824 3.736 12.172 1 96.81 115 ARG B N 1
ATOM 3000 C CA . ARG B 1 115 ? -7.891 2.842 12.609 1 96.81 115 ARG B CA 1
ATOM 3001 C C . ARG B 1 115 ? -7.422 1.952 13.758 1 96.81 115 ARG B C 1
ATOM 3003 O O . ARG B 1 115 ? -6.266 1.522 13.781 1 96.81 115 ARG B O 1
ATOM 3010 N N . SER B 1 116 ? -8.312 1.587 14.633 1 95.25 116 SER B N 1
ATOM 3011 C CA . SER B 1 116 ? -7.938 0.872 15.844 1 95.25 116 SER B CA 1
ATOM 3012 C C . SER B 1 116 ? -7.898 -0.635 15.609 1 95.25 116 SER B C 1
ATOM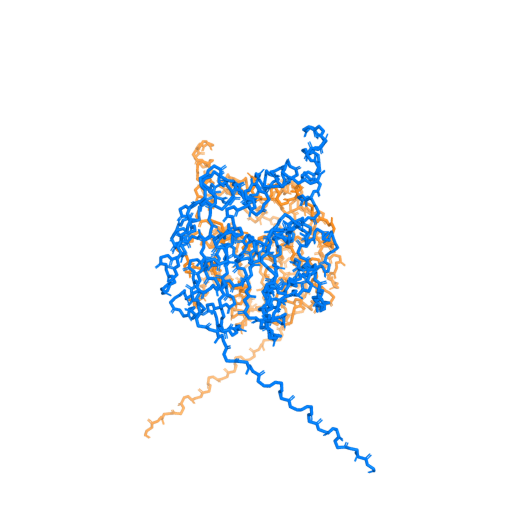 3014 O O . SER B 1 116 ? -7.234 -1.366 16.344 1 95.25 116 SER B O 1
ATOM 3016 N N . SER B 1 117 ? -8.625 -1.106 14.578 1 93.19 117 SER B N 1
ATOM 3017 C CA . SER B 1 117 ? -8.727 -2.543 14.336 1 93.19 117 SER B CA 1
ATOM 3018 C C . SER B 1 117 ? -8.547 -2.869 12.852 1 93.19 117 SER B C 1
ATOM 3020 O O . SER B 1 117 ? -9.055 -2.154 11.992 1 93.19 117 SER B O 1
ATOM 3022 N N . PRO B 1 118 ? -7.848 -3.947 12.641 1 91.06 118 PRO B N 1
ATOM 3023 C CA . PRO B 1 118 ? -7.742 -4.359 11.234 1 91.06 118 PRO B CA 1
ATOM 3024 C C . PRO B 1 118 ? -9.102 -4.648 10.602 1 91.06 118 PRO B C 1
ATOM 3026 O O . PRO B 1 118 ? -9.258 -4.527 9.383 1 91.06 118 PRO B O 1
ATOM 3029 N N . GLN B 1 119 ? -10.117 -4.996 11.391 1 89.62 119 GLN B N 1
ATOM 3030 C CA . GLN B 1 119 ? -11.461 -5.301 10.906 1 89.62 119 GLN B CA 1
ATOM 3031 C C . GLN B 1 119 ? -12.156 -4.043 10.383 1 89.62 11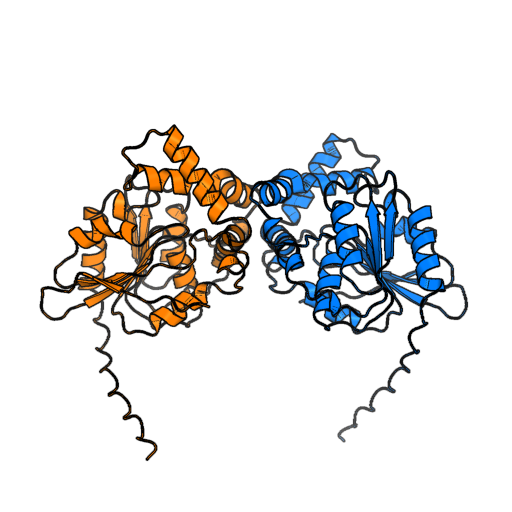9 GLN B C 1
ATOM 3033 O O . GLN B 1 119 ? -13.18 -4.133 9.703 1 89.62 119 GLN B O 1
ATOM 3038 N N . ASP B 1 120 ? -11.523 -2.932 10.711 1 92.88 120 ASP B N 1
ATOM 3039 C CA . ASP B 1 120 ? -12.102 -1.67 10.25 1 92.88 120 ASP B CA 1
ATOM 3040 C C . ASP B 1 120 ? -11.75 -1.414 8.789 1 92.88 120 ASP B C 1
ATOM 3042 O O . ASP B 1 120 ? -12.281 -0.488 8.172 1 92.88 120 ASP B O 1
ATOM 3046 N N . PHE B 1 121 ? -10.891 -2.242 8.258 1 93.44 121 PHE B N 1
ATOM 3047 C CA . PHE B 1 121 ? -10.516 -2.131 6.852 1 93.44 121 PHE B CA 1
ATOM 3048 C C . PHE B 1 121 ? -11.25 -3.174 6.016 1 93.44 121 PHE B C 1
ATOM 3050 O O . PHE B 1 121 ? -10.828 -4.332 5.953 1 93.44 121 PHE B O 1
ATOM 3057 N N . ASP B 1 122 ? -12.328 -2.785 5.434 1 93.56 122 ASP B N 1
ATOM 3058 C CA . ASP B 1 122 ? -13.031 -3.641 4.484 1 93.56 122 ASP B CA 1
ATOM 3059 C C . ASP B 1 122 ? -12.898 -3.109 3.059 1 93.56 122 ASP B C 1
ATOM 3061 O O . ASP B 1 122 ? -12.148 -2.162 2.814 1 93.56 122 ASP B O 1
ATOM 3065 N N . TRP B 1 123 ? -13.57 -3.717 2.104 1 94.62 123 TRP B N 1
ATOM 3066 C CA . TRP B 1 123 ? -13.375 -3.387 0.697 1 94.62 123 TRP B CA 1
ATOM 3067 C C . TRP B 1 123 ? -13.867 -1.974 0.396 1 94.62 123 TRP B C 1
ATOM 3069 O O . TRP B 1 123 ? -13.305 -1.283 -0.458 1 94.62 123 TRP B O 1
ATOM 3079 N N . SER B 1 124 ? -14.953 -1.553 1.104 1 95.88 124 SER B N 1
ATOM 3080 C CA . SER B 1 124 ? -15.461 -0.206 0.864 1 95.88 124 SER B CA 1
ATOM 3081 C C . SER B 1 124 ? -14.422 0.849 1.229 1 95.88 124 SER B C 1
ATOM 3083 O O . SER B 1 124 ? -14.344 1.903 0.594 1 95.88 124 SER B O 1
ATOM 3085 N N . VAL B 1 125 ? -13.586 0.539 2.209 1 95.88 125 VAL B N 1
ATOM 3086 C CA . VAL B 1 125 ? -12.57 1.484 2.658 1 95.88 125 VAL B CA 1
ATOM 3087 C C . VAL B 1 125 ? -11.477 1.615 1.594 1 95.88 125 VAL B C 1
ATOM 3089 O O . VAL B 1 125 ? -11.172 2.723 1.147 1 95.88 125 VAL B O 1
ATOM 3092 N N . ILE B 1 126 ? -10.914 0.509 1.18 1 96.75 126 ILE B N 1
ATOM 3093 C CA . ILE B 1 126 ? -9.844 0.587 0.189 1 96.75 126 ILE B CA 1
ATOM 3094 C C . ILE B 1 126 ? -10.391 1.164 -1.114 1 96.75 126 ILE B C 1
ATOM 3096 O O . ILE B 1 126 ? -9.711 1.932 -1.796 1 96.75 126 ILE B O 1
ATOM 3100 N N . SER B 1 127 ? -11.609 0.825 -1.478 1 97.19 127 SER B N 1
ATOM 3101 C CA . SER B 1 127 ? -12.242 1.37 -2.672 1 97.19 127 SER B CA 1
ATOM 3102 C C . SER B 1 127 ? -12.375 2.887 -2.586 1 97.19 127 SER B C 1
ATOM 3104 O O . SER B 1 127 ? -12.078 3.598 -3.549 1 97.19 127 SER B O 1
ATOM 3106 N N . TYR B 1 128 ? -12.766 3.381 -1.443 1 96.56 128 TYR B N 1
ATOM 3107 C CA . TYR B 1 128 ? -12.922 4.812 -1.225 1 96.56 128 TYR B CA 1
ATOM 3108 C C . TYR B 1 128 ? -11.586 5.535 -1.384 1 96.56 128 TYR B C 1
ATOM 3110 O O . TYR B 1 128 ? -11.492 6.523 -2.117 1 96.56 128 TYR B O 1
ATOM 3118 N N . TYR B 1 129 ? -10.57 5.012 -0.766 1 96.94 129 TYR B N 1
ATOM 3119 C CA . TYR B 1 129 ? -9.289 5.703 -0.729 1 96.94 129 TYR B CA 1
ATOM 3120 C C . TYR B 1 129 ? -8.578 5.621 -2.078 1 96.94 129 TYR B C 1
ATOM 3122 O O . TYR B 1 129 ? -7.75 6.473 -2.402 1 96.94 129 TYR B O 1
ATOM 3130 N N . LEU B 1 130 ? -8.906 4.633 -2.861 1 97.5 130 LEU B N 1
ATOM 3131 C CA . LEU B 1 130 ? -8.328 4.605 -4.199 1 97.5 130 LEU B CA 1
ATOM 3132 C C . LEU B 1 130 ? -9.125 5.484 -5.156 1 97.5 130 LEU B C 1
ATOM 3134 O O . LEU B 1 130 ? -8.562 6.336 -5.844 1 97.5 130 LEU B O 1
ATOM 3138 N N . ASN B 1 131 ? -10.422 5.316 -5.176 1 96 131 ASN B N 1
ATOM 3139 C CA . ASN B 1 131 ? -11.266 5.922 -6.203 1 96 131 ASN B CA 1
ATOM 3140 C C . ASN B 1 131 ? -11.539 7.395 -5.91 1 96 131 ASN B C 1
ATOM 3142 O O . ASN B 1 131 ? -11.805 8.172 -6.824 1 96 131 ASN B O 1
ATOM 3146 N N . ASP B 1 132 ? -11.492 7.766 -4.633 1 93.25 132 ASP B N 1
ATOM 3147 C CA . ASP B 1 132 ? -11.766 9.156 -4.266 1 93.25 132 ASP B CA 1
ATOM 3148 C C . ASP B 1 132 ? -10.5 9.844 -3.762 1 93.25 132 ASP B C 1
ATOM 3150 O O . ASP B 1 132 ? -10.57 10.898 -3.129 1 93.25 132 ASP B O 1
ATOM 3154 N N . PHE B 1 133 ? -9.383 9.258 -4.023 1 88.62 133 PHE B N 1
ATOM 3155 C CA . PHE B 1 133 ? -8.078 9.75 -3.586 1 88.62 133 PHE B CA 1
ATOM 3156 C C . PHE B 1 133 ? -7.863 11.18 -4.051 1 88.62 133 PHE B C 1
ATOM 3158 O O . PHE B 1 133 ? -7.328 12.008 -3.307 1 88.62 133 PHE B O 1
ATOM 3165 N N . HIS B 1 134 ? -8.297 11.555 -5.238 1 88.12 134 HIS B N 1
ATOM 3166 C CA . HIS B 1 134 ? -8.078 12.867 -5.848 1 88.12 134 HIS B CA 1
ATOM 3167 C C . HIS B 1 134 ? -8.828 13.961 -5.09 1 88.12 134 HIS B C 1
ATOM 3169 O O . HIS B 1 134 ? -8.461 15.133 -5.168 1 88.12 134 HIS B O 1
ATOM 3175 N N . ARG B 1 135 ? -9.805 13.633 -4.309 1 89.31 135 ARG B N 1
ATOM 3176 C CA . ARG B 1 135 ? -10.641 14.617 -3.629 1 89.31 135 ARG B CA 1
ATOM 3177 C C . ARG B 1 135 ? -9.852 15.344 -2.545 1 89.31 135 ARG B C 1
ATOM 3179 O O . ARG B 1 135 ? -10.109 16.516 -2.266 1 89.31 135 ARG B O 1
ATOM 3186 N N . VAL B 1 136 ? -8.938 14.664 -1.959 1 87.31 136 VAL B N 1
ATOM 3187 C CA . VAL B 1 136 ? -8.109 15.289 -0.932 1 87.31 136 VAL B CA 1
ATOM 3188 C C . VAL B 1 136 ? -7.258 16.391 -1.554 1 87.31 136 VAL B C 1
ATOM 3190 O O . VAL B 1 136 ? -7.07 17.453 -0.95 1 87.31 136 VAL B O 1
ATOM 3193 N N . PHE B 1 137 ? -6.809 16.172 -2.752 1 87.06 137 PHE B N 1
ATOM 3194 C CA . PHE B 1 137 ? -5.992 17.172 -3.447 1 87.06 137 PHE B CA 1
ATOM 3195 C C . PHE B 1 137 ? -6.855 18.328 -3.947 1 87.06 137 PHE B C 1
ATOM 3197 O O . PHE B 1 137 ? -6.406 19.469 -3.973 1 87.06 137 PHE B O 1
ATOM 3204 N N . GLU B 1 138 ? -8.055 18 -4.34 1 87.88 138 GLU B N 1
ATOM 3205 C CA . GLU B 1 138 ? -8.984 19.062 -4.707 1 87.88 138 GLU B CA 1
ATOM 3206 C C . GLU B 1 138 ? -9.188 20.047 -3.555 1 87.88 138 GLU B C 1
ATOM 3208 O O . GLU B 1 138 ? -9.195 21.266 -3.762 1 87.88 138 GLU B O 1
ATOM 3213 N N . GLU B 1 139 ? -9.289 19.531 -2.396 1 86.19 139 GLU B N 1
ATOM 3214 C CA . GLU B 1 139 ? -9.438 20.359 -1.207 1 86.19 139 GLU B CA 1
ATOM 3215 C C . GLU B 1 139 ? -8.203 21.219 -0.982 1 86.19 139 GLU B C 1
ATOM 3217 O O . GLU B 1 139 ? -8.32 22.406 -0.676 1 86.19 139 GLU B O 1
ATOM 3222 N N . ALA B 1 140 ? -7.066 20.641 -1.104 1 82.56 140 ALA B N 1
ATOM 3223 C CA . ALA B 1 140 ? -5.812 21.375 -0.949 1 82.56 140 ALA B CA 1
ATOM 3224 C C . ALA B 1 140 ? -5.742 22.547 -1.917 1 82.56 140 ALA B C 1
ATOM 3226 O O . ALA B 1 140 ? -5.348 23.656 -1.534 1 82.56 140 ALA B O 1
ATOM 3227 N N . LEU B 1 141 ? -6.145 22.281 -3.131 1 82.56 141 LEU B N 1
ATOM 3228 C CA . LEU B 1 141 ? -6.066 23.281 -4.188 1 82.56 141 LEU B CA 1
ATOM 3229 C C . LEU B 1 141 ? -7.102 24.375 -3.967 1 82.56 141 LEU B C 1
ATOM 3231 O O . LEU B 1 141 ? -6.875 25.531 -4.344 1 82.56 141 LEU B O 1
ATOM 3235 N N . GLU B 1 142 ? -8.156 24.047 -3.377 1 82.81 142 GLU B N 1
ATOM 3236 C CA . GLU B 1 142 ? -9.227 25 -3.088 1 82.81 142 GLU B CA 1
ATOM 3237 C C . GLU B 1 142 ? -8.805 25.984 -1.993 1 82.81 142 GLU B C 1
ATOM 3239 O O . GLU B 1 142 ? -9.156 27.156 -2.045 1 82.81 142 GLU B O 1
ATOM 3244 N N . VAL B 1 143 ? -7.988 25.547 -1.054 1 77.69 143 VAL B N 1
ATOM 3245 C CA . VAL B 1 143 ? -7.684 26.391 0.099 1 77.69 143 VAL B CA 1
ATOM 3246 C C . VAL B 1 143 ? -6.297 27.016 -0.062 1 77.69 143 VAL B C 1
ATOM 3248 O O . VAL B 1 143 ? -5.938 27.953 0.656 1 77.69 143 VAL B O 1
ATOM 3251 N N . GLY B 1 144 ? -5.59 26.484 -1.06 1 75.19 144 GLY B N 1
ATOM 3252 C CA . GLY B 1 144 ? -4.23 26.953 -1.249 1 75.19 144 GLY B CA 1
ATOM 3253 C C . GLY B 1 144 ? -4.121 28.047 -2.291 1 75.19 144 GLY B C 1
ATOM 3254 O O . GLY B 1 144 ? -5.062 28.828 -2.488 1 75.19 144 GLY B O 1
ATOM 3255 N N . GLU B 1 145 ? -2.93 28.031 -2.889 1 67.88 145 GLU B N 1
ATOM 3256 C CA . GLU B 1 145 ? -2.568 29.125 -3.783 1 67.88 145 GLU B CA 1
ATOM 3257 C C . GLU B 1 145 ? -3.395 29.078 -5.066 1 67.88 145 GLU B C 1
ATOM 3259 O O . GLU B 1 145 ? -3.449 30.062 -5.805 1 67.88 145 GLU B O 1
ATOM 3264 N N . THR B 1 146 ? -4.117 27.953 -5.246 1 73 146 THR B N 1
ATOM 3265 C CA . THR B 1 146 ? -4.82 27.797 -6.516 1 73 146 THR B CA 1
ATOM 3266 C C . THR B 1 146 ? -6.289 28.172 -6.371 1 73 146 THR B C 1
ATOM 3268 O O . THR B 1 146 ? -7.098 27.891 -7.258 1 73 146 THR B O 1
ATOM 3271 N N . GLN B 1 147 ? -6.598 28.766 -5.316 1 73.06 147 GLN B N 1
ATOM 3272 C CA . GLN B 1 147 ? -7.98 29.1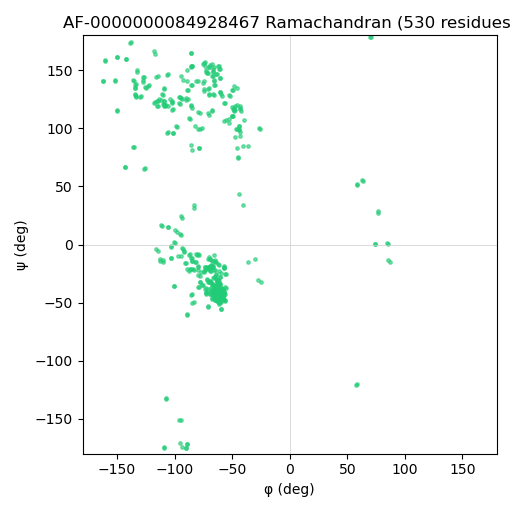41 -5.031 1 73.06 147 GLN B CA 1
ATOM 3273 C C . GLN B 1 147 ? -8.547 30.016 -6.141 1 73.06 147 GLN B C 1
ATOM 3275 O O . GLN B 1 147 ? -9.75 29.984 -6.41 1 73.06 147 GLN B O 1
ATOM 3280 N N . ARG B 1 148 ? -7.629 30.594 -6.867 1 72.38 148 ARG B N 1
ATOM 3281 C CA . ARG B 1 148 ? -8.039 31.562 -7.891 1 72.38 148 ARG B CA 1
ATOM 3282 C C . ARG B 1 148 ? -8.484 30.844 -9.164 1 72.38 148 ARG B C 1
ATOM 3284 O O . ARG B 1 148 ? -9.188 31.422 -9.992 1 72.38 148 ARG B O 1
ATOM 3291 N N . TYR B 1 149 ? -8.172 29.625 -9.266 1 76.81 149 TYR B N 1
ATOM 3292 C CA . TYR B 1 149 ? -8.469 28.891 -10.492 1 76.81 149 TYR B CA 1
ATOM 3293 C C . TYR B 1 149 ? -9.891 28.328 -10.461 1 76.81 149 TYR B C 1
ATOM 3295 O O . TYR B 1 149 ? -10.453 28.109 -9.391 1 76.81 149 TYR B O 1
ATOM 3303 N N . ALA B 1 150 ? -10.438 28.156 -11.648 1 81.12 150 ALA B N 1
ATOM 3304 C CA . ALA B 1 150 ? -11.758 27.547 -11.789 1 81.12 150 ALA B CA 1
ATOM 3305 C C . ALA B 1 150 ? -11.758 26.109 -11.242 1 81.12 150 ALA B C 1
ATOM 3307 O O . ALA B 1 150 ? -10.719 25.438 -11.242 1 81.12 150 ALA B O 1
ATOM 3308 N N . LYS B 1 151 ? -12.883 25.75 -10.852 1 82.38 151 LYS B N 1
ATOM 3309 C CA . LYS B 1 151 ? -13.047 24.422 -10.273 1 82.38 151 LYS B CA 1
ATOM 3310 C C . LYS B 1 151 ? -12.594 23.344 -11.258 1 82.38 151 LYS B C 1
ATOM 3312 O O . LYS B 1 151 ? -11.961 22.359 -10.867 1 82.38 151 LYS B O 1
ATOM 3317 N N . THR B 1 152 ? -12.914 23.5 -12.5 1 82.56 152 THR B N 1
ATOM 3318 C CA . THR B 1 152 ? -12.555 22.516 -13.523 1 82.56 152 THR B CA 1
ATOM 3319 C C . THR B 1 152 ? -11.039 22.359 -13.609 1 82.56 152 THR B C 1
ATOM 3321 O O . THR B 1 152 ? -10.531 21.25 -13.766 1 82.56 152 THR B O 1
ATOM 3324 N N . HIS B 1 153 ? -10.383 23.469 -13.477 1 82.94 153 HIS B N 1
ATOM 3325 C CA . HIS B 1 153 ? -8.93 23.438 -13.523 1 82.94 153 HIS B CA 1
ATOM 3326 C C . HIS B 1 153 ? -8.352 22.766 -12.273 1 82.94 153 HIS B C 1
ATOM 3328 O O . HIS B 1 153 ? -7.41 21.984 -12.367 1 82.94 153 HIS B O 1
ATOM 3334 N N . ARG B 1 154 ? -8.93 23 -11.188 1 84.56 154 ARG B N 1
ATOM 3335 C CA . ARG B 1 154 ? -8.477 22.391 -9.938 1 84.56 154 ARG B CA 1
ATOM 3336 C C . ARG B 1 154 ? -8.695 20.891 -9.953 1 84.56 154 ARG B C 1
ATOM 3338 O O . ARG B 1 154 ? -7.848 20.125 -9.484 1 84.56 154 ARG B O 1
ATOM 3345 N N . ASP B 1 155 ? -9.82 20.531 -10.531 1 86.25 155 ASP B N 1
ATOM 3346 C CA . ASP B 1 155 ? -10.109 19.109 -10.656 1 86.25 155 ASP B CA 1
ATOM 3347 C C . ASP B 1 155 ? -9.055 18.406 -11.516 1 86.25 155 ASP B C 1
ATOM 3349 O O . ASP B 1 155 ? -8.578 17.328 -11.172 1 86.25 155 ASP B O 1
ATOM 3353 N N . TRP B 1 156 ? -8.75 19.078 -12.555 1 86.38 156 TRP B N 1
ATOM 3354 C CA . TRP B 1 156 ? -7.723 18.531 -13.438 1 86.38 156 TRP B CA 1
ATOM 3355 C C . TRP B 1 156 ? -6.383 18.438 -12.719 1 86.38 156 TRP B C 1
ATOM 3357 O O . TRP B 1 156 ? -5.695 17.422 -12.805 1 86.38 156 TRP B O 1
ATOM 3367 N N . MET B 1 157 ? -6.062 19.422 -11.969 1 85.88 157 MET B N 1
ATOM 3368 C CA . MET B 1 157 ? -4.805 19.453 -11.227 1 85.88 157 MET B CA 1
ATOM 3369 C C . MET B 1 157 ? -4.785 18.359 -10.164 1 85.88 157 MET B C 1
ATOM 3371 O O . MET B 1 157 ? -3.75 17.75 -9.914 1 85.88 157 MET B O 1
ATOM 3375 N N . ALA B 1 158 ? -5.883 18.141 -9.578 1 89.62 158 ALA B N 1
ATOM 3376 C CA . ALA B 1 158 ? -5.984 17.109 -8.555 1 89.62 158 ALA B CA 1
ATOM 3377 C C . ALA B 1 158 ? -5.742 15.727 -9.141 1 89.62 158 ALA B C 1
ATOM 3379 O O . ALA B 1 158 ? -5.031 14.914 -8.547 1 89.62 158 ALA B O 1
ATOM 3380 N N . LEU B 1 159 ? -6.332 15.562 -10.312 1 90.81 159 LEU B N 1
ATOM 3381 C CA . LEU B 1 159 ? -6.129 14.289 -11 1 90.81 159 LEU B CA 1
ATOM 3382 C C . LEU B 1 159 ? -4.676 14.125 -11.422 1 90.81 159 LEU B C 1
ATOM 3384 O O . LEU B 1 159 ? -4.129 13.023 -11.367 1 90.81 159 LEU B O 1
ATOM 3388 N N . ARG B 1 160 ? -4.082 15.18 -11.773 1 88.56 160 ARG B N 1
ATOM 3389 C CA . ARG B 1 160 ? -2.676 15.141 -12.156 1 88.56 160 ARG B CA 1
ATOM 3390 C C . ARG B 1 160 ? -1.789 14.82 -10.953 1 88.56 160 ARG B C 1
ATOM 3392 O O . ARG B 1 160 ? -0.814 14.078 -11.078 1 88.56 160 ARG B O 1
ATOM 3399 N N . LEU B 1 161 ? -2.105 15.367 -9.859 1 88.38 161 LEU B N 1
ATOM 3400 C CA . LEU B 1 161 ? -1.359 15.078 -8.641 1 88.38 161 LEU B CA 1
ATOM 3401 C C . LEU B 1 161 ? -1.507 13.609 -8.25 1 88.38 161 LEU B C 1
ATOM 3403 O O . LEU B 1 161 ? -0.528 12.961 -7.871 1 88.38 161 LEU B O 1
ATOM 3407 N N . ARG B 1 162 ? -2.689 13.117 -8.383 1 91.31 162 ARG B N 1
ATOM 3408 C CA . ARG B 1 162 ? -2.928 11.695 -8.156 1 91.31 162 ARG B CA 1
ATOM 3409 C C . ARG B 1 162 ? -2.033 10.844 -9.055 1 91.31 162 ARG B C 1
ATOM 3411 O O . ARG B 1 162 ? -1.375 9.914 -8.578 1 91.31 162 ARG B O 1
ATOM 3418 N N . ASP B 1 163 ? -2.043 11.211 -10.32 1 90.5 163 ASP B N 1
ATOM 3419 C CA . ASP B 1 163 ? -1.278 10.445 -11.289 1 90.5 163 ASP B CA 1
ATOM 3420 C C . ASP B 1 163 ? 0.221 10.555 -11.023 1 90.5 163 ASP B C 1
ATOM 3422 O O . ASP B 1 163 ? 0.979 9.625 -11.312 1 90.5 163 ASP B O 1
ATOM 3426 N N . GLN B 1 164 ? 0.594 11.656 -10.445 1 87.75 164 GLN B N 1
ATOM 3427 C CA . GLN B 1 164 ? 1.996 11.852 -10.094 1 87.75 164 GLN B CA 1
ATOM 3428 C C . GLN B 1 164 ? 2.391 10.992 -8.898 1 87.75 164 GLN B C 1
ATOM 3430 O O . GLN B 1 164 ? 3.506 10.469 -8.844 1 87.75 164 GLN B O 1
ATOM 3435 N N . ILE B 1 165 ? 1.578 10.898 -7.93 1 90.62 165 ILE B N 1
ATOM 3436 C CA . ILE B 1 165 ? 1.817 9.969 -6.828 1 90.62 165 ILE B CA 1
ATOM 3437 C C . ILE B 1 165 ? 1.908 8.539 -7.363 1 90.62 165 ILE B C 1
ATOM 3439 O O . ILE B 1 165 ? 2.844 7.809 -7.035 1 90.62 165 ILE B O 1
ATOM 3443 N N . GLY B 1 166 ? 0.913 8.242 -8.258 1 90.56 166 GLY B N 1
ATOM 3444 C CA . GLY B 1 166 ? 0.937 6.973 -8.969 1 90.56 166 GLY B CA 1
ATOM 3445 C C . GLY B 1 166 ? 0.654 5.781 -8.078 1 90.56 166 GLY B C 1
ATOM 3446 O O . GLY B 1 166 ? 0.473 5.934 -6.867 1 90.56 166 GLY B O 1
ATOM 3447 N N . PRO B 1 167 ? 0.632 4.582 -8.688 1 93.25 167 PRO B N 1
ATOM 3448 C CA . PRO B 1 167 ? 0.329 3.359 -7.938 1 93.25 167 PRO B CA 1
ATOM 3449 C C . PRO B 1 167 ? 1.356 3.064 -6.848 1 93.25 167 PRO B C 1
ATOM 3451 O O . PRO B 1 167 ? 0.99 2.641 -5.746 1 93.25 167 PRO B O 1
ATOM 3454 N N . TYR B 1 168 ? 2.611 3.293 -7.141 1 91.19 168 TYR B N 1
ATOM 3455 C CA . TYR B 1 168 ? 3.656 3.006 -6.164 1 91.19 168 TYR B CA 1
ATOM 3456 C C . TYR B 1 168 ? 3.498 3.877 -4.926 1 91.19 168 TYR B C 1
ATOM 3458 O O . TYR B 1 168 ? 3.561 3.381 -3.799 1 91.19 168 TYR B O 1
ATOM 3466 N N . GLY B 1 169 ? 3.266 5.184 -5.16 1 91.06 169 GLY B N 1
ATOM 3467 C CA . GLY B 1 169 ? 3.066 6.09 -4.039 1 91.06 169 GLY B CA 1
ATOM 3468 C C . GLY B 1 169 ? 1.803 5.793 -3.252 1 91.06 169 GLY B C 1
ATOM 3469 O O . GLY B 1 169 ? 1.812 5.82 -2.02 1 91.06 169 GLY B O 1
ATOM 3470 N N . TRP B 1 170 ? 0.715 5.523 -4.004 1 93.5 170 TRP B N 1
ATOM 3471 C CA . TRP B 1 170 ? -0.541 5.211 -3.33 1 93.5 170 TRP B CA 1
ATOM 3472 C C . TRP B 1 170 ? -0.401 3.961 -2.469 1 93.5 170 TRP B C 1
ATOM 3474 O O . TRP B 1 170 ? -0.907 3.912 -1.346 1 93.5 170 TRP B O 1
ATOM 3484 N N . MET B 1 171 ? 0.302 2.977 -2.982 1 93.31 171 MET B N 1
ATOM 3485 C CA . MET B 1 171 ? 0.498 1.729 -2.248 1 93.31 171 MET B CA 1
ATOM 3486 C C . MET B 1 171 ? 1.269 1.976 -0.955 1 93.31 171 MET B C 1
ATOM 3488 O O . MET B 1 171 ? 0.974 1.366 0.074 1 93.31 171 MET B O 1
ATOM 3492 N N . ARG B 1 172 ? 2.262 2.82 -1.011 1 91.81 172 ARG B N 1
ATOM 3493 C CA . ARG B 1 172 ? 3.021 3.141 0.193 1 91.81 172 ARG B CA 1
ATOM 3494 C C . ARG B 1 172 ? 2.146 3.852 1.22 1 91.81 172 ARG B C 1
ATOM 3496 O O . ARG B 1 172 ? 2.211 3.551 2.414 1 91.81 172 ARG B O 1
ATOM 3503 N N . PHE B 1 173 ? 1.372 4.754 0.71 1 93.31 173 PHE B N 1
ATOM 3504 C CA . PHE B 1 173 ? 0.449 5.469 1.584 1 93.31 173 PHE B CA 1
ATOM 3505 C C . PHE B 1 173 ? -0.515 4.5 2.26 1 93.31 173 PHE B C 1
ATOM 3507 O O . PHE B 1 173 ? -0.604 4.461 3.488 1 93.31 173 PHE B O 1
ATOM 3514 N N . PHE B 1 174 ? -1.218 3.715 1.488 1 95.31 174 PHE B N 1
ATOM 3515 C CA . PHE B 1 174 ? -2.283 2.883 2.035 1 95.31 174 PHE B CA 1
ATOM 3516 C C . PHE B 1 174 ? -1.708 1.768 2.9 1 95.31 174 PHE B C 1
ATOM 3518 O O . PHE B 1 174 ? -2.318 1.37 3.895 1 95.31 174 PHE B O 1
ATOM 3525 N N . GLU B 1 175 ? -0.538 1.312 2.562 1 93.06 175 GLU B N 1
ATOM 3526 C CA . GLU B 1 175 ? 0.133 0.338 3.418 1 93.06 175 GLU B CA 1
ATOM 3527 C C . GLU B 1 175 ? 0.37 0.902 4.816 1 93.06 175 GLU B C 1
ATOM 3529 O O . GLU B 1 175 ? 0.178 0.204 5.812 1 93.06 175 GLU B O 1
ATOM 3534 N N . SER B 1 176 ? 0.833 2.125 4.859 1 93.31 176 SER B N 1
ATOM 3535 C CA . SER B 1 176 ? 1.028 2.754 6.164 1 93.31 176 SER B CA 1
ATOM 3536 C C . SER B 1 176 ? -0.285 2.85 6.934 1 93.31 176 SER B C 1
ATOM 3538 O O . SER B 1 176 ? -0.312 2.662 8.148 1 93.31 176 SER B O 1
ATOM 3540 N N . TYR B 1 177 ? -1.354 3.182 6.211 1 95.62 177 TYR B N 1
ATOM 3541 C CA . TYR B 1 177 ? -2.678 3.246 6.824 1 95.62 177 TYR B CA 1
ATOM 3542 C C . TYR B 1 177 ? -3.092 1.888 7.375 1 95.62 177 TYR B C 1
ATOM 3544 O O . TYR B 1 177 ? -3.537 1.786 8.523 1 95.62 177 TYR B O 1
ATOM 3552 N N . LEU B 1 178 ? -2.805 0.82 6.688 1 93.44 178 LEU B N 1
ATOM 3553 C CA . LEU B 1 178 ? -3.184 -0.536 7.07 1 93.44 178 LEU B CA 1
ATOM 3554 C C . LEU B 1 178 ? -2.391 -0.998 8.289 1 93.44 178 LEU B C 1
ATOM 3556 O O . LEU B 1 178 ? -2.818 -1.906 9.008 1 93.44 178 LEU B O 1
ATOM 3560 N N . ARG B 1 179 ? -1.289 -0.417 8.562 1 92.62 179 ARG B N 1
ATOM 3561 C CA . ARG B 1 179 ? -0.436 -0.845 9.664 1 92.62 179 ARG B CA 1
ATOM 3562 C C . ARG B 1 179 ? -0.886 -0.215 10.984 1 92.62 179 ARG B C 1
ATOM 3564 O O . ARG B 1 179 ? -0.477 -0.654 12.062 1 92.62 179 ARG B O 1
ATOM 3571 N N . THR B 1 180 ? -1.703 0.76 10.906 1 95.69 180 THR B N 1
ATOM 3572 C CA . THR B 1 180 ? -2.004 1.583 12.078 1 95.69 180 THR B CA 1
ATOM 3573 C C . THR B 1 180 ? -2.611 0.737 13.188 1 95.69 180 THR B C 1
ATOM 3575 O O . THR B 1 180 ? -2.314 0.95 14.367 1 95.69 180 THR B O 1
ATOM 3578 N N . PRO B 1 181 ? -3.469 -0.307 12.945 1 94.56 181 PRO B N 1
ATOM 3579 C CA . PRO B 1 181 ? -4.051 -1.082 14.047 1 94.56 181 PRO B CA 1
ATOM 3580 C C . PRO B 1 181 ? -3.006 -1.89 14.812 1 94.56 181 PRO B C 1
ATOM 3582 O O . PRO B 1 181 ? -3.275 -2.354 15.93 1 94.56 181 PRO B O 1
ATOM 3585 N N . PHE B 1 182 ? -1.832 -2.016 14.211 1 92.12 182 PHE B N 1
ATOM 3586 C CA . PHE B 1 182 ? -0.838 -2.912 14.789 1 92.12 182 PHE B CA 1
ATOM 3587 C C . PHE B 1 182 ? 0.243 -2.121 15.516 1 92.12 182 PHE B C 1
ATOM 3589 O O . PHE B 1 182 ? 1.156 -2.703 16.109 1 92.12 182 PHE B O 1
ATOM 3596 N N . LEU B 1 183 ? 0.166 -0.814 15.508 1 95.62 183 LEU B N 1
ATOM 3597 C CA . LEU B 1 183 ? 1.161 0.025 16.156 1 95.62 183 LEU B CA 1
ATOM 3598 C C . LEU B 1 183 ? 1.042 -0.076 17.688 1 95.62 183 LEU B C 1
ATOM 3600 O O . LEU B 1 183 ? -0.067 -0.097 18.219 1 95.62 183 LEU B O 1
ATOM 3604 N N . ASP B 1 184 ? 2.197 -0.235 18.344 1 97.75 184 ASP B N 1
ATOM 3605 C CA . ASP B 1 184 ? 2.209 -0.159 19.797 1 97.75 184 ASP B CA 1
ATOM 3606 C C . ASP B 1 184 ? 2.178 1.292 20.281 1 97.75 184 ASP B C 1
ATOM 3608 O O . ASP B 1 184 ? 3.201 1.835 20.703 1 97.75 184 ASP B O 1
ATOM 3612 N N . LEU B 1 185 ? 0.992 1.808 20.328 1 98.19 185 LEU B N 1
ATOM 3613 C CA . LEU B 1 185 ? 0.834 3.227 20.625 1 98.19 185 LEU B CA 1
ATOM 3614 C C . LEU B 1 185 ? 1.103 3.5 22.109 1 98.19 185 LEU B C 1
ATOM 3616 O O . LEU B 1 185 ? 1.362 4.641 22.484 1 98.19 185 LEU B O 1
ATOM 3620 N N . ALA B 1 186 ? 1.023 2.482 22.906 1 97.75 186 ALA B N 1
ATOM 3621 C CA . ALA B 1 186 ? 1.354 2.633 24.328 1 97.75 186 ALA B CA 1
ATOM 3622 C C . ALA B 1 186 ? 2.838 2.936 24.516 1 97.75 186 ALA B C 1
ATOM 3624 O O . ALA B 1 186 ? 3.242 3.465 25.547 1 97.75 186 ALA B O 1
ATOM 3625 N N . ALA B 1 187 ? 3.627 2.619 23.484 1 97.38 187 ALA B N 1
ATOM 3626 C CA . ALA B 1 187 ? 5.074 2.791 23.562 1 97.38 187 ALA B CA 1
ATOM 3627 C C . ALA B 1 187 ? 5.48 4.207 23.156 1 97.38 187 ALA B C 1
ATOM 3629 O O . ALA B 1 187 ? 6.637 4.598 23.344 1 97.38 187 ALA B O 1
ATOM 3630 N N . VAL B 1 188 ? 4.555 5.012 22.641 1 97.38 188 VAL B N 1
ATOM 3631 C CA . VAL B 1 188 ? 4.855 6.387 22.266 1 97.38 188 VAL B CA 1
ATOM 3632 C C . VAL B 1 188 ? 5.094 7.23 23.516 1 97.38 188 VAL B C 1
ATOM 3634 O O . VAL B 1 188 ? 4.25 7.27 24.422 1 97.38 188 VAL B O 1
ATOM 3637 N N . ARG B 1 189 ? 6.223 7.941 23.5 1 95.12 189 ARG B N 1
ATOM 3638 C CA . ARG B 1 189 ? 6.609 8.68 24.703 1 95.12 189 ARG B CA 1
ATOM 3639 C C . ARG B 1 189 ? 6.539 10.18 24.453 1 95.12 189 ARG B C 1
ATOM 3641 O O . ARG B 1 189 ? 6.59 10.969 25.406 1 95.12 189 ARG B O 1
ATOM 3648 N N . SER B 1 190 ? 6.426 10.523 23.266 1 95.75 190 SER B N 1
ATOM 3649 C CA . SER B 1 190 ? 6.344 11.945 22.953 1 95.75 190 SER B CA 1
ATOM 3650 C C . SER B 1 190 ? 5.047 12.555 23.484 1 95.75 190 SER B C 1
ATOM 3652 O O . SER B 1 190 ? 3.971 11.977 23.312 1 95.75 190 SER B O 1
ATOM 3654 N N . PRO B 1 191 ? 5.184 13.711 24.234 1 97.06 191 PRO B N 1
ATOM 3655 C CA . PRO B 1 191 ? 3.934 14.469 24.359 1 97.06 191 PRO B CA 1
ATOM 3656 C C . PRO B 1 191 ? 3.246 14.703 23.016 1 97.06 191 PRO B C 1
ATOM 3658 O O . PRO B 1 191 ? 3.902 15.062 22.031 1 97.06 191 PRO B O 1
ATOM 3661 N N . LEU B 1 192 ? 1.947 14.453 22.938 1 98.44 192 LEU B N 1
ATOM 3662 C CA . LEU B 1 192 ? 1.295 14.406 21.641 1 98.44 192 LEU B CA 1
ATOM 3663 C C . LEU B 1 192 ? -0.001 15.203 21.641 1 98.44 192 LEU B C 1
ATOM 3665 O O . LEU B 1 192 ? -0.822 15.055 22.547 1 98.44 192 LEU B O 1
ATOM 3669 N N . LEU B 1 193 ? -0.116 16.078 20.719 1 98.75 193 LEU B N 1
ATOM 3670 C CA . LEU B 1 193 ? -1.36 16.781 20.391 1 98.75 193 LEU B CA 1
ATOM 3671 C C . LEU B 1 193 ? -1.874 16.359 19.016 1 98.75 193 LEU B C 1
ATOM 3673 O O . LEU B 1 193 ? -1.143 16.438 18.031 1 98.75 193 LEU B O 1
ATOM 3677 N N . VAL B 1 194 ? -3.102 15.883 18.969 1 98.94 194 VAL B N 1
ATOM 3678 C CA . VAL B 1 194 ? -3.723 15.492 17.703 1 98.94 194 VAL B CA 1
ATOM 3679 C C . VAL B 1 194 ? -4.812 16.5 17.344 1 98.94 194 VAL B C 1
ATOM 3681 O O . VAL B 1 194 ? -5.719 16.766 18.125 1 98.94 194 VAL B O 1
ATOM 3684 N N . LEU B 1 195 ? -4.699 17.078 16.203 1 98.94 195 LEU B N 1
ATOM 3685 C CA . LEU B 1 195 ? -5.691 18 15.648 1 98.94 195 LEU B CA 1
ATOM 3686 C C . LEU B 1 195 ? -6.406 17.359 14.453 1 98.94 195 LEU B C 1
ATOM 3688 O O . LEU B 1 195 ? -5.762 16.828 13.547 1 98.94 195 LEU B O 1
ATOM 3692 N N . SER B 1 196 ? -7.73 17.359 14.453 1 98.81 196 SER B N 1
ATOM 3693 C CA . SER B 1 196 ? -8.5 16.844 13.328 1 98.81 196 SER B CA 1
ATOM 3694 C C . SER B 1 196 ? -9.625 17.797 12.938 1 98.81 196 SER B C 1
ATOM 3696 O O . SER B 1 196 ? -10.281 18.375 13.805 1 98.81 196 SER B O 1
ATOM 3698 N N . GLY B 1 197 ? -9.82 17.984 11.648 1 98.44 197 GLY B N 1
ATOM 3699 C CA . GLY B 1 197 ? -10.953 18.75 11.164 1 98.44 197 GLY B CA 1
ATOM 3700 C C . GLY B 1 197 ? -12.266 17.984 11.258 1 98.44 197 GLY B C 1
ATOM 3701 O O . GLY B 1 197 ? -12.328 16.797 10.914 1 98.44 197 GLY B O 1
ATOM 3702 N N . GLU B 1 198 ? -13.258 18.641 11.633 1 98.19 198 GLU B N 1
ATOM 3703 C CA . GLU B 1 198 ? -14.578 18.047 11.789 1 98.19 198 GLU B CA 1
ATOM 3704 C C . GLU B 1 198 ? -15.109 17.516 10.461 1 98.19 198 GLU B C 1
ATOM 3706 O O . GLU B 1 198 ? -15.781 16.484 10.422 1 98.19 198 GLU B O 1
ATOM 3711 N N . LYS B 1 199 ? -14.789 18.172 9.414 1 96.94 199 LYS B N 1
ATOM 3712 C CA . LYS B 1 199 ? -15.344 17.859 8.102 1 96.94 199 LYS B CA 1
ATOM 3713 C C . LYS B 1 199 ? -14.32 17.156 7.219 1 96.94 199 LYS B C 1
ATOM 3715 O O . LYS B 1 199 ? -14.453 17.141 5.992 1 96.94 199 LYS B O 1
ATOM 3720 N N . ASP B 1 200 ? -13.25 16.672 7.832 1 97.38 200 ASP B N 1
ATOM 3721 C CA . ASP B 1 200 ? -12.211 15.961 7.098 1 97.38 200 ASP B CA 1
ATOM 3722 C C . ASP B 1 200 ? -12.734 14.633 6.559 1 97.38 200 ASP B C 1
ATOM 3724 O O . ASP B 1 200 ? -13.031 13.719 7.328 1 97.38 200 ASP B O 1
ATOM 3728 N N . ILE B 1 201 ? -12.797 14.469 5.227 1 93.94 201 ILE B N 1
ATOM 3729 C CA . ILE B 1 201 ? -13.383 13.281 4.617 1 93.94 201 ILE B CA 1
ATOM 3730 C C . ILE B 1 201 ? -12.289 12.234 4.395 1 93.94 201 ILE B C 1
ATOM 3732 O O . ILE B 1 201 ? -12.594 11.07 4.098 1 93.94 201 ILE B O 1
ATOM 3736 N N . ALA B 1 202 ? -11.023 12.672 4.465 1 95.38 202 ALA B N 1
ATOM 3737 C CA . ALA B 1 202 ? -9.906 11.758 4.27 1 95.38 202 ALA B CA 1
ATOM 3738 C C . ALA B 1 202 ? -9.477 11.125 5.59 1 95.38 202 ALA B C 1
ATOM 3740 O O . ALA B 1 202 ? -9.516 9.898 5.738 1 95.38 202 ALA B O 1
ATOM 3741 N N . ALA B 1 203 ? -9.07 11.898 6.531 1 97.56 203 ALA B N 1
ATOM 3742 C CA . ALA B 1 203 ? -8.727 11.484 7.887 1 97.56 203 ALA B CA 1
ATOM 3743 C C . ALA B 1 203 ? -9.812 11.906 8.883 1 97.56 203 ALA B C 1
ATOM 3745 O O . ALA B 1 203 ? -9.742 13 9.453 1 97.56 203 ALA B O 1
ATOM 3746 N N . ARG B 1 204 ? -10.656 11.023 9.164 1 96.5 204 ARG B N 1
ATOM 3747 C CA . ARG B 1 204 ? -11.859 11.344 9.93 1 96.5 204 ARG B CA 1
ATOM 3748 C C . ARG B 1 204 ? -11.508 11.734 11.359 1 96.5 204 ARG B C 1
ATOM 3750 O O . ARG B 1 204 ? -10.609 11.141 11.961 1 96.5 204 ARG B O 1
ATOM 3757 N N . ALA B 1 205 ? -12.289 12.664 11.875 1 98.06 205 ALA B N 1
ATOM 3758 C CA . ALA B 1 205 ? -12.047 13.18 13.227 1 98.06 205 ALA B CA 1
ATOM 3759 C C . ALA B 1 205 ? -12.094 12.055 14.258 1 98.06 205 ALA B C 1
ATOM 3761 O O . ALA B 1 205 ? -11.305 12.031 15.203 1 98.06 205 ALA B O 1
ATOM 3762 N N . ASP B 1 206 ? -12.977 11.141 14.086 1 97.5 206 ASP B N 1
ATOM 3763 C CA . ASP B 1 206 ? -13.102 10.031 15.023 1 97.5 206 ASP B CA 1
ATOM 3764 C C . ASP B 1 206 ? -11.828 9.188 15.055 1 97.5 206 ASP B C 1
ATOM 3766 O O . ASP B 1 206 ? -11.461 8.641 16.094 1 97.5 206 ASP B O 1
ATOM 3770 N N . ASP B 1 207 ? -11.172 9.094 13.945 1 96.62 207 ASP B N 1
ATOM 3771 C CA . ASP B 1 207 ? -9.906 8.359 13.883 1 96.62 207 ASP B CA 1
ATOM 3772 C C . ASP B 1 207 ? -8.812 9.094 14.656 1 96.62 207 ASP B C 1
ATOM 3774 O O . ASP B 1 207 ? -8.031 8.461 15.375 1 96.62 207 ASP B O 1
ATOM 3778 N N . GLY B 1 208 ? -8.766 10.398 14.492 1 98.44 208 GLY B N 1
ATOM 3779 C CA . GLY B 1 208 ? -7.828 11.195 15.273 1 98.44 208 GLY B CA 1
ATOM 3780 C C . GLY B 1 208 ? -8.07 11.086 16.766 1 98.44 208 GLY B C 1
ATOM 3781 O O . GLY B 1 208 ? -7.117 10.977 17.547 1 98.44 208 GLY B O 1
ATOM 3782 N N . ARG B 1 209 ? -9.336 11.094 17.125 1 98.56 209 ARG B N 1
ATOM 3783 C CA . ARG B 1 209 ? -9.711 10.953 18.531 1 98.56 209 ARG B CA 1
ATOM 3784 C C . ARG B 1 209 ? -9.273 9.594 19.078 1 98.56 209 ARG B C 1
ATOM 3786 O O . ARG B 1 209 ? -8.727 9.516 20.188 1 98.56 209 ARG B O 1
ATOM 3793 N N . ALA B 1 210 ? -9.531 8.578 18.344 1 98.62 210 ALA B N 1
ATOM 3794 C CA . ALA B 1 210 ? -9.133 7.227 18.734 1 98.62 210 ALA B CA 1
ATOM 3795 C C . ALA B 1 210 ? -7.613 7.125 18.875 1 98.62 210 ALA B C 1
ATOM 3797 O O . ALA B 1 210 ? -7.109 6.484 19.797 1 98.62 210 ALA B O 1
ATOM 3798 N N . LEU B 1 211 ? -6.898 7.746 17.953 1 98.75 211 LEU B N 1
ATOM 3799 C CA . LEU B 1 211 ? -5.441 7.758 18 1 98.75 211 LEU B CA 1
ATOM 3800 C C . LEU B 1 211 ? -4.953 8.422 19.281 1 98.75 211 LEU B C 1
ATOM 3802 O O . LEU B 1 211 ? -4.117 7.859 20 1 98.75 211 LEU B O 1
ATOM 3806 N N . ALA B 1 212 ? -5.449 9.547 19.594 1 98.69 212 ALA B N 1
ATOM 3807 C CA . ALA B 1 212 ? -5.062 10.258 20.812 1 98.69 212 ALA B CA 1
ATOM 3808 C C . ALA B 1 212 ? -5.375 9.43 22.047 1 98.69 212 ALA B C 1
ATOM 3810 O O . ALA B 1 212 ? -4.578 9.391 22.984 1 98.69 212 ALA B O 1
ATOM 3811 N N . ALA B 1 213 ? -6.512 8.789 22.047 1 98.38 213 ALA B N 1
ATOM 3812 C CA . ALA B 1 213 ? -6.934 7.984 23.188 1 98.38 213 ALA B CA 1
ATOM 3813 C C . ALA B 1 213 ? -5.996 6.805 23.406 1 98.38 213 ALA B C 1
ATOM 3815 O O . ALA B 1 213 ? -5.844 6.324 24.531 1 98.38 213 ALA B O 1
ATOM 3816 N N . ALA B 1 214 ? -5.34 6.367 22.359 1 98.38 214 ALA B N 1
ATOM 3817 C CA . ALA B 1 214 ? -4.484 5.184 22.422 1 98.38 214 ALA B CA 1
ATOM 3818 C C . ALA B 1 214 ? -3.08 5.551 22.891 1 98.38 214 ALA B C 1
ATOM 3820 O O . ALA B 1 214 ? -2.305 4.676 23.281 1 98.38 214 ALA B O 1
ATOM 3821 N N . VAL B 1 215 ? -2.695 6.785 22.766 1 98.44 215 VAL B N 1
ATOM 3822 C CA . VAL B 1 215 ? -1.376 7.25 23.188 1 98.44 215 VAL B CA 1
ATOM 3823 C C . VAL B 1 215 ? -1.457 7.848 24.578 1 98.44 215 VAL B C 1
ATOM 3825 O O . VAL B 1 215 ? -2.188 8.812 24.812 1 98.44 215 VAL B O 1
ATOM 3828 N N . PRO B 1 216 ? -0.66 7.289 25.531 1 97.31 216 PRO B N 1
ATOM 3829 C CA . PRO B 1 216 ? -0.728 7.801 26.891 1 97.31 216 PRO B CA 1
ATOM 3830 C C . PRO B 1 216 ? -0.437 9.297 26.984 1 97.31 216 PRO B C 1
ATOM 3832 O O . PRO B 1 216 ? 0.589 9.758 26.484 1 97.31 216 PRO B O 1
ATOM 3835 N N . GLY B 1 217 ? -1.393 10.031 27.516 1 96.56 217 GLY B N 1
ATOM 3836 C CA . GLY B 1 217 ? -1.174 11.438 27.797 1 96.56 217 GLY B CA 1
ATOM 3837 C C . GLY B 1 217 ? -1.432 12.336 26.609 1 96.56 217 GLY B C 1
ATOM 3838 O O . GLY B 1 217 ? -1.307 13.555 26.703 1 96.56 217 GLY B O 1
ATOM 3839 N N . ALA B 1 218 ? -1.827 11.781 25.484 1 98.31 218 ALA B N 1
ATOM 3840 C CA . ALA B 1 218 ? -2.064 12.578 24.281 1 98.31 218 ALA B CA 1
ATOM 3841 C C . ALA B 1 218 ? -3.324 13.43 24.438 1 98.31 218 ALA B C 1
ATOM 3843 O O . ALA B 1 218 ? -4.258 13.047 25.141 1 98.31 218 ALA B O 1
ATOM 3844 N N . ARG B 1 219 ? -3.281 14.555 23.828 1 98.12 219 ARG B N 1
ATOM 3845 C CA . ARG B 1 219 ? -4.426 15.461 23.75 1 98.12 219 ARG B CA 1
ATOM 3846 C C . ARG B 1 219 ? -5.047 15.453 22.359 1 98.12 219 ARG B C 1
ATOM 3848 O O . ARG B 1 219 ? -4.344 15.281 21.359 1 98.12 219 ARG B O 1
ATOM 3855 N N . PHE B 1 220 ? -6.375 15.625 22.375 1 98.75 220 PHE B N 1
ATOM 3856 C CA . PHE B 1 220 ? -7.105 15.719 21.109 1 98.75 220 PHE B CA 1
ATOM 3857 C C . PHE B 1 220 ? -7.879 17.031 21.031 1 98.75 220 PHE B C 1
ATOM 3859 O O . PHE B 1 220 ? -8.453 17.484 22.016 1 98.75 220 PHE B O 1
ATOM 3866 N N . GLU B 1 221 ? -7.832 17.656 19.891 1 98.81 221 GLU B N 1
ATOM 3867 C CA . GLU B 1 221 ? -8.641 18.844 19.625 1 98.81 221 GLU B CA 1
ATOM 3868 C C . GLU B 1 221 ? -9.391 18.703 18.297 1 98.81 221 GLU B C 1
ATOM 3870 O O . GLU B 1 221 ? -8.789 18.422 17.266 1 98.81 221 GLU B O 1
ATOM 3875 N N . LEU B 1 222 ? -10.695 18.891 18.344 1 98.81 222 LEU B N 1
ATOM 3876 C CA . LEU B 1 222 ? -11.531 18.938 17.156 1 98.81 222 LEU B CA 1
ATOM 3877 C C . LEU B 1 222 ? -11.609 20.359 16.594 1 98.81 222 LEU B C 1
ATOM 3879 O O . LEU B 1 222 ? -11.898 21.297 17.344 1 98.81 222 LEU B O 1
ATOM 3883 N N . LEU B 1 223 ? -11.289 20.484 15.398 1 98.69 223 LEU B N 1
ATOM 3884 C CA . LEU B 1 223 ? -11.352 21.797 14.742 1 98.69 223 LEU B CA 1
ATOM 3885 C C . LEU B 1 223 ? -12.648 21.938 13.953 1 98.69 223 LEU B C 1
ATOM 3887 O O . LEU B 1 223 ? -12.727 21.5 12.797 1 98.69 223 LEU B O 1
ATOM 3891 N N . ASP B 1 224 ? -13.594 22.641 14.539 1 97.81 224 ASP B N 1
ATOM 3892 C CA . ASP B 1 224 ? -14.914 22.828 13.953 1 97.81 224 ASP B CA 1
ATOM 3893 C C . ASP B 1 224 ? -14.82 23.5 12.586 1 97.81 224 ASP B C 1
ATOM 3895 O O . ASP B 1 224 ? -14.125 24.5 12.43 1 97.81 224 ASP B O 1
ATOM 3899 N N . GLY B 1 225 ? -15.461 22.875 11.617 1 96.69 225 GLY B N 1
ATOM 3900 C CA . GLY B 1 225 ? -15.594 23.484 10.305 1 96.69 225 GLY B CA 1
ATOM 3901 C C . GLY B 1 225 ? -14.422 23.188 9.391 1 96.69 225 GLY B C 1
ATOM 3902 O O . GLY B 1 225 ? -14.5 23.406 8.18 1 96.69 225 GLY B O 1
ATOM 3903 N N . CYS B 1 226 ? -13.32 22.703 9.93 1 97 226 CYS B N 1
ATOM 3904 C CA . CYS B 1 226 ? -12.125 22.453 9.117 1 97 226 CYS B CA 1
ATOM 3905 C C . CYS B 1 226 ? -12.195 21.094 8.445 1 97 226 CYS B C 1
ATOM 3907 O O . CYS B 1 226 ? -12.867 20.188 8.945 1 97 226 CYS B O 1
ATOM 3909 N N . ARG B 1 227 ? -11.516 21.031 7.359 1 96.69 227 ARG B N 1
ATOM 3910 C CA . ARG B 1 227 ? -11.375 19.781 6.621 1 96.69 227 ARG B CA 1
ATOM 3911 C C . ARG B 1 227 ? -9.969 19.219 6.777 1 96.69 227 ARG B C 1
ATOM 3913 O O . ARG B 1 227 ? -9.461 19.109 7.895 1 96.69 227 ARG B O 1
ATOM 3920 N N . HIS B 1 228 ? -9.242 18.781 5.75 1 97.56 228 HIS B N 1
ATOM 3921 C CA . HIS B 1 228 ? -8 18.016 5.824 1 97.56 228 HIS B CA 1
ATOM 3922 C C . HIS B 1 228 ? -6.793 18.938 5.98 1 97.56 228 HIS B C 1
ATOM 3924 O O . HIS B 1 228 ? -5.691 18.469 6.285 1 97.56 228 HIS B O 1
ATOM 3930 N N . PHE B 1 229 ? -6.984 20.266 5.785 1 97 229 PHE B N 1
ATOM 3931 C CA . PHE B 1 229 ? -5.867 21.203 5.828 1 97 229 PHE B CA 1
ATOM 3932 C C . PHE B 1 229 ? -6.137 22.328 6.816 1 97 229 PHE B C 1
ATOM 3934 O O . PHE B 1 229 ? -6.074 23.516 6.457 1 97 229 PHE B O 1
ATOM 3941 N N . PRO B 1 230 ? -6.207 21.969 8.039 1 97.38 230 PRO B N 1
ATOM 3942 C CA . PRO B 1 230 ? -6.59 23 9.023 1 97.38 230 PRO B CA 1
ATOM 3943 C C . PRO B 1 230 ? -5.562 24.109 9.148 1 97.38 230 PRO B C 1
ATOM 3945 O O . PRO B 1 230 ? -5.922 25.266 9.43 1 97.38 230 PRO B O 1
ATOM 3948 N N . MET B 1 231 ? -4.293 23.875 8.898 1 97.06 231 MET B N 1
ATOM 3949 C CA . MET B 1 231 ? -3.26 24.891 9.023 1 97.06 231 MET B CA 1
ATOM 3950 C C . MET B 1 231 ? -3.41 25.953 7.941 1 97.06 231 MET B C 1
ATOM 3952 O O . MET B 1 231 ? -2.854 27.047 8.055 1 97.06 231 MET B O 1
ATOM 3956 N N . VAL B 1 232 ? -4.152 25.609 6.898 1 95.62 232 VAL B N 1
ATOM 3957 C CA . VAL B 1 232 ? -4.438 26.562 5.824 1 95.62 232 VAL B CA 1
ATOM 3958 C C . VAL B 1 232 ? -5.836 27.141 6.012 1 95.62 232 VAL B C 1
ATOM 3960 O O . VAL B 1 232 ? -6.039 28.359 5.84 1 95.62 232 VAL B O 1
ATOM 3963 N N . GLU B 1 233 ? -6.793 26.375 6.488 1 95.88 233 GLU B N 1
ATOM 3964 C CA . GLU B 1 233 ? -8.203 26.734 6.574 1 95.88 233 GLU B CA 1
ATOM 3965 C C . GLU B 1 233 ? -8.477 27.625 7.773 1 95.88 233 GLU B C 1
ATOM 3967 O O . GLU B 1 233 ? -9.344 28.5 7.719 1 95.88 233 GLU B O 1
ATOM 3972 N N . ASP B 1 234 ? -7.82 27.391 8.844 1 97.12 234 ASP B N 1
ATOM 3973 C CA . ASP B 1 234 ? -7.934 28.156 10.07 1 97.12 234 ASP B CA 1
ATOM 3974 C C . ASP B 1 234 ? -6.578 28.297 10.766 1 97.12 234 ASP B C 1
ATOM 3976 O O . ASP B 1 234 ? -6.395 27.797 11.875 1 97.12 234 ASP B O 1
ATOM 3980 N N . PRO B 1 235 ? -5.68 29.016 10.125 1 97.12 235 PRO B N 1
ATOM 3981 C CA . PRO B 1 235 ? -4.312 29.094 10.641 1 97.12 235 PRO B CA 1
ATOM 3982 C C . PRO B 1 235 ? -4.234 29.75 12.016 1 97.12 235 PRO B C 1
ATOM 3984 O O . PRO B 1 235 ? -3.367 29.406 12.82 1 97.12 235 PRO B O 1
ATOM 3987 N N . ASP B 1 236 ? -5.141 30.688 12.312 1 97.81 236 ASP B N 1
ATOM 3988 C CA . ASP B 1 236 ? -5.133 31.344 13.617 1 97.81 236 ASP B CA 1
ATOM 3989 C C . ASP B 1 236 ? -5.379 30.344 14.742 1 97.81 236 ASP B C 1
ATOM 3991 O O . ASP B 1 236 ? -4.637 30.312 15.727 1 97.81 236 ASP B O 1
ATOM 3995 N N . ARG B 1 237 ? -6.355 29.547 14.555 1 98.19 237 ARG B N 1
ATOM 3996 C CA . ARG B 1 237 ? -6.699 28.562 15.578 1 98.19 237 ARG B CA 1
ATOM 3997 C C . ARG B 1 237 ? -5.605 27.5 15.711 1 98.19 237 ARG B C 1
ATOM 3999 O O . ARG B 1 237 ? -5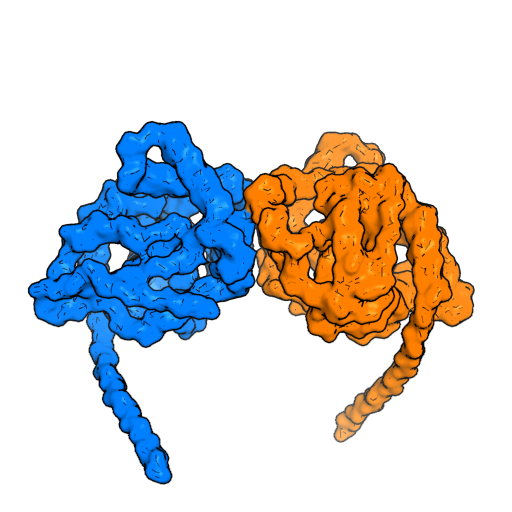.203 27.156 16.828 1 98.19 237 ARG B O 1
ATOM 4006 N N . VAL B 1 238 ? -5.117 26.938 14.617 1 98.56 238 VAL B N 1
ATOM 4007 C CA . VAL B 1 238 ? -4.066 25.938 14.641 1 98.56 238 VAL B CA 1
ATOM 4008 C C . VAL B 1 238 ? -2.822 26.5 15.32 1 98.56 238 VAL B C 1
ATOM 4010 O O . VAL B 1 238 ? -2.221 25.844 16.172 1 98.56 238 VAL B O 1
ATOM 4013 N N . THR B 1 239 ? -2.453 27.766 14.969 1 98.12 239 THR B N 1
ATOM 4014 C CA . THR B 1 239 ? -1.276 28.406 15.555 1 98.12 239 THR B CA 1
ATOM 4015 C C . THR B 1 239 ? -1.439 28.562 17.062 1 98.12 239 THR B C 1
ATOM 4017 O O . THR B 1 239 ? -0.52 28.266 17.828 1 98.12 239 THR B O 1
ATOM 4020 N N . ARG B 1 240 ? -2.58 28.984 17.484 1 97.62 240 ARG B N 1
ATOM 4021 C CA . ARG B 1 240 ? -2.852 29.141 18.906 1 97.62 240 ARG B CA 1
ATOM 4022 C C . ARG B 1 240 ? -2.721 27.812 19.641 1 97.62 240 ARG B C 1
ATOM 4024 O O . ARG B 1 240 ? -2.109 27.734 20.719 1 97.62 240 ARG B O 1
ATOM 4031 N N . LEU B 1 241 ? -3.293 26.766 19.094 1 97.81 241 LEU B N 1
ATOM 4032 C CA . LEU B 1 241 ? -3.26 25.438 19.719 1 97.81 241 LEU B CA 1
ATOM 4033 C C . LEU B 1 241 ? -1.831 24.922 19.812 1 97.81 241 LEU B C 1
ATOM 4035 O O . LEU B 1 241 ? -1.441 24.344 20.828 1 97.81 241 LEU B O 1
ATOM 4039 N N . VAL B 1 242 ? -1.035 25.109 18.781 1 97.88 242 VAL B N 1
ATOM 4040 C CA . VAL B 1 242 ? 0.357 24.672 18.766 1 97.88 242 VAL B CA 1
ATOM 4041 C C . VAL B 1 242 ? 1.145 25.438 19.828 1 97.88 242 VAL B C 1
ATOM 4043 O O . VAL B 1 242 ? 1.916 24.859 20.594 1 97.88 242 VAL B O 1
ATOM 4046 N N . HIS B 1 243 ? 0.923 26.75 19.906 1 96.25 243 HIS B N 1
ATOM 4047 C CA . HIS B 1 243 ? 1.599 27.578 20.891 1 96.25 243 HIS B CA 1
ATOM 4048 C C . HIS B 1 243 ? 1.265 27.141 22.312 1 96.25 243 HIS B C 1
ATOM 4050 O O . HIS B 1 243 ? 2.16 26.969 23.141 1 96.25 243 HIS B O 1
ATOM 4056 N N . ASP B 1 244 ? -0.031 27 22.547 1 95.62 244 ASP B N 1
ATOM 4057 C CA . ASP B 1 244 ? -0.478 26.578 23.875 1 95.62 244 ASP B CA 1
ATOM 4058 C C . ASP B 1 244 ? 0.139 25.234 24.266 1 95.62 244 ASP B C 1
ATOM 4060 O O . ASP B 1 244 ? 0.533 25.031 25.406 1 95.62 244 ASP B O 1
ATOM 4064 N N . PHE B 1 245 ? 0.218 24.359 23.328 1 96.94 245 PHE B N 1
ATOM 4065 C CA . PHE B 1 245 ? 0.762 23.031 23.562 1 96.94 245 PHE B CA 1
ATOM 4066 C C . PHE B 1 245 ? 2.25 23.094 23.891 1 96.94 245 PHE B C 1
ATOM 4068 O O . PHE B 1 245 ? 2.732 22.391 24.781 1 96.94 245 PHE B O 1
ATOM 4075 N N . LEU B 1 246 ? 3.033 23.953 23.141 1 94.25 246 LEU B N 1
ATOM 4076 C CA . LEU B 1 246 ? 4.484 24.016 23.281 1 94.25 246 LEU B CA 1
ATOM 4077 C C . LEU B 1 246 ? 4.871 24.844 24.5 1 94.25 246 LEU B C 1
ATOM 4079 O O . LEU B 1 246 ? 6.012 24.781 24.969 1 94.25 246 LEU B O 1
ATOM 4083 N N . ALA B 1 247 ? 3.967 25.672 25.016 1 86.06 247 ALA B N 1
ATOM 4084 C CA . ALA B 1 247 ? 4.219 26.469 26.203 1 86.06 247 ALA B CA 1
ATOM 4085 C C . ALA B 1 247 ? 4.227 25.609 27.453 1 86.06 247 ALA B C 1
ATOM 4087 O O . ALA B 1 247 ? 4.941 25.891 28.422 1 86.06 247 ALA B O 1
ATOM 4088 N N . VAL B 1 248 ? 3.371 24.734 27.531 1 65.56 248 VAL B N 1
ATOM 4089 C CA . VAL B 1 248 ? 3.182 23.922 28.719 1 65.56 248 VAL B CA 1
ATOM 4090 C C . VAL B 1 248 ? 4.176 22.766 28.719 1 65.56 248 VAL B C 1
ATOM 4092 O O . VAL B 1 248 ? 4.5 22.203 29.781 1 65.56 248 VAL B O 1
ATOM 4095 N N . GLY B 1 249 ? 4.738 22.312 27.703 1 59.91 249 GLY B N 1
ATOM 4096 C CA . GLY B 1 249 ? 5.504 21.078 27.672 1 59.91 249 GLY B CA 1
ATOM 4097 C C . GLY B 1 249 ? 6.918 21.25 28.188 1 59.91 249 GLY B C 1
ATOM 4098 O O . GLY B 1 249 ? 7.438 22.359 28.266 1 59.91 249 GLY B O 1
ATOM 4099 N N . PRO B 1 250 ? 7.363 20.125 28.984 1 53.5 250 PRO B N 1
ATOM 4100 C CA . PRO B 1 250 ? 8.742 20.172 29.469 1 53.5 250 PRO B CA 1
ATOM 4101 C C . PRO B 1 250 ? 9.742 20.516 28.375 1 53.5 250 PRO B C 1
ATOM 4103 O O . PRO B 1 250 ? 9.547 20.156 27.219 1 53.5 250 PRO B O 1
ATOM 4106 N N . ARG B 1 251 ? 10.445 21.625 28.5 1 52 251 ARG B N 1
ATOM 4107 C CA . ARG B 1 251 ? 11.523 21.984 27.562 1 52 251 ARG B CA 1
ATOM 4108 C C . ARG B 1 251 ? 12.555 20.859 27.484 1 52 251 ARG B C 1
ATOM 4110 O O . ARG B 1 251 ? 13.047 20.375 28.5 1 52 251 ARG B O 1
ATOM 4117 N N . PRO B 1 252 ? 12.562 20.078 26.281 1 49.44 252 PRO B N 1
ATOM 4118 C CA . PRO B 1 252 ? 13.656 19.094 26.266 1 49.44 252 PRO B CA 1
ATOM 4119 C C . PRO B 1 252 ? 15 19.719 26.656 1 49.44 252 PRO B C 1
ATOM 4121 O O . PRO B 1 252 ? 15.211 20.922 26.453 1 49.44 252 PRO B O 1
ATOM 4124 N N . ALA B 1 253 ? 15.734 19 27.5 1 43.44 253 ALA B N 1
ATOM 4125 C CA . ALA B 1 253 ? 17.078 19.406 27.906 1 43.44 253 ALA B CA 1
ATOM 4126 C C . ALA B 1 253 ? 17.922 19.766 26.703 1 43.44 253 ALA B C 1
ATOM 4128 O O . ALA B 1 253 ? 17.906 19.078 25.688 1 43.44 253 ALA B O 1
ATOM 4129 N N . ARG B 1 254 ? 18.281 20.938 26.469 1 43.72 254 ARG B N 1
ATOM 4130 C CA . ARG B 1 254 ? 19.203 21.406 25.438 1 43.72 254 ARG B CA 1
ATOM 4131 C C . ARG B 1 254 ? 20.344 20.422 25.219 1 43.72 254 ARG B C 1
ATOM 4133 O O . ARG B 1 254 ? 21.062 20.062 26.156 1 43.72 254 ARG B O 1
ATOM 4140 N N . HIS B 1 255 ? 20.141 19.422 24.406 1 40.06 255 HIS B N 1
ATOM 4141 C CA . HIS B 1 255 ? 21.344 18.641 24.094 1 40.06 255 HIS B CA 1
ATOM 4142 C C . HIS B 1 255 ? 22.516 19.562 23.75 1 40.06 255 HIS B C 1
ATOM 4144 O O . HIS B 1 255 ? 22.406 20.406 22.875 1 40.06 255 HIS B O 1
ATOM 4150 N N . SER B 1 256 ? 23.344 19.766 24.672 1 34.41 256 SER B N 1
ATOM 4151 C CA . SER B 1 256 ? 24.625 20.406 24.406 1 34.41 256 SER B CA 1
ATOM 4152 C C . SER B 1 256 ? 25.281 19.859 23.141 1 34.41 256 SER B C 1
ATOM 4154 O O . SER B 1 256 ? 25.406 18.656 22.984 1 34.41 256 SER B O 1
ATOM 4156 N N . ALA B 1 257 ? 25.078 20.562 22.125 1 37.62 257 ALA B N 1
ATOM 4157 C CA . ALA B 1 257 ? 25.812 20.25 20.906 1 37.62 257 ALA B CA 1
ATOM 4158 C C . ALA B 1 257 ? 27.125 19.562 21.219 1 37.62 257 ALA B C 1
ATOM 4160 O O . ALA B 1 257 ? 27.953 20.078 21.984 1 37.62 257 ALA B O 1
ATOM 4161 N N . ALA B 1 258 ? 27.109 18.266 21.094 1 42.91 258 ALA B N 1
ATOM 4162 C CA . ALA B 1 258 ? 28.422 17.625 21.141 1 42.91 258 ALA B CA 1
ATOM 4163 C C . ALA B 1 258 ? 29.453 18.391 20.328 1 42.91 258 ALA B C 1
ATOM 4165 O O . ALA B 1 258 ? 29.188 18.766 19.188 1 42.91 258 ALA B O 1
ATOM 4166 N N . ALA B 1 259 ? 30.438 18.875 20.984 1 33.84 259 ALA B N 1
ATOM 4167 C CA . ALA B 1 259 ? 31.609 19.5 20.391 1 33.84 259 ALA B CA 1
ATOM 4168 C C . ALA B 1 259 ? 32.125 18.703 19.188 1 33.84 259 ALA B C 1
ATOM 4170 O O . ALA B 1 259 ? 32.156 17.469 19.234 1 33.84 259 ALA B O 1
ATOM 4171 N N . PRO B 1 260 ? 32.094 19.281 18.047 1 35.47 260 PRO B N 1
ATOM 4172 C CA . PRO B 1 260 ? 32.625 18.594 16.859 1 35.47 260 PRO B CA 1
ATOM 4173 C C . PRO B 1 260 ? 33.906 17.812 17.141 1 35.47 260 PRO B C 1
ATOM 4175 O O . PRO B 1 260 ? 34.781 18.312 17.844 1 35.47 260 PRO B O 1
ATOM 4178 N N . VAL B 1 261 ? 33.75 16.531 17.156 1 35.84 261 VAL B N 1
ATOM 4179 C CA . VAL B 1 261 ? 34.969 15.766 17.312 1 35.84 261 VAL B CA 1
ATOM 4180 C C . VAL B 1 261 ? 36.031 16.281 16.344 1 35.84 261 VAL B C 1
ATOM 4182 O O . VAL B 1 261 ? 35.75 16.484 15.164 1 35.84 261 VAL B O 1
ATOM 4185 N N . PRO B 1 262 ? 37.062 16.797 16.828 1 26.8 262 PRO B N 1
ATOM 4186 C CA . PRO B 1 262 ? 38.156 17.312 15.992 1 26.8 262 PRO B CA 1
ATOM 4187 C C . PRO B 1 262 ? 38.656 16.281 14.984 1 26.8 262 PRO B C 1
ATOM 4189 O O . PRO B 1 262 ? 38.844 15.109 15.336 1 26.8 262 PRO B O 1
ATOM 4192 N N . ARG B 1 263 ? 38.312 16.438 13.773 1 38.38 263 ARG B N 1
ATOM 4193 C CA . ARG B 1 263 ? 38.875 15.672 12.672 1 38.38 263 ARG B CA 1
ATOM 4194 C C . ARG B 1 263 ? 40.406 15.555 12.797 1 38.38 263 ARG B C 1
ATOM 4196 O O . ARG B 1 263 ? 41.094 16.562 12.828 1 38.38 263 ARG B O 1
ATOM 4203 N N . LEU B 1 264 ? 40.781 14.391 13.305 1 33.62 264 LEU B N 1
ATOM 4204 C CA . LEU B 1 264 ? 42.219 14.07 13.305 1 33.62 264 LEU B CA 1
ATOM 4205 C C . LEU B 1 264 ? 42.844 14.398 11.953 1 33.62 264 LEU B C 1
ATOM 4207 O O . LEU B 1 264 ? 42.375 13.93 10.914 1 33.62 264 LEU B O 1
ATOM 4211 N N . GLU B 1 265 ? 43.5 15.516 11.797 1 29.34 265 GLU B N 1
ATOM 4212 C CA . GLU B 1 265 ? 44.375 15.938 10.703 1 29.34 265 GLU B CA 1
ATOM 4213 C C . GLU B 1 265 ? 45.344 14.828 10.328 1 29.34 265 GLU B C 1
ATOM 4215 O O . GLU B 1 265 ? 46.156 14.391 11.156 1 29.34 265 GLU B O 1
ATOM 4220 N N . MET B 1 266 ? 44.875 13.797 9.422 1 28.23 266 MET B N 1
ATOM 4221 C CA . MET B 1 266 ? 45.875 12.945 8.797 1 28.23 266 MET B CA 1
ATOM 4222 C C . MET B 1 266 ? 47.062 13.766 8.266 1 28.23 266 MET B C 1
ATOM 4224 O O . MET B 1 266 ? 46.875 14.602 7.375 1 28.23 266 MET B O 1
ATOM 4228 N N . THR B 1 267 ? 48.031 14.305 9.055 1 26.12 267 THR B N 1
ATOM 4229 C CA . THR B 1 267 ? 49.344 14.562 8.516 1 26.12 267 THR B CA 1
ATOM 4230 C C . THR B 1 267 ? 50.031 13.25 8.117 1 26.12 267 THR B C 1
ATOM 4232 O O . THR B 1 267 ? 49.938 12.258 8.836 1 26.12 267 THR B O 1
#

Nearest PDB structures (foldseek):
  7ots-assembly1_A  TM=6.832E-01  e=3.546E-14  Homo sapiens
  7ots-assembly2_B  TM=6.589E-01  e=3.337E-14  Homo sapiens
  3qvm-assembly1_A  TM=7.387E-01  e=2.503E-11  Oleispira antarctica
  7ld8-assembly1_A-2  TM=5.914E-01  e=7.851E-13  Mycobacterium tuberculosis H37Rv
  4q3l-assembly2_F  TM=6.038E-01  e=4.570E-12  unidentified

Sequence (534 aa):
MTAVTPRLRRPATRDDPLRVLLLHGLGGRPSVWDPFAARADGRLELWDVDLPWRAMAHSEGWGSLPRPADCLVELLQEPYDAVVAHSYAANLLTEAGAAGLVAPRPTVLISPFYRSSPQDFDWSVISYYLNDFHRVFEEALEVGETQRYAKTHRDWMALRLRDQIGPYGWMRFFESYLRTPFLDLAAVRSPLLVLSGEKDIAARADDGRALAAAVPGARFELLDGCRHFPMVEDPDRVTRLVHDFLAVGPRPARHSAAAPVPRLEMTMTAVTPRLRRPATRDDPLRVLLLHGLGGRPSVWDPFAARADGRLELWDVDLPWRAMAHSEGWGSLPRPADCLVELLQEPYDAVVAHSYAANLLTEAGAAGLVAPRPTVLISPFYRSSPQDFDWSVISYYLNDFHRVFEEALEVGETQRYAKTHRDWMALRLRDQIGPYGWMRFFESYLRTPFLDLAAVRSPLLVLSGEKDIAARADDGRALAAAVPGARFELLDGCRHFPMVEDPDRVTRLVHDFLAVGPRPARHSAAAPVPRLEMT

Secondary structure (DSSP, 8-state):
------EEEE---SSS-EEEEEE--TT--GGGGHHHHHHS-TTEEEEE---S-S---STTSGGG-S-THHHHHHHTTS--SEEEEETHHHHHHHHHHHTT-S----EEEES----S-GGG--HHHHHHHHHTTHHHHHHHHHHSGGGGS-HHHHHHHHHHHHHHHHHHHHHHHHHHHHHGGG--GGG--S-EEEEEETT-SSS-HHHHHHHHHHSTT-EEEEETT--S-HHHHSHHHHHHHHHHHHHHS------------------/------EEEE---SSS-EEEEEE--TT--GGGGHHHHHHS-TTEEEEE---S-S----TTSGGG-S-THHHHHHHTTS--SEEEEETHHHHHHHHHHHTT-S----EEEES----S-GGG--HHHHHHHHHTTHHHHHHHHHHSGGGGS-HHHHHHHHHHHHHHHHHHHHHHHHHHHHHGGG--GGG--S-EEEEEETT-SSS-HHHHHHHHHHSTT-EEEEETT--S-HHHHSHHHHHHHHHHHHHHS------------------

Solvent-accessible surface area (backbone atoms only — not comparable to full-atom values): 28251 Å² total; per-residue (Å²): 124,84,77,70,65,72,42,83,74,38,77,44,75,40,78,82,56,40,38,31,39,43,37,47,29,69,65,51,47,57,68,60,44,48,56,31,64,75,66,50,60,48,35,44,21,34,27,32,36,69,66,67,59,34,44,51,73,53,67,85,32,58,39,66,46,92,55,68,44,52,60,54,40,60,59,52,70,50,90,54,56,28,39,39,20,26,27,53,36,20,37,36,50,50,52,36,29,30,68,64,61,44,77,69,37,47,33,36,30,34,24,27,58,45,44,81,43,58,82,73,53,37,53,70,50,54,47,44,59,62,77,50,43,37,54,63,43,35,53,51,35,55,65,41,93,46,47,82,51,54,68,69,57,39,49,51,49,12,49,48,49,46,52,23,35,23,46,46,32,48,50,50,52,52,50,56,48,68,44,39,40,73,54,47,37,72,59,30,72,33,53,34,38,31,37,17,12,61,60,12,85,82,25,38,33,68,27,30,45,51,50,20,71,48,24,66,83,34,37,67,44,80,37,82,86,22,33,76,49,38,43,58,73,39,23,70,60,47,41,50,52,52,51,58,54,63,67,71,47,83,74,76,76,77,74,70,76,75,72,78,75,77,75,78,75,81,124,123,85,78,70,66,73,43,82,72,39,78,43,75,40,78,82,56,40,38,31,39,42,37,47,29,70,65,52,47,56,70,61,43,49,56,31,64,75,65,50,61,48,35,43,21,35,28,30,35,69,66,68,59,34,43,52,72,54,66,86,32,57,40,64,44,93,56,67,44,52,60,54,42,60,58,53,70,51,92,54,54,28,40,39,20,24,28,53,37,19,36,36,48,52,52,35,30,31,69,64,61,44,77,70,35,46,32,37,30,36,25,28,57,47,46,80,43,57,84,74,54,38,54,70,51,54,49,44,57,62,76,50,44,38,54,60,43,33,52,50,35,54,67,41,94,46,46,82,51,54,67,71,56,40,49,52,50,13,48,49,49,45,51,23,37,22,44,48,32,49,49,49,51,51,50,55,48,67,45,39,39,73,53,48,37,72,59,32,72,34,53,34,39,31,37,18,12,61,60,11,87,84,25,38,33,68,27,31,46,52,49,20,72,49,24,67,84,33,36,67,45,79,36,81,84,21,33,75,50,40,43,59,74,41,22,70,61,48,40,50,53,51,49,58,54,64,67,71,45,83,74,73,74,76,73,69,73,72,70,76,74,77,73,77,74,85,122

InterPro domains:
  IPR000073 Alpha/beta hydrolase fold-1 [PF12697] (20-239)
  IPR029058 Alpha/Beta hydrolase fold [G3DSA:3.40.50.1820] (9-248)
  IPR029058 Alpha/Beta hydrolase fold [SSF53474] (11-247)

Foldseek 3Di:
DPQWDKDFPDAAPDPQAAEEEEAEAAQDDPCLLVLLVVQAHSRYGYMYTGQFNFLAVDPPGCLVPPQSLVSVLVVQVDDGQEYEYAELRLLSVLQCQLVVSHDAHAYEYELYAADQDLVVDDPVNVCCCLVVVLVVQLVVCCLDPNVVPDSVVSSVVSVVRVVSSNPSNSCVSVVSNSCRNVRNLQSRDHAYEYEYECAAPNRHLVRSVVSQVRHPNYHYDYDYPDYRSCCRVPVPVVSVVVVVSSVPDDRPDPPPPDDPDPDPPPD/DPQWDKDFPDAAPDPQAAEEEEAEAAQDDPCLQVLLRVQAHSRYGYMYIGQFNFLQVDPPGCLVPPQSLVNVLVVQVDDGQEYEYAELRLLSVLQCQLVVSHDAHAYEYELYAADQDLVVDDPVNVCCCLVVVLVVQLVVCCLDPNVVPDSVVSSVVSVVRSVSSNPSNSCVSVVSNSCRNVRQQQSRDHAYEYEYECAAPNRHLVRSVVSQVNHPNYHYDYDYPDYRSCCRVPVPVVSVVVVVSSVPDDRPDPPPPDDPDPDPPPD

Organism: Streptomyces venezuelae (strain ATCC 10712 / CBS 650.69 / DSM 40230 / JCM 4526 / NBRC 13096 / PD 04745) (NCBI:txid953739)